Protein AF-A0A076VKE2-F1 (afdb_monomer)

Mean predicted aligned error: 17.97 Å

Organism: NCBI:txid50037

pLDDT: mean 70.35, std 18.1, range [22.44, 95.19]

Radius of gyration: 27.88 Å; Cα contacts (8 Å, |Δi|>4): 406; chains: 1; bounding box: 68×63×78 Å

Sequence (409 aa):
MANIPVQPQVLQQWLKAGHIEFEGVTATEAGVPQGGPISPTISNMVLDGLSDHIQKAVAPYTTKKGNTARKYNTKVTMIRYADDFVVTCANKQLLEDVIKPAVQQFLAVRGLELSATKRLTTSIDDGFDFLGYNFRLYKDAKKLPEGKVLLIKPSKKSIYRIKTKILETFEKHRKSSAYTLIHALNPILRGWANYHRTVVAKKVFNQIGYYLWTKAWKWARAKHTRRNSTQLVKMYFEKVGGRNWVFFGTKGPAKLTLFDIANVHIGRLTQSKIVLIAIFDCNHVLVRDLNPYLPENRDYFRKRLQLGTVADGLWDKRSLLTQSSIVLIAIFDCNQLLKREGYQCPVCEQPIVFDQEVDVHHKLSKKLGGNDTNKNLVVLHRECHKQVTYCRSDTLKARFVEGGIVKEQ

Foldseek 3Di:
DVQDPDDVVVVVCQQQQADDDPPDGDGRPDDGPPPPPCRLVVLCSLCPCLQVLLCVQCVVVQDDDDPPDPTPCQVWDWDDDRNDIDTDGPDPCCCVPTNVVSSQVSQVVVVDDDDPVQDDPDDLQVWDDDPQKTWHWDADPVDPDGRIDIFIEGDPVLLVVLLVVLVVLCVVCLPPFLAVSLVVNQVSLVVSLVVGLAGPYLVVLVVVQVSNLVSLLVSLCVNCVPDDPVVSCVAAWDDDPPDGGWGKTDDVPAIDTHDRSNPRHRPDPDPDDPPPPDPPDPPDDPPVPADCPDPVNVVVVVVSVLVVVPPPPPLDPVVPVGDDPVVVVVSVLQVVQCVVVSQAALLPRHHPDPPFDKDKDFQEDVVRVTDPDSVRIHIHGPVSRCCQVVPPDPVSVVVCCVSSVHPDD

Secondary structure (DSSP, 8-state):
-TTS-S-HHHHHHHHH--EEETTEEE--SSS--TT-TTHHHHHHHHTTTHHHHHHHHHTTTS---SSS--------EEEEETTEEEEE-S-HHHIIIIIHHHHHHHHHTTT----STT-----TTT-EEETTEEEEEEE-TTSTTT-EEEEEEE-HHHHHHHHHHHHHHHHHTSSS-HHHHHHHHHHHHHHHHHHHTTSS-HHHHHHHHHHHHHHHHHHHHHH-TTS-HHHHHHHHEEEETTEEEEEEEEETTEEEE---STTPPP----SS-------SS------TT--TTSGGGHHHHHHHHHHHH--TTTT-TTS-TTS-HHHHHHHHHHHHHHHHTTTB-TTT-PBP-TTS-EEEEESS-GGGT--SSGGGEEEEEHHHHHHHHT---HHHHHHHHHTTSS---

Solvent-accessible surface area (backbone atoms only — not comparable to full-atom values): 24856 Å² total; per-residue (Å²): 117,94,85,52,103,57,64,64,68,62,54,49,51,61,40,52,49,48,50,80,52,104,88,49,80,44,76,40,90,73,70,66,67,88,84,46,89,58,43,67,58,52,52,41,56,71,56,53,62,52,64,55,52,46,49,60,69,45,46,80,75,43,47,84,63,74,98,64,83,68,68,52,72,56,61,70,46,75,50,76,55,81,90,52,69,48,74,48,58,77,45,70,62,56,44,64,72,46,45,46,53,48,54,49,56,62,29,49,80,70,77,44,79,84,65,76,87,81,65,71,98,62,56,56,68,80,28,52,76,56,99,52,29,26,42,30,44,38,83,40,90,89,40,80,94,79,28,64,44,80,49,45,28,71,16,70,66,46,55,47,52,53,52,50,53,52,49,52,52,51,62,74,35,61,86,54,55,57,29,58,43,36,63,61,46,35,60,58,52,50,52,54,44,65,70,46,25,66,41,67,29,66,71,57,28,42,53,49,39,52,50,50,51,54,49,53,50,51,53,54,46,71,71,38,81,87,58,53,72,70,59,51,38,73,70,35,33,40,70,60,87,95,41,71,76,42,44,38,19,65,60,86,93,40,72,45,65,56,70,63,53,48,75,58,74,58,54,74,84,59,97,69,67,99,57,91,72,76,63,80,82,73,93,63,83,78,61,87,86,66,48,80,86,40,79,90,32,35,63,63,52,50,56,55,53,51,65,72,66,70,54,90,67,82,84,45,80,79,84,59,83,75,60,61,77,71,57,54,51,58,52,50,52,51,53,54,46,36,60,72,51,71,38,34,18,82,87,78,72,44,72,66,55,100,86,61,66,64,39,82,44,56,25,36,46,62,93,78,74,30,61,94,46,75,91,33,48,45,58,28,43,43,66,56,44,50,52,65,76,70,57,85,51,66,74,62,49,49,55,34,40,76,67,64,55,34,58,78,135

Nearest PDB structures (foldseek):
  8fli-assembly1_B  TM=8.259E-01  e=3.422E-16  Thermosynechococcus vestitus
  6mec-assembly1_C  TM=8.951E-01  e=4.076E-13  Thermosynechococcus vestitus BP-1
  6ar1-assembly1_A  TM=7.513E-01  e=4.550E-06  Geobacillus stearothermophilus
  8t2r-assembly1_D  TM=8.146E-01  e=5.917E-05  Agathobacter rectalis
  7uin-assembly1_D  TM=8.023E-01  e=9.774E-05  Agathobacter rectalis

Structure (mmCIF, N/CA/C/O backbone):
data_AF-A0A076VKE2-F1
#
_entry.id   AF-A0A076VKE2-F1
#
loop_
_atom_site.group_PDB
_atom_site.id
_atom_site.type_symbol
_atom_site.label_atom_id
_atom_site.label_alt_id
_atom_site.label_comp_id
_atom_site.label_asym_id
_atom_site.label_entity_id
_atom_site.label_seq_id
_atom_site.pdbx_PDB_ins_code
_atom_site.Cartn_x
_atom_site.Cartn_y
_atom_site.Cartn_z
_atom_site.occupancy
_atom_site.B_iso_or_equiv
_atom_site.auth_seq_id
_atom_site.auth_comp_id
_atom_site.auth_asym_id
_atom_site.auth_atom_id
_atom_site.pdbx_PDB_model_num
ATOM 1 N N . MET A 1 1 ? -21.280 -21.659 12.541 1.00 54.44 1 MET A N 1
ATOM 2 C CA . MET A 1 1 ? -22.107 -21.987 11.355 1.00 54.44 1 MET A CA 1
ATOM 3 C C . MET A 1 1 ? -23.499 -21.357 11.399 1.00 54.44 1 MET A C 1
ATOM 5 O O . MET A 1 1 ? -23.944 -20.920 10.353 1.00 54.44 1 MET A O 1
ATOM 9 N N . ALA A 1 2 ? -24.146 -21.221 12.566 1.00 52.66 2 ALA A N 1
ATOM 10 C CA . ALA A 1 2 ? -25.503 -20.657 12.686 1.00 52.66 2 ALA A CA 1
ATOM 11 C C . ALA A 1 2 ? -25.687 -19.200 12.196 1.00 52.66 2 ALA A C 1
ATOM 13 O O . ALA A 1 2 ? -26.804 -18.796 11.906 1.00 52.66 2 ALA A O 1
ATOM 14 N N . ASN A 1 3 ? -24.604 -18.422 12.079 1.00 59.44 3 ASN A N 1
ATOM 15 C CA . ASN A 1 3 ? -24.666 -16.988 11.763 1.00 59.44 3 ASN A CA 1
ATOM 16 C C . ASN A 1 3 ? -24.359 -16.657 10.290 1.00 59.44 3 ASN A C 1
ATOM 18 O O . ASN A 1 3 ? -24.214 -15.485 9.957 1.00 59.44 3 ASN A O 1
ATOM 22 N N . ILE A 1 4 ? -24.188 -17.660 9.418 1.00 65.88 4 ILE A N 1
ATOM 23 C CA . ILE A 1 4 ? -23.865 -17.446 7.998 1.00 65.88 4 ILE A CA 1
ATOM 24 C C . ILE A 1 4 ? -25.069 -17.893 7.158 1.00 65.88 4 ILE A C 1
ATOM 26 O O . ILE A 1 4 ? -25.433 -19.066 7.243 1.00 65.88 4 ILE A O 1
ATOM 30 N N . PRO A 1 5 ? -25.673 -17.012 6.334 1.00 68.88 5 PRO A N 1
ATOM 31 C CA . PRO A 1 5 ? -26.845 -17.329 5.516 1.00 68.88 5 PRO A CA 1
ATOM 32 C C . PRO A 1 5 ? -26.446 -18.121 4.258 1.00 68.88 5 PRO A C 1
ATOM 34 O O . PRO A 1 5 ? -26.632 -17.679 3.128 1.00 68.88 5 PRO A O 1
ATOM 37 N N . VAL A 1 6 ? -25.835 -19.288 4.455 1.00 73.38 6 VAL A N 1
ATOM 38 C CA . VAL A 1 6 ? -25.449 -20.246 3.412 1.00 73.38 6 VAL A CA 1
ATOM 39 C C . VAL A 1 6 ? -25.898 -21.628 3.868 1.00 73.38 6 VAL A C 1
ATOM 41 O O . VAL A 1 6 ? -25.924 -21.907 5.066 1.00 73.38 6 VAL A O 1
ATOM 44 N N . GLN A 1 7 ? -26.235 -22.505 2.920 1.00 76.81 7 GLN A N 1
ATOM 45 C CA . GLN A 1 7 ? -26.560 -23.896 3.228 1.00 76.81 7 GLN A CA 1
ATOM 46 C C . GLN A 1 7 ? -25.427 -24.533 4.059 1.00 76.81 7 GLN A C 1
ATOM 48 O O . GLN A 1 7 ? -24.295 -24.628 3.567 1.00 76.81 7 GLN A O 1
ATOM 53 N N . PRO A 1 8 ? -25.699 -24.980 5.301 1.00 74.75 8 PRO A N 1
ATOM 54 C CA . PRO A 1 8 ? -24.653 -25.433 6.219 1.00 74.75 8 PRO A CA 1
ATOM 55 C C . PRO A 1 8 ? -23.822 -26.594 5.668 1.00 74.75 8 PRO A C 1
ATOM 57 O O . PRO A 1 8 ? -22.621 -26.652 5.906 1.00 74.75 8 PRO A O 1
ATOM 60 N N . GLN A 1 9 ? -24.447 -27.482 4.889 1.00 75.50 9 GLN A N 1
ATOM 61 C CA . GLN A 1 9 ? -23.793 -28.637 4.271 1.00 75.50 9 GLN A CA 1
ATOM 62 C C . GLN A 1 9 ? -22.726 -28.216 3.251 1.00 75.50 9 GLN A C 1
ATOM 64 O O . GLN A 1 9 ? -21.599 -28.704 3.303 1.00 75.50 9 GLN A O 1
ATOM 69 N N . VAL A 1 10 ? -23.051 -27.262 2.373 1.00 76.81 10 VAL A N 1
ATOM 70 C CA . VAL A 1 10 ? -22.122 -26.730 1.361 1.00 76.81 10 VAL A CA 1
ATOM 71 C C . VAL A 1 10 ? -20.958 -26.009 2.035 1.00 76.81 10 VAL A C 1
ATOM 73 O O . VAL A 1 10 ? -19.796 -26.244 1.711 1.00 76.81 10 VAL A O 1
ATOM 76 N N . LEU A 1 11 ? -21.260 -25.178 3.036 1.00 74.56 11 LEU A N 1
ATOM 77 C CA . LEU A 1 11 ? -20.236 -24.472 3.799 1.00 74.56 11 LEU A CA 1
ATOM 78 C C . LEU A 1 11 ? -19.297 -25.451 4.520 1.00 74.56 11 LEU A C 1
ATOM 80 O O . LEU A 1 11 ? -18.084 -25.262 4.515 1.00 74.56 11 LEU A O 1
ATOM 84 N N . GLN A 1 12 ? -19.840 -26.514 5.113 1.00 75.44 12 GLN A N 1
ATOM 85 C CA . GLN A 1 12 ? -19.047 -27.527 5.800 1.00 75.44 12 GLN A CA 1
ATOM 86 C C . GLN A 1 12 ? -18.139 -28.297 4.834 1.00 75.44 12 GLN A C 1
ATOM 88 O O . GLN A 1 12 ? -16.989 -28.559 5.176 1.00 75.44 12 GLN A O 1
ATOM 93 N N . GLN A 1 13 ? -18.619 -28.624 3.632 1.00 76.38 13 GLN A N 1
ATOM 94 C CA . GLN A 1 13 ? -17.801 -29.254 2.592 1.00 76.38 13 GLN A CA 1
ATOM 95 C C . GLN A 1 13 ? -16.656 -28.343 2.139 1.00 76.38 13 GLN A C 1
ATOM 97 O O . GLN A 1 13 ? -15.532 -28.811 1.995 1.00 76.38 13 GLN A O 1
ATOM 102 N N . TRP A 1 14 ? -16.906 -27.041 1.977 1.00 73.75 14 TRP A N 1
ATOM 103 C CA . TRP A 1 14 ? -15.864 -26.076 1.610 1.00 73.75 14 TRP A CA 1
ATOM 104 C C . TRP A 1 14 ? -14.812 -25.873 2.697 1.00 73.75 14 TRP A C 1
ATOM 106 O O . TRP A 1 14 ? -13.640 -25.715 2.378 1.00 73.75 14 TRP A O 1
ATOM 116 N N . LEU A 1 15 ? -15.210 -25.878 3.970 1.00 71.31 15 LEU A N 1
ATOM 117 C CA . LEU A 1 15 ? -14.271 -25.746 5.088 1.00 71.31 15 LEU A CA 1
ATOM 118 C C . LEU A 1 15 ? -13.470 -27.033 5.331 1.00 71.31 15 LEU A C 1
ATOM 120 O O . LEU A 1 15 ? -12.310 -26.959 5.719 1.00 71.31 15 LEU A O 1
ATOM 124 N N . LYS A 1 16 ? -14.072 -28.203 5.080 1.00 70.50 16 LYS A N 1
ATOM 125 C CA . LYS A 1 16 ? -13.401 -29.511 5.163 1.00 70.50 16 LYS A CA 1
ATOM 126 C C . LYS A 1 16 ? -12.573 -29.851 3.930 1.00 70.50 16 LYS A C 1
ATOM 128 O O . LYS A 1 16 ? -11.822 -30.824 3.971 1.00 70.50 16 LYS A O 1
ATOM 133 N N . ALA A 1 17 ? -12.719 -29.096 2.841 1.00 64.69 17 ALA A N 1
ATOM 134 C CA . ALA A 1 17 ? -11.856 -29.242 1.686 1.00 64.69 17 ALA A CA 1
ATOM 135 C C . ALA A 1 17 ? -10.418 -28.970 2.152 1.00 64.69 17 ALA A C 1
ATOM 137 O O . ALA A 1 17 ? -10.081 -27.864 2.582 1.00 64.69 17 ALA A O 1
ATOM 138 N N . GLY A 1 18 ? -9.610 -30.031 2.162 1.00 62.50 18 GLY A N 1
ATOM 139 C CA . GLY A 1 18 ? -8.200 -29.981 2.526 1.00 62.50 18 GLY A CA 1
ATOM 140 C C . GLY A 1 18 ? -7.412 -29.013 1.648 1.00 62.50 18 GLY A C 1
ATOM 141 O O . GLY A 1 18 ? -7.926 -28.453 0.675 1.00 62.50 18 GLY A O 1
ATOM 142 N N . HIS A 1 19 ? -6.133 -28.853 1.955 1.00 64.06 19 HIS A N 1
ATOM 143 C CA . HIS A 1 19 ? -5.189 -28.238 1.030 1.00 64.06 19 HIS A CA 1
ATOM 144 C C . HIS A 1 19 ? -4.252 -29.310 0.476 1.00 64.06 19 HIS A C 1
ATOM 146 O O . HIS A 1 19 ? -4.051 -30.363 1.078 1.00 64.06 19 HIS A O 1
ATOM 152 N N . ILE A 1 20 ? -3.737 -29.061 -0.724 1.00 59.66 20 ILE A N 1
ATOM 153 C CA . ILE A 1 20 ? -2.720 -29.910 -1.337 1.00 59.66 20 ILE A CA 1
ATOM 154 C C . ILE A 1 20 ? -1.394 -29.190 -1.125 1.00 59.66 20 ILE A C 1
ATOM 156 O O . ILE A 1 20 ? -1.152 -28.150 -1.740 1.00 59.66 20 ILE A O 1
ATOM 160 N N . GLU A 1 21 ? -0.562 -29.724 -0.240 1.00 52.38 21 GLU A N 1
ATOM 161 C CA . GLU A 1 21 ? 0.855 -29.368 -0.159 1.00 52.38 21 GLU A CA 1
ATOM 162 C C . GLU A 1 21 ? 1.686 -30.444 -0.864 1.00 52.38 21 GLU A C 1
ATOM 164 O O . GLU A 1 21 ? 1.193 -31.540 -1.111 1.00 52.38 21 GLU A O 1
ATOM 169 N N . PHE A 1 22 ? 2.917 -30.099 -1.257 1.00 47.16 22 PHE A N 1
ATOM 170 C CA . PHE A 1 22 ? 3.744 -30.760 -2.284 1.00 47.16 22 PHE A CA 1
ATOM 171 C C . PHE A 1 22 ? 3.883 -32.301 -2.221 1.00 47.16 22 PHE A C 1
ATOM 173 O O . PHE A 1 22 ? 4.335 -32.877 -3.206 1.00 47.16 22 PHE A O 1
ATOM 180 N N . GLU A 1 23 ? 3.463 -32.975 -1.146 1.00 47.53 23 GLU A N 1
ATOM 181 C CA . GLU A 1 23 ? 3.492 -34.439 -1.007 1.00 47.53 23 GLU A CA 1
ATOM 182 C C . GLU A 1 23 ? 2.200 -35.064 -0.421 1.00 47.53 23 GLU A C 1
ATOM 184 O O . GLU A 1 23 ? 2.216 -36.216 0.006 1.00 47.53 23 GLU A O 1
ATOM 189 N N . GLY A 1 24 ? 1.051 -34.368 -0.410 1.00 49.81 24 GLY A N 1
ATOM 190 C CA . GLY A 1 24 ? -0.211 -34.989 0.019 1.00 49.81 24 GLY A CA 1
ATOM 191 C C . GLY A 1 24 ? -1.412 -34.058 0.206 1.00 49.81 24 GLY A C 1
ATOM 192 O O . GLY A 1 24 ? -1.297 -32.833 0.204 1.00 49.81 24 GLY A O 1
ATOM 193 N N . VAL A 1 25 ? -2.592 -34.666 0.379 1.00 55.50 25 VAL A N 1
ATOM 194 C CA . VAL A 1 25 ? -3.818 -33.968 0.799 1.00 55.50 25 VAL A CA 1
ATOM 195 C C . VAL A 1 25 ? -3.836 -33.920 2.323 1.00 55.50 25 VAL A C 1
ATOM 197 O O . VAL A 1 25 ? -4.045 -34.941 2.977 1.00 55.50 25 VAL A O 1
ATOM 200 N N . T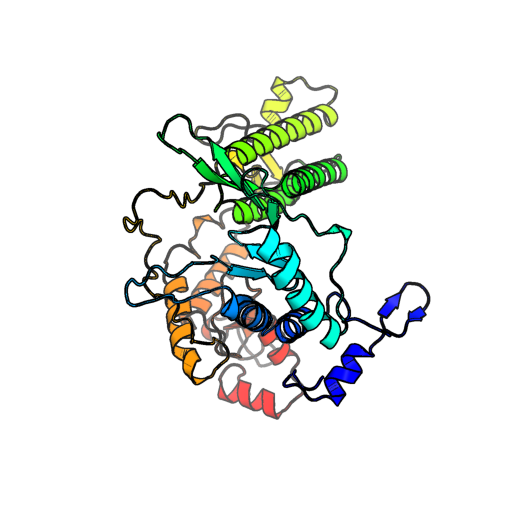HR A 1 26 ? -3.636 -32.740 2.896 1.00 58.19 26 THR A N 1
ATOM 201 C CA . THR A 1 26 ? -3.760 -32.505 4.336 1.00 58.19 26 THR A CA 1
ATOM 202 C C . THR A 1 26 ? -5.184 -32.054 4.653 1.00 58.19 26 THR A C 1
ATOM 204 O O . THR A 1 26 ? -5.722 -31.117 4.053 1.00 58.19 26 THR A O 1
ATOM 207 N N . ALA A 1 27 ? -5.834 -32.747 5.593 1.00 56.16 27 ALA A N 1
ATOM 208 C CA . ALA A 1 27 ? -7.158 -32.367 6.069 1.00 56.16 27 ALA A CA 1
ATOM 209 C C . ALA A 1 27 ? -7.080 -31.024 6.812 1.00 56.16 27 ALA A C 1
ATOM 211 O O . ALA A 1 27 ? -6.224 -30.823 7.673 1.00 56.16 27 ALA A O 1
ATOM 212 N N . THR A 1 28 ? -7.976 -30.093 6.483 1.00 56.19 28 THR A N 1
ATOM 213 C CA . THR A 1 28 ? -8.055 -28.802 7.175 1.00 56.19 28 THR A CA 1
ATOM 214 C C . THR A 1 28 ? -8.871 -28.984 8.457 1.00 56.19 28 THR A C 1
ATOM 216 O O . THR A 1 28 ? -10.097 -29.064 8.404 1.00 56.19 28 THR A O 1
ATOM 219 N N . GLU A 1 29 ? -8.208 -29.073 9.613 1.00 54.50 29 GLU A N 1
ATOM 220 C CA . GLU A 1 29 ? -8.890 -29.174 10.917 1.00 54.50 29 GLU A CA 1
ATOM 221 C C . GLU A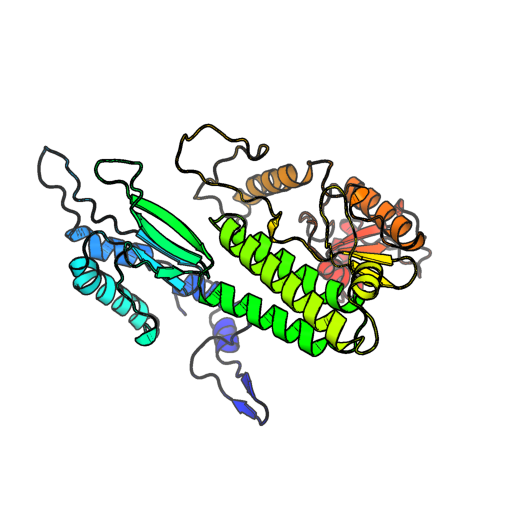 1 29 ? -9.432 -27.818 11.403 1.00 54.50 29 GLU A C 1
ATOM 223 O O . GLU A 1 29 ? -10.463 -27.759 12.074 1.00 54.50 29 GLU A O 1
ATOM 228 N N . ALA A 1 30 ? -8.778 -26.715 11.021 1.00 57.28 30 ALA A N 1
ATOM 229 C CA . ALA A 1 30 ? -9.196 -25.355 11.348 1.00 57.28 30 ALA A CA 1
ATOM 230 C C . ALA A 1 30 ? -8.776 -24.347 10.265 1.00 57.28 30 ALA A C 1
ATOM 232 O O . ALA A 1 30 ? -7.700 -24.446 9.680 1.00 57.28 30 ALA A O 1
ATOM 233 N N . GLY A 1 31 ? -9.614 -23.328 10.052 1.00 55.75 31 GLY A N 1
ATOM 234 C CA . GLY A 1 31 ? -9.351 -22.227 9.124 1.00 55.75 31 GLY A CA 1
ATOM 235 C C . GLY A 1 31 ? -10.080 -22.344 7.783 1.00 55.75 31 GLY A C 1
ATOM 236 O O . GLY A 1 31 ? -10.626 -23.381 7.423 1.00 55.75 31 GLY A O 1
ATOM 237 N N . VAL A 1 32 ? -10.125 -21.230 7.053 1.00 58.97 32 VAL A N 1
ATOM 238 C CA . VAL A 1 32 ? -10.626 -21.178 5.672 1.00 58.97 32 VAL A CA 1
ATOM 239 C C . VAL A 1 32 ? -9.411 -21.224 4.744 1.00 58.97 32 VAL A C 1
ATOM 241 O O . VAL A 1 32 ? -8.456 -20.492 5.023 1.00 58.97 32 VAL A O 1
ATOM 244 N N . PRO A 1 33 ? -9.418 -22.000 3.642 1.00 57.91 33 PRO A N 1
ATOM 245 C CA . PRO A 1 33 ? -8.317 -21.994 2.683 1.00 57.91 33 PRO A CA 1
ATOM 246 C C . PRO A 1 33 ? -7.992 -20.558 2.243 1.00 57.91 33 PRO A C 1
ATOM 248 O O . PRO A 1 33 ? -8.844 -19.832 1.709 1.00 57.91 33 PRO A O 1
ATOM 251 N N . GLN A 1 34 ? -6.762 -20.116 2.529 1.00 53.94 34 GLN A N 1
ATOM 252 C CA . GLN A 1 34 ? -6.302 -18.769 2.199 1.00 53.94 34 GLN A CA 1
ATOM 253 C C . GLN A 1 34 ? -6.237 -18.623 0.677 1.00 53.94 34 GLN A C 1
ATOM 255 O O . GLN A 1 34 ? -5.447 -19.284 0.014 1.00 53.94 34 GLN A O 1
ATOM 260 N N . GLY A 1 35 ? -7.089 -17.757 0.124 1.00 55.47 35 GLY A N 1
ATOM 261 C CA . GLY A 1 35 ? -7.209 -17.548 -1.324 1.00 55.47 35 GLY A CA 1
ATOM 262 C C . GLY A 1 35 ? -8.537 -18.010 -1.926 1.00 55.47 35 GLY A C 1
ATOM 263 O O . GLY A 1 35 ? -8.804 -17.706 -3.086 1.00 55.47 35 GLY A O 1
ATOM 264 N N . GLY A 1 36 ? -9.407 -18.668 -1.150 1.00 63.88 36 GLY A N 1
ATOM 265 C CA . GLY A 1 36 ? -10.780 -18.933 -1.577 1.00 63.88 36 GLY A CA 1
ATOM 266 C C . GLY A 1 36 ? -11.556 -17.620 -1.789 1.00 63.88 36 GLY A C 1
ATOM 267 O O . GLY A 1 36 ? -11.566 -16.792 -0.873 1.00 63.88 36 GLY A O 1
ATOM 268 N N . PRO A 1 37 ? -12.259 -17.415 -2.924 1.00 70.50 37 PRO A N 1
ATOM 269 C CA . PRO A 1 37 ? -13.009 -16.180 -3.197 1.00 70.50 37 PRO A CA 1
ATOM 270 C C . PRO A 1 37 ? -14.031 -15.816 -2.112 1.00 70.50 37 PRO A C 1
ATOM 272 O O . PRO A 1 37 ? -14.333 -14.644 -1.906 1.00 70.50 37 PRO A O 1
ATOM 275 N N . ILE A 1 38 ? -14.547 -16.820 -1.395 1.00 72.31 38 ILE A N 1
ATOM 276 C CA . ILE A 1 38 ? -15.538 -16.647 -0.328 1.00 72.31 38 ILE A CA 1
ATOM 277 C C . ILE A 1 38 ? -14.927 -16.354 1.051 1.00 72.31 38 ILE A C 1
ATOM 279 O O . ILE A 1 38 ? -15.618 -15.863 1.945 1.00 72.31 38 ILE A O 1
ATOM 283 N N . SER A 1 39 ? -13.628 -16.608 1.233 1.00 69.19 39 SER A N 1
ATOM 284 C CA . SER A 1 39 ? -12.937 -16.438 2.516 1.00 69.19 39 SER A CA 1
ATOM 285 C C . SER A 1 39 ? -13.061 -15.014 3.088 1.00 69.19 39 SER A C 1
ATOM 287 O O . SER A 1 39 ? -13.431 -14.882 4.258 1.00 69.19 39 SER A O 1
ATOM 289 N N . PRO A 1 40 ? -12.886 -13.928 2.301 1.00 72.44 40 PRO A N 1
ATOM 290 C CA . PRO A 1 40 ? -13.067 -12.567 2.810 1.00 72.44 40 PRO A CA 1
ATOM 291 C C . PRO A 1 40 ? -14.497 -12.289 3.289 1.00 72.44 40 PRO A C 1
ATOM 293 O O . PRO A 1 40 ? -14.695 -11.599 4.288 1.00 72.44 40 PRO A O 1
ATOM 296 N N . THR A 1 41 ? -15.498 -12.839 2.600 1.00 77.12 41 THR A N 1
ATOM 297 C CA . THR A 1 41 ? -16.914 -12.668 2.946 1.00 77.12 41 THR A CA 1
ATOM 298 C C . THR A 1 41 ? -17.243 -13.368 4.258 1.00 77.12 41 THR A C 1
ATOM 300 O O . THR A 1 41 ? -17.837 -12.754 5.143 1.00 77.12 41 THR A O 1
ATOM 303 N N . ILE A 1 42 ? -16.794 -14.616 4.423 1.00 76.44 42 ILE A N 1
ATOM 304 C CA . ILE A 1 42 ? -16.988 -15.379 5.663 1.00 76.44 42 ILE A CA 1
ATOM 305 C C . ILE A 1 42 ? -16.298 -14.672 6.831 1.00 76.44 42 ILE A C 1
ATOM 307 O O . ILE A 1 42 ? -16.925 -14.462 7.865 1.00 76.44 42 ILE A O 1
ATOM 311 N N . SER A 1 43 ? -15.051 -14.230 6.661 1.00 75.12 43 SER A N 1
ATOM 312 C CA . SER A 1 43 ? -14.323 -13.490 7.700 1.00 75.12 43 SER A CA 1
ATOM 313 C C . SER A 1 43 ? -15.037 -12.195 8.099 1.00 75.12 43 SER A C 1
ATOM 315 O O . SER A 1 43 ? -15.136 -11.880 9.284 1.00 75.12 43 SER A O 1
ATOM 317 N N . ASN A 1 44 ? -15.602 -11.468 7.130 1.00 82.25 44 ASN A N 1
ATOM 318 C CA . ASN A 1 44 ? -16.394 -10.271 7.405 1.00 82.25 44 ASN A CA 1
ATOM 319 C C . ASN A 1 44 ? -17.675 -10.576 8.191 1.00 82.25 44 ASN A C 1
ATOM 321 O O . ASN A 1 44 ? -17.982 -9.820 9.106 1.00 82.25 44 ASN A O 1
ATOM 325 N N . MET A 1 45 ? -18.384 -11.662 7.868 1.00 80.62 45 MET A N 1
ATOM 326 C CA . MET A 1 45 ? -19.591 -12.092 8.589 1.00 80.62 45 MET A CA 1
ATOM 327 C C . MET A 1 45 ? -19.271 -12.579 10.005 1.00 80.62 45 MET A C 1
ATOM 329 O O . MET A 1 45 ? -19.990 -12.273 10.950 1.00 80.62 45 MET A O 1
ATOM 333 N N . VAL A 1 46 ? -18.170 -13.315 10.178 1.00 81.00 46 VAL A N 1
ATOM 334 C CA . VAL A 1 46 ? -17.733 -13.797 11.496 1.00 81.00 46 VAL A CA 1
ATOM 335 C C . VAL A 1 46 ? -17.404 -12.624 12.418 1.00 81.00 46 VAL A C 1
ATOM 337 O O . VAL A 1 46 ? -17.768 -12.654 13.592 1.00 81.00 46 VAL A O 1
ATOM 340 N N . LEU A 1 47 ? -16.751 -11.583 11.901 1.00 82.19 47 LEU A N 1
ATOM 341 C CA . LEU A 1 47 ? -16.375 -10.395 12.672 1.00 82.19 47 LEU A CA 1
ATOM 342 C C . LEU A 1 47 ? -17.489 -9.342 12.769 1.00 82.19 47 LEU A C 1
ATOM 344 O O . LEU A 1 47 ? -17.292 -8.305 13.411 1.00 82.19 47 LEU A O 1
ATOM 348 N N . ASP A 1 48 ? -18.646 -9.589 12.155 1.00 84.00 48 ASP A N 1
ATOM 349 C CA . ASP A 1 48 ? -19.777 -8.676 12.232 1.00 84.00 48 ASP A CA 1
ATOM 350 C C . ASP A 1 48 ? -20.404 -8.678 13.635 1.00 84.00 48 ASP A C 1
ATOM 352 O O . ASP A 1 48 ? -20.459 -9.703 14.322 1.00 84.00 48 ASP A O 1
ATOM 356 N N . GLY A 1 49 ? -20.812 -7.500 14.104 1.00 82.94 49 GLY A N 1
ATOM 357 C CA . GLY A 1 49 ? -21.270 -7.281 15.482 1.00 82.94 49 GLY A CA 1
ATOM 358 C C . GLY A 1 49 ? -20.158 -7.083 16.525 1.00 82.94 49 GLY A C 1
ATOM 359 O O . GLY A 1 49 ? -20.460 -6.802 17.686 1.00 82.94 49 GLY A O 1
ATOM 360 N N . LEU A 1 50 ? -18.873 -7.154 16.145 1.00 83.31 50 LEU A N 1
ATOM 361 C CA . LEU A 1 50 ? -17.760 -6.852 17.060 1.00 83.31 50 LEU A CA 1
ATOM 362 C C . LEU A 1 50 ? -17.816 -5.398 17.566 1.00 83.31 50 LEU A C 1
ATOM 364 O O . LEU A 1 50 ? -17.618 -5.150 18.755 1.00 83.31 50 LEU A O 1
ATOM 368 N N . SER A 1 51 ? -18.145 -4.439 16.692 1.00 80.88 51 SER A N 1
ATOM 369 C CA . SER A 1 51 ? -18.315 -3.029 17.086 1.00 80.88 51 SER A CA 1
ATOM 370 C C . SER A 1 51 ? -19.417 -2.867 18.133 1.00 80.88 51 SER A C 1
ATOM 372 O O . SER A 1 51 ? -19.216 -2.181 19.135 1.00 80.88 51 SER A O 1
ATOM 374 N N . ASP A 1 52 ? -20.554 -3.536 17.943 1.00 83.75 52 ASP A N 1
ATOM 375 C CA . ASP A 1 52 ? -21.693 -3.444 18.859 1.00 83.75 52 ASP A CA 1
ATOM 376 C C . ASP A 1 52 ? -21.383 -4.103 20.199 1.00 83.75 52 ASP A C 1
ATOM 378 O O . ASP A 1 52 ? -21.765 -3.589 21.249 1.00 83.75 52 ASP A O 1
ATOM 382 N N . HIS A 1 53 ? -20.646 -5.215 20.182 1.00 84.12 53 HIS A N 1
ATOM 383 C CA . HIS A 1 53 ? -20.186 -5.873 21.398 1.00 84.12 53 HIS A CA 1
ATOM 384 C C . HIS A 1 53 ? -19.263 -4.961 22.219 1.00 84.12 53 HIS A C 1
ATOM 386 O O . HIS A 1 53 ? -19.462 -4.808 23.424 1.00 84.12 53 HIS A O 1
ATOM 392 N N . ILE A 1 54 ? -18.315 -4.277 21.565 1.00 81.50 54 ILE A N 1
ATOM 393 C CA . ILE A 1 54 ? -17.442 -3.290 22.219 1.00 81.50 54 ILE A CA 1
ATOM 394 C C . ILE A 1 54 ? -18.264 -2.109 22.753 1.00 81.50 54 ILE A C 1
ATOM 396 O O . ILE A 1 54 ? -18.058 -1.684 23.888 1.00 81.50 54 ILE A O 1
ATOM 400 N N . GLN A 1 55 ? -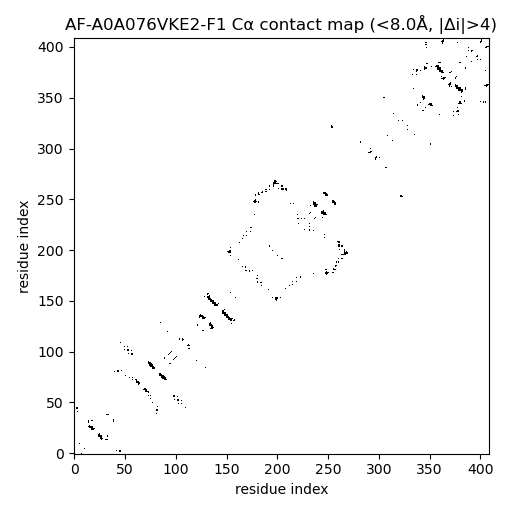19.215 -1.585 21.975 1.00 80.81 55 GLN A N 1
ATOM 401 C CA . GLN A 1 55 ? -20.065 -0.478 22.423 1.00 80.81 55 GLN A CA 1
ATOM 402 C C . GLN A 1 55 ? -20.915 -0.858 23.641 1.00 80.81 55 GLN A C 1
ATOM 404 O O . GLN A 1 55 ? -20.994 -0.070 24.581 1.00 80.81 55 GLN A O 1
ATOM 409 N N . LYS A 1 56 ? -21.487 -2.069 23.674 1.00 83.56 56 LYS A N 1
ATOM 410 C CA . LYS A 1 56 ? -22.238 -2.587 24.830 1.00 83.56 56 LYS A CA 1
ATOM 411 C C . LYS A 1 56 ? -21.356 -2.732 26.071 1.00 83.56 56 LYS A C 1
ATOM 413 O O . LYS A 1 56 ? -21.785 -2.346 27.151 1.00 83.56 56 LYS A O 1
ATOM 418 N N . ALA A 1 57 ? -20.125 -3.219 25.917 1.00 80.56 57 ALA A N 1
ATOM 419 C CA . ALA A 1 57 ? -19.174 -3.340 27.024 1.00 80.56 57 ALA A CA 1
ATOM 420 C C . ALA A 1 57 ? -18.740 -1.972 27.588 1.00 80.56 57 ALA A C 1
ATOM 422 O O . ALA A 1 57 ? -18.503 -1.833 28.784 1.00 80.56 57 ALA A O 1
ATOM 423 N N . VAL A 1 58 ? -18.664 -0.944 26.737 1.00 77.12 58 VAL A N 1
ATOM 424 C CA . VAL A 1 58 ? -18.274 0.421 27.130 1.00 77.12 58 VAL A CA 1
ATOM 425 C C . VAL A 1 58 ? -19.463 1.257 27.634 1.00 77.12 58 VAL A C 1
ATOM 427 O O . VAL A 1 58 ? -19.254 2.225 28.368 1.00 77.12 58 VAL A O 1
ATOM 430 N N . ALA A 1 59 ? -20.704 0.889 27.295 1.00 74.88 59 ALA A N 1
ATOM 431 C CA . ALA A 1 59 ? -21.922 1.625 27.650 1.00 74.88 59 ALA A CA 1
ATOM 432 C C . ALA A 1 59 ? -22.071 1.969 29.156 1.00 74.88 59 ALA A C 1
ATOM 434 O O . ALA A 1 59 ? -22.492 3.092 29.450 1.00 74.88 59 ALA A O 1
ATOM 435 N N . PRO A 1 60 ? -21.677 1.107 30.119 1.00 73.19 60 PRO A N 1
ATOM 436 C CA . PRO A 1 60 ? -21.701 1.443 31.550 1.00 73.19 60 PRO A CA 1
ATOM 437 C C . PRO A 1 60 ? -20.708 2.546 31.945 1.00 73.19 60 PRO A C 1
ATOM 439 O O . PRO A 1 60 ? -20.946 3.300 32.886 1.00 73.19 60 PRO A O 1
ATOM 442 N N . TYR A 1 61 ? -19.601 2.669 31.212 1.00 68.12 61 TYR A N 1
ATOM 443 C CA . TYR A 1 61 ? -18.546 3.653 31.462 1.00 68.12 61 TYR A CA 1
ATOM 444 C C . TYR A 1 61 ? -18.840 5.005 30.790 1.00 68.12 61 TYR A C 1
ATOM 446 O O . TYR A 1 61 ? -18.256 6.027 31.154 1.00 68.12 61 TYR A O 1
ATOM 454 N N . THR A 1 62 ? -19.783 5.054 29.843 1.00 60.25 62 THR A N 1
ATOM 455 C CA . THR A 1 62 ? -20.385 6.302 29.355 1.00 60.25 62 THR A CA 1
ATOM 456 C C . THR A 1 62 ? -21.525 6.754 30.268 1.00 60.25 62 THR A C 1
ATOM 458 O O . THR A 1 62 ? -22.690 6.450 30.031 1.00 60.25 62 THR A O 1
ATOM 461 N N . THR A 1 63 ? -21.220 7.522 31.313 1.00 54.44 63 THR A N 1
ATOM 462 C CA . THR A 1 63 ? -22.258 8.071 32.203 1.00 54.44 63 THR A CA 1
ATOM 463 C C . THR A 1 63 ? -22.969 9.295 31.600 1.00 54.44 63 THR A C 1
ATOM 465 O O . THR A 1 63 ? -22.338 10.242 31.121 1.00 54.44 63 THR A O 1
ATOM 468 N N . LYS A 1 64 ? -24.311 9.310 31.679 1.00 48.44 64 LYS A N 1
ATOM 469 C CA . LYS A 1 64 ? -25.112 10.536 31.862 1.00 48.44 64 LYS A CA 1
ATOM 470 C C . LYS A 1 64 ? -25.174 10.789 33.372 1.00 48.44 64 LYS A C 1
ATOM 472 O O . LYS A 1 64 ? -25.750 9.976 34.086 1.00 48.44 64 LYS A O 1
ATOM 477 N N . LYS A 1 65 ? -24.606 11.891 33.865 1.00 39.12 65 LYS A N 1
ATOM 478 C CA . LYS A 1 65 ? -24.795 12.339 35.255 1.00 39.12 65 LYS A CA 1
ATOM 479 C C . LYS A 1 65 ? -25.529 13.685 35.244 1.00 39.12 65 LYS A C 1
ATOM 481 O O . LYS A 1 65 ? -24.951 14.674 34.815 1.00 39.12 65 LYS A O 1
ATOM 486 N N . GLY A 1 66 ? -26.781 13.703 35.713 1.00 46.56 66 GLY A N 1
ATOM 487 C CA . GLY A 1 66 ? -27.555 14.918 36.025 1.00 46.56 66 GLY A CA 1
ATOM 488 C C . GLY A 1 66 ? -28.036 15.789 34.848 1.00 46.56 66 GLY A C 1
ATOM 489 O O . GLY A 1 66 ? -27.705 15.550 33.686 1.00 46.56 66 GLY A O 1
ATOM 490 N N . ASN A 1 67 ? -28.824 16.823 35.188 1.00 43.38 67 ASN A N 1
ATOM 491 C CA . ASN A 1 67 ? -29.428 17.820 34.279 1.00 43.38 67 ASN A CA 1
ATOM 492 C C . ASN A 1 67 ? -28.418 18.765 33.594 1.00 43.38 67 ASN A C 1
ATOM 494 O O . ASN A 1 67 ? -28.800 19.586 32.765 1.00 43.38 67 ASN A O 1
ATOM 498 N N . THR A 1 68 ? -27.123 18.636 33.877 1.00 44.91 68 THR A N 1
ATOM 499 C CA . THR A 1 68 ? -26.036 19.324 33.169 1.00 44.91 68 THR A CA 1
ATOM 500 C C . THR A 1 68 ? -25.295 18.312 32.304 1.00 44.91 68 THR A C 1
ATOM 502 O O . THR A 1 68 ? -24.314 17.686 32.697 1.00 44.91 68 THR A O 1
ATOM 505 N N . ALA A 1 69 ? -25.810 18.127 31.090 1.00 43.25 69 ALA A N 1
ATOM 506 C CA . ALA A 1 69 ? -25.356 17.139 30.122 1.00 43.25 69 ALA A CA 1
ATOM 507 C C . ALA A 1 69 ? -23.931 17.412 29.593 1.00 43.25 69 ALA A C 1
ATOM 509 O O . ALA A 1 69 ? -23.746 17.861 28.463 1.00 43.25 69 ALA A O 1
ATOM 510 N N . ARG A 1 70 ? -22.891 17.062 30.357 1.00 42.53 70 ARG A N 1
ATOM 511 C CA . ARG A 1 70 ? -21.578 16.737 29.780 1.00 42.53 70 ARG A CA 1
ATOM 512 C C . ARG A 1 70 ? -21.425 15.223 29.720 1.00 42.53 70 ARG A C 1
ATOM 514 O O . ARG A 1 70 ? -21.084 14.563 30.692 1.00 42.53 70 ARG A O 1
ATOM 521 N N . LYS A 1 71 ? -21.706 14.686 28.532 1.00 46.91 71 LYS A N 1
ATOM 522 C CA . LYS A 1 71 ? -21.452 13.298 28.135 1.00 46.91 71 LYS A CA 1
ATOM 523 C C . LYS A 1 71 ? -19.951 13.031 28.320 1.00 46.91 71 LYS A C 1
ATOM 525 O O . LYS A 1 71 ? -19.151 13.644 27.611 1.00 46.91 71 LYS A O 1
ATOM 530 N N . TYR A 1 72 ? -19.552 12.145 29.236 1.00 45.84 72 TYR A N 1
ATOM 531 C CA . TYR A 1 72 ? -18.183 11.619 29.235 1.00 45.84 72 TYR A CA 1
ATOM 532 C C . TYR A 1 72 ? -18.022 10.807 27.952 1.00 45.84 72 TYR A C 1
ATOM 534 O O . TYR A 1 72 ? -18.432 9.653 27.853 1.00 45.84 72 TYR A O 1
ATOM 542 N N . ASN A 1 73 ? -17.521 11.462 26.907 1.00 54.34 73 ASN A N 1
ATOM 543 C CA . ASN A 1 73 ? -17.278 10.824 25.632 1.00 54.34 73 ASN A CA 1
ATOM 544 C C . ASN A 1 73 ? -16.026 9.965 25.808 1.00 54.34 73 ASN A C 1
ATOM 546 O O . ASN A 1 73 ? -14.909 10.465 25.691 1.00 54.34 73 ASN A O 1
ATOM 550 N N . THR A 1 74 ? -16.210 8.677 26.099 1.00 56.97 74 THR A N 1
ATOM 551 C CA . THR A 1 74 ? -15.128 7.681 26.115 1.00 56.97 74 THR A CA 1
ATOM 552 C C . THR A 1 74 ? -14.395 7.619 24.767 1.00 56.97 74 THR A C 1
ATOM 554 O O . THR A 1 74 ? -13.297 7.066 24.695 1.00 56.97 74 THR A O 1
ATOM 557 N N . LYS A 1 75 ? -14.960 8.247 23.712 1.00 67.38 75 LYS A N 1
ATOM 558 C CA . LYS A 1 75 ? -14.395 8.387 22.361 1.00 67.38 75 LYS A CA 1
ATOM 559 C C . LYS A 1 75 ? -13.924 7.037 21.828 1.00 67.38 75 LYS A C 1
ATOM 561 O O . LYS A 1 75 ? -12.887 6.946 21.174 1.00 67.38 75 LYS A O 1
ATOM 566 N N . VAL A 1 76 ? -14.689 5.988 22.137 1.00 73.12 76 VAL A N 1
ATOM 567 C CA . VAL A 1 76 ? -14.404 4.651 21.636 1.00 73.12 76 VAL A CA 1
ATOM 568 C C . VAL A 1 76 ? -14.908 4.568 20.208 1.00 73.12 76 VAL A C 1
ATOM 570 O O . VAL A 1 76 ? -16.074 4.829 19.919 1.00 73.12 76 VAL A O 1
ATOM 573 N N . THR A 1 77 ? -14.004 4.270 19.287 1.00 77.50 77 THR A N 1
ATOM 574 C CA . THR A 1 77 ? -14.330 4.095 17.873 1.00 77.50 77 THR A CA 1
ATOM 575 C C . THR A 1 77 ? -13.529 2.926 17.347 1.00 77.50 77 THR A C 1
ATOM 577 O O . THR A 1 77 ? -12.321 2.842 17.561 1.00 77.50 77 THR A O 1
ATOM 580 N N . MET A 1 78 ? -14.224 2.015 16.677 1.00 79.94 78 MET A N 1
ATOM 581 C CA . MET A 1 78 ? -13.618 0.882 16.006 1.00 79.94 78 MET A CA 1
ATOM 582 C C . MET A 1 78 ? -13.561 1.165 14.507 1.00 79.94 78 MET A C 1
ATOM 584 O O . MET A 1 78 ? -14.557 1.547 13.896 1.00 79.94 78 MET A O 1
ATOM 588 N N . ILE A 1 79 ? -12.389 0.960 13.919 1.00 81.06 79 ILE A N 1
ATOM 589 C CA . ILE A 1 79 ? -12.156 1.009 12.478 1.00 81.06 79 ILE A CA 1
ATOM 590 C C . ILE A 1 79 ? -11.701 -0.386 12.071 1.00 81.06 79 ILE A C 1
ATOM 592 O O . ILE A 1 79 ? -10.685 -0.866 12.567 1.00 81.06 79 ILE A O 1
ATOM 596 N N . ARG A 1 80 ? -12.446 -1.041 11.180 1.00 80.69 80 ARG A N 1
ATOM 597 C CA . ARG A 1 80 ? -12.159 -2.402 10.711 1.00 80.69 80 ARG A CA 1
ATOM 598 C C . ARG A 1 80 ? -11.892 -2.409 9.213 1.00 80.69 80 ARG A C 1
ATOM 600 O O . ARG A 1 80 ? -12.580 -1.728 8.457 1.00 80.69 80 ARG A O 1
ATOM 607 N N . TYR A 1 81 ? -10.925 -3.215 8.798 1.00 77.06 81 TYR A N 1
ATOM 608 C CA . TYR A 1 81 ? -10.640 -3.544 7.412 1.00 77.06 81 TYR A CA 1
ATOM 609 C C . TYR A 1 81 ? -10.351 -5.043 7.313 1.00 77.06 81 TYR A C 1
ATOM 611 O O . TYR A 1 81 ? -9.281 -5.495 7.705 1.00 77.06 81 TYR A O 1
ATOM 619 N N . ALA A 1 82 ? -11.317 -5.807 6.797 1.00 77.31 82 ALA A N 1
ATOM 620 C CA . ALA A 1 82 ? -11.285 -7.269 6.822 1.00 77.31 82 ALA A CA 1
ATOM 621 C C . ALA A 1 82 ? -11.029 -7.808 8.249 1.00 77.31 82 ALA A C 1
ATOM 623 O O . ALA A 1 82 ? -11.849 -7.566 9.142 1.00 77.31 82 ALA A O 1
ATOM 624 N N . ASP A 1 83 ? -9.924 -8.522 8.446 1.00 73.44 83 ASP A N 1
ATOM 625 C CA . ASP A 1 83 ? -9.452 -9.098 9.707 1.00 73.44 83 ASP A CA 1
ATOM 626 C C . ASP A 1 83 ? -8.686 -8.101 10.591 1.00 73.44 83 ASP A C 1
ATOM 628 O O . ASP A 1 83 ? -8.701 -8.226 11.817 1.00 73.44 83 ASP A O 1
ATOM 632 N N . ASP A 1 84 ? -8.061 -7.084 9.997 1.00 76.25 84 ASP A N 1
ATOM 633 C CA . ASP A 1 84 ? -7.321 -6.055 10.721 1.00 76.25 84 ASP A CA 1
ATOM 634 C C . ASP A 1 84 ? -8.272 -4.960 11.245 1.00 76.25 84 ASP A C 1
ATOM 636 O O . ASP A 1 84 ? -9.085 -4.384 10.518 1.00 76.25 84 ASP A O 1
ATOM 640 N N . PHE A 1 85 ? -8.153 -4.599 12.523 1.00 80.94 85 PHE A N 1
ATOM 641 C CA . PHE A 1 85 ? -8.935 -3.513 13.117 1.00 80.94 85 PHE A CA 1
ATOM 642 C C . PHE A 1 85 ? -8.127 -2.686 14.113 1.00 80.94 85 PHE A C 1
ATOM 644 O O . PHE A 1 85 ? -7.142 -3.140 14.691 1.00 80.94 85 PHE A O 1
ATOM 651 N N . VAL A 1 86 ? -8.576 -1.451 14.323 1.00 84.00 86 VAL A N 1
ATOM 652 C CA . VAL A 1 86 ? -8.037 -0.505 15.299 1.00 84.00 86 VAL A CA 1
ATOM 653 C C . VAL A 1 86 ? -9.182 -0.013 16.165 1.00 84.00 86 VAL A C 1
ATOM 655 O O . VAL A 1 86 ? -10.222 0.398 15.652 1.00 84.00 86 VAL A O 1
ATOM 658 N N . VAL A 1 87 ? -8.979 -0.031 17.479 1.00 82.44 87 VAL A N 1
ATOM 659 C CA . VAL A 1 87 ? -9.897 0.582 18.439 1.00 82.44 87 VAL A CA 1
ATOM 660 C C . VAL A 1 87 ? -9.195 1.773 19.067 1.00 82.44 87 VAL A C 1
ATOM 662 O O . VAL A 1 87 ? -8.150 1.630 19.696 1.00 82.44 87 VAL A O 1
ATOM 665 N N . THR A 1 88 ? -9.758 2.961 18.879 1.00 82.94 88 THR A N 1
ATOM 666 C CA . THR A 1 88 ? -9.288 4.181 19.536 1.00 82.94 88 THR A CA 1
ATOM 667 C C . THR A 1 88 ? -10.046 4.371 20.839 1.00 82.94 88 THR A C 1
ATOM 669 O O . THR A 1 88 ? -11.256 4.165 20.860 1.00 82.94 88 THR A O 1
ATOM 672 N N . CYS A 1 89 ? -9.366 4.801 21.899 1.00 76.38 89 CYS A N 1
ATOM 673 C CA . CYS A 1 89 ? -9.968 5.122 23.189 1.00 76.38 89 CYS A CA 1
ATOM 674 C C . CYS A 1 89 ? -9.258 6.337 23.804 1.00 76.38 89 CYS A C 1
ATOM 676 O O . CYS A 1 89 ? -8.063 6.528 23.581 1.00 76.38 89 CYS A O 1
ATOM 678 N N . ALA A 1 90 ? -9.976 7.153 24.582 1.00 74.81 90 ALA A N 1
ATOM 679 C CA . ALA A 1 90 ? -9.373 8.264 25.322 1.00 74.81 90 ALA A CA 1
ATOM 680 C C . ALA A 1 90 ? -8.559 7.810 26.549 1.00 74.81 90 ALA A C 1
ATOM 682 O O . ALA A 1 90 ? -7.614 8.494 26.932 1.00 74.81 90 ALA A O 1
ATOM 683 N N . ASN A 1 91 ? -8.916 6.678 27.166 1.00 74.81 91 ASN A N 1
ATOM 684 C CA . ASN A 1 91 ? -8.264 6.163 28.371 1.00 74.81 91 ASN A CA 1
ATOM 685 C C . ASN A 1 91 ? -7.602 4.802 28.096 1.00 74.81 91 ASN A C 1
ATOM 687 O O . ASN A 1 91 ? -8.257 3.865 27.636 1.00 74.81 91 ASN A O 1
ATOM 691 N N . LYS A 1 92 ? -6.308 4.693 28.421 1.00 76.94 92 LYS A N 1
ATOM 692 C CA . LYS A 1 92 ? -5.530 3.455 28.304 1.00 76.94 92 LYS A CA 1
ATOM 693 C C . LYS A 1 92 ? -6.071 2.339 29.205 1.00 76.94 92 LYS A C 1
ATOM 695 O O . LYS A 1 92 ? -6.197 1.217 28.733 1.00 76.94 92 LYS A O 1
ATOM 700 N N . GLN A 1 93 ? -6.447 2.651 30.445 1.00 77.31 93 GLN A N 1
ATOM 701 C CA . GLN A 1 93 ? -6.998 1.666 31.386 1.00 77.31 93 GLN A CA 1
ATOM 702 C C . GLN A 1 93 ? -8.304 1.075 30.849 1.00 77.31 93 GLN A C 1
ATOM 704 O O . GLN A 1 93 ? -8.462 -0.135 30.788 1.00 77.31 93 GLN A O 1
ATOM 709 N N . LEU A 1 94 ? -9.193 1.912 30.299 1.00 76.94 94 LEU A N 1
ATOM 710 C CA . LEU A 1 94 ? -10.432 1.436 29.667 1.00 76.94 94 LEU A CA 1
ATOM 711 C C . LEU A 1 94 ? -10.160 0.493 28.478 1.00 76.94 94 LEU A C 1
ATOM 713 O O . LEU A 1 94 ? -10.915 -0.450 28.239 1.00 76.94 94 LEU A O 1
ATOM 717 N N . LEU A 1 95 ? -9.080 0.734 27.726 1.00 79.19 95 LEU A N 1
ATOM 718 C CA . LEU A 1 95 ? -8.680 -0.143 26.628 1.00 79.19 95 LEU A CA 1
ATOM 719 C C . LEU A 1 95 ? -8.190 -1.509 27.137 1.00 79.19 95 LEU A C 1
ATOM 721 O O . LEU A 1 95 ? -8.526 -2.533 26.543 1.00 79.19 95 LEU A O 1
ATOM 725 N N . GLU A 1 96 ? -7.404 -1.520 28.212 1.00 78.69 96 GLU A N 1
ATOM 726 C CA . GLU A 1 96 ? -6.782 -2.727 28.765 1.00 78.69 96 GLU A CA 1
ATOM 727 C C . GLU A 1 96 ? -7.751 -3.566 29.605 1.00 78.69 96 GLU A C 1
ATOM 729 O O . GLU A 1 96 ? -7.770 -4.785 29.437 1.00 78.69 96 GLU A O 1
ATOM 734 N N . ASP A 1 97 ? -8.592 -2.926 30.415 1.00 78.50 97 ASP A N 1
ATOM 735 C CA . ASP A 1 97 ? -9.433 -3.594 31.414 1.00 78.50 97 ASP A CA 1
ATOM 736 C C . ASP A 1 97 ? -10.815 -3.980 30.876 1.00 78.50 97 ASP A C 1
ATOM 738 O O . ASP A 1 97 ? -11.418 -4.940 31.345 1.00 78.50 97 ASP A O 1
ATOM 742 N N . VAL A 1 98 ? -11.336 -3.246 29.885 1.00 78.19 98 VAL A N 1
ATOM 743 C CA . VAL A 1 98 ? -12.714 -3.433 29.395 1.00 78.19 98 VAL A CA 1
ATOM 744 C C . VAL A 1 98 ? -12.730 -3.856 27.935 1.00 78.19 98 VAL A C 1
ATOM 746 O O . VAL A 1 98 ? -13.284 -4.899 27.588 1.00 78.19 98 VAL A O 1
ATOM 749 N N . ILE A 1 99 ? -12.100 -3.073 27.055 1.00 80.19 99 ILE A N 1
ATOM 750 C CA . ILE A 1 99 ? -12.178 -3.320 25.608 1.00 80.19 99 ILE A CA 1
ATOM 751 C C . ILE A 1 99 ? -11.443 -4.611 25.242 1.00 80.19 99 ILE A C 1
ATOM 753 O O . ILE A 1 99 ? -11.981 -5.434 24.504 1.00 80.19 99 ILE A O 1
ATOM 757 N N . LYS A 1 100 ? -10.221 -4.812 25.745 1.00 80.56 100 LYS A N 1
ATOM 758 C CA . LYS A 1 100 ? -9.425 -5.999 25.420 1.00 80.56 100 LYS A CA 1
ATOM 759 C C . LYS A 1 100 ? -10.119 -7.303 25.863 1.00 80.56 100 LYS A C 1
ATOM 761 O O . LYS A 1 100 ? -10.245 -8.176 24.999 1.00 80.56 100 LYS A O 1
ATOM 766 N N . PRO A 1 101 ? -10.634 -7.442 27.102 1.00 84.00 101 PRO A N 1
ATOM 767 C CA . PRO A 1 101 ? -11.403 -8.622 27.496 1.00 84.00 101 PRO A CA 1
ATOM 768 C C . PRO A 1 101 ? -12.687 -8.814 26.685 1.00 84.00 101 PRO A C 1
ATOM 770 O O . PRO A 1 101 ? -12.955 -9.930 26.252 1.00 84.00 101 PRO A O 1
ATOM 773 N N . ALA A 1 102 ? -13.433 -7.743 26.388 1.00 83.44 102 ALA A N 1
ATOM 774 C CA . ALA A 1 102 ? -14.646 -7.836 25.570 1.00 83.44 102 ALA A CA 1
ATOM 775 C C . ALA A 1 102 ? -14.352 -8.373 24.157 1.00 83.44 102 ALA A C 1
ATOM 777 O O . ALA A 1 102 ? -15.049 -9.249 23.647 1.00 83.44 102 ALA A O 1
ATOM 778 N N . VAL A 1 103 ? -13.271 -7.906 23.525 1.00 83.69 103 VAL A N 1
ATOM 779 C CA . VAL A 1 103 ? -12.843 -8.425 22.216 1.00 83.69 103 VAL A CA 1
ATOM 780 C C . VAL A 1 103 ? -12.423 -9.896 22.323 1.00 83.69 103 VAL A C 1
ATOM 782 O O . VAL A 1 103 ? -12.774 -10.690 21.454 1.00 83.69 103 VAL A O 1
ATOM 785 N N . GLN A 1 104 ? -11.705 -10.285 23.382 1.00 81.81 104 GLN A N 1
ATOM 786 C CA . GLN A 1 104 ? -11.317 -11.683 23.602 1.00 81.81 104 GLN A CA 1
ATOM 787 C C . GLN A 1 104 ? -12.532 -12.591 23.786 1.00 81.81 104 GLN A C 1
ATOM 789 O O . GLN A 1 104 ? -12.595 -13.640 23.155 1.00 81.81 104 GLN A O 1
ATOM 794 N N . GLN A 1 105 ? -13.517 -12.170 24.579 1.00 85.31 105 GLN A N 1
ATOM 795 C CA . GLN A 1 105 ? -14.751 -12.920 24.795 1.00 85.31 105 GLN A CA 1
ATOM 796 C C . GLN A 1 105 ? -15.528 -13.105 23.487 1.00 85.31 105 GLN A C 1
ATOM 798 O O . GLN A 1 105 ? -15.974 -14.208 23.175 1.00 85.31 105 GLN A O 1
ATOM 803 N N . PHE A 1 106 ? -15.644 -12.046 22.681 1.00 84.62 106 PHE A N 1
ATOM 804 C CA . PHE A 1 106 ? -16.325 -12.108 21.390 1.00 84.62 106 PHE A CA 1
ATOM 805 C C . PHE A 1 106 ? -15.660 -13.080 20.406 1.00 84.62 106 PHE A C 1
ATOM 807 O O . PHE A 1 106 ? -16.354 -13.794 19.670 1.00 84.62 106 PHE A O 1
ATOM 814 N N . LEU A 1 107 ? -14.325 -13.081 20.373 1.00 82.50 107 LEU A N 1
ATOM 815 C CA . LEU A 1 107 ? -13.531 -13.916 19.474 1.00 82.50 107 LEU A CA 1
ATOM 816 C C . LEU A 1 107 ? -13.456 -15.372 19.948 1.00 82.50 107 LEU A C 1
ATOM 818 O O . LEU A 1 107 ? -13.559 -16.267 19.114 1.00 82.50 107 LEU A O 1
ATOM 822 N N . ALA A 1 108 ? -13.395 -15.617 21.260 1.00 82.50 108 ALA A N 1
ATOM 823 C CA . ALA A 1 108 ? -13.364 -16.961 21.838 1.00 82.50 108 ALA A CA 1
ATOM 824 C C . ALA A 1 108 ? -14.607 -17.783 21.459 1.00 82.50 108 ALA A C 1
ATOM 826 O O . ALA A 1 108 ? -14.486 -18.932 21.046 1.00 82.50 108 ALA A O 1
ATOM 827 N N . VAL A 1 109 ? -15.798 -17.167 21.472 1.00 81.94 109 VAL A N 1
ATOM 828 C CA . VAL A 1 109 ? -17.052 -17.804 21.007 1.00 81.94 109 VAL A CA 1
ATOM 829 C C . VAL A 1 109 ? -16.971 -18.241 19.536 1.00 81.94 109 VAL A C 1
ATOM 831 O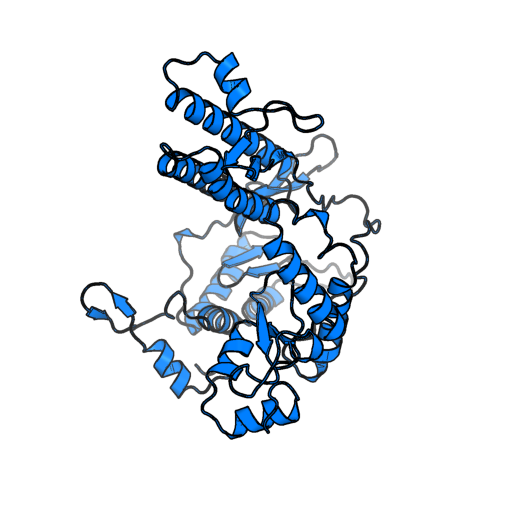 O . VAL A 1 109 ? -17.674 -19.151 19.104 1.00 81.94 109 VAL A O 1
ATOM 834 N N . ARG A 1 110 ? -16.111 -17.591 18.747 1.00 76.19 110 ARG A N 1
ATOM 835 C CA . ARG A 1 110 ? -15.909 -17.849 17.316 1.00 76.19 110 ARG A CA 1
ATOM 836 C C . ARG A 1 110 ? -14.677 -18.715 17.036 1.00 76.19 110 ARG A C 1
ATOM 838 O O . ARG A 1 110 ? -14.352 -18.905 15.868 1.00 76.19 110 ARG A O 1
ATOM 845 N N . GLY A 1 111 ? -14.005 -19.222 18.075 1.00 73.50 111 GLY A N 1
ATOM 846 C CA . GLY A 1 111 ? -12.775 -20.010 17.949 1.00 73.50 111 GLY A CA 1
ATOM 847 C C . GLY A 1 111 ? -11.584 -19.201 17.429 1.00 73.50 111 GLY A C 1
ATOM 848 O O . GLY A 1 111 ? -10.676 -19.764 16.826 1.00 73.50 111 GLY A O 1
ATOM 849 N N . LEU A 1 112 ? -11.607 -17.877 17.603 1.00 78.12 112 LEU A N 1
ATOM 850 C CA . LEU A 1 112 ? -10.538 -16.983 17.177 1.00 78.12 112 LEU A CA 1
ATOM 851 C C . LEU A 1 112 ? -9.758 -16.478 18.384 1.00 78.12 112 LEU A C 1
ATOM 853 O O . LEU A 1 112 ? -10.329 -16.094 19.405 1.00 78.12 112 LEU A O 1
ATOM 857 N N . GLU A 1 113 ? -8.445 -16.388 18.219 1.00 74.31 113 GLU A N 1
ATOM 858 C CA . GLU A 1 113 ? -7.556 -15.817 19.217 1.00 74.31 113 GLU A CA 1
ATOM 859 C C . GLU A 1 113 ? -6.862 -14.570 18.683 1.00 74.31 113 GLU A C 1
ATOM 861 O O . GLU A 1 113 ? -6.453 -14.467 17.525 1.00 74.31 113 GLU A O 1
ATOM 866 N N . LEU A 1 114 ? -6.701 -13.590 19.562 1.00 70.44 114 LEU A N 1
ATOM 867 C CA . LEU A 1 114 ? -5.918 -12.407 19.254 1.00 70.44 114 LEU A CA 1
ATOM 868 C C . LEU A 1 114 ? -4.422 -12.732 19.353 1.00 70.44 114 LEU A C 1
ATOM 870 O O . LEU A 1 114 ? -3.931 -13.094 20.425 1.00 70.44 114 LEU A O 1
ATOM 874 N N . SER A 1 115 ? -3.672 -12.466 18.283 1.00 67.81 115 SER A N 1
ATOM 875 C CA . SER A 1 115 ? -2.206 -12.577 18.264 1.00 67.81 115 SER A CA 1
ATOM 876 C C . SER A 1 115 ? -1.546 -11.705 19.345 1.00 67.81 115 SER A C 1
ATOM 878 O O . SER A 1 115 ? -1.825 -10.509 19.459 1.00 67.81 115 SER A O 1
ATOM 880 N N . ALA A 1 116 ? -0.659 -12.285 20.161 1.00 58.16 116 ALA A N 1
ATOM 881 C CA . ALA A 1 116 ? 0.105 -11.559 21.182 1.00 58.16 116 ALA A CA 1
ATOM 882 C C . ALA A 1 116 ? 1.101 -10.552 20.573 1.00 58.16 116 ALA A C 1
ATOM 884 O O . ALA A 1 116 ? 1.274 -9.458 21.100 1.00 58.16 116 ALA A O 1
ATOM 885 N N . THR A 1 117 ? 1.698 -10.880 19.424 1.00 51.72 117 THR A N 1
ATOM 886 C CA . THR A 1 117 ? 2.773 -10.104 18.782 1.00 51.72 117 THR A CA 1
ATOM 887 C C . THR A 1 117 ? 2.294 -8.886 17.993 1.00 51.72 117 THR A C 1
ATOM 889 O O . THR A 1 117 ? 3.058 -7.940 17.813 1.00 51.72 117 THR A O 1
ATOM 892 N N . LYS A 1 118 ? 1.037 -8.861 17.531 1.00 58.34 118 LYS A N 1
ATOM 893 C CA . LYS A 1 118 ? 0.462 -7.698 16.824 1.00 58.34 118 LYS A CA 1
ATOM 894 C C . LYS A 1 118 ? -0.063 -6.597 17.764 1.00 58.34 118 LYS A C 1
ATOM 896 O O . LYS A 1 118 ? -0.515 -5.561 17.281 1.00 58.34 118 LYS A O 1
ATOM 901 N N . ARG A 1 119 ? -0.021 -6.790 19.089 1.00 55.75 119 ARG A N 1
ATOM 902 C CA . ARG A 1 119 ? -0.597 -5.851 20.064 1.00 55.75 119 ARG A CA 1
ATOM 903 C C . ARG A 1 119 ? 0.407 -4.785 20.491 1.00 55.75 119 ARG A C 1
ATOM 905 O O . ARG A 1 119 ? 1.309 -5.048 21.277 1.00 55.75 119 ARG A O 1
ATOM 912 N N . LEU A 1 120 ? 0.183 -3.557 20.042 1.00 55.97 120 LEU A N 1
ATOM 913 C CA . LEU A 1 120 ? 0.800 -2.371 20.623 1.00 55.97 120 LEU A CA 1
ATOM 914 C C . LEU A 1 120 ? -0.320 -1.413 21.030 1.00 55.97 120 LEU A C 1
ATOM 916 O O . LEU A 1 120 ? -0.903 -0.732 20.191 1.00 55.97 120 LEU A O 1
ATOM 920 N N . THR A 1 121 ? -0.633 -1.377 22.327 1.00 64.06 121 THR A N 1
ATOM 921 C CA . THR A 1 121 ? -1.345 -0.241 22.917 1.00 64.06 121 THR A CA 1
ATOM 922 C C . THR A 1 121 ? -0.395 0.950 22.844 1.00 64.06 121 THR A C 1
ATOM 924 O O . THR A 1 121 ? 0.480 1.100 23.696 1.00 64.06 121 THR A O 1
ATOM 927 N N . THR A 1 122 ? -0.497 1.756 21.791 1.00 68.31 122 THR A N 1
ATOM 928 C CA . THR A 1 122 ? 0.357 2.933 21.597 1.00 68.31 122 THR A CA 1
ATOM 929 C C . THR A 1 122 ? -0.420 4.215 21.785 1.00 68.31 122 THR A C 1
ATOM 931 O O . THR A 1 122 ? -1.598 4.321 21.439 1.00 68.31 122 THR A O 1
ATOM 934 N N . SER A 1 123 ? 0.272 5.224 22.310 1.00 73.88 123 SER A N 1
ATOM 935 C CA . SER A 1 123 ? -0.215 6.589 22.198 1.00 73.88 123 SER A CA 1
ATOM 936 C C . SER A 1 123 ? -0.150 7.032 20.737 1.00 73.88 123 SER A C 1
ATOM 938 O O . SER A 1 123 ? 0.767 6.690 19.986 1.00 73.88 123 SER A O 1
ATOM 940 N N . ILE A 1 124 ? -1.100 7.869 20.339 1.00 76.31 124 ILE A N 1
ATOM 941 C CA . ILE A 1 124 ? -1.111 8.509 19.023 1.00 76.31 124 ILE A CA 1
ATOM 942 C C . ILE A 1 124 ? 0.090 9.466 18.822 1.00 76.31 124 ILE A C 1
ATOM 944 O O . ILE A 1 124 ? 0.454 9.769 17.683 1.00 76.31 124 ILE A O 1
ATOM 948 N N . ASP A 1 125 ? 0.744 9.912 19.904 1.00 72.81 125 ASP A N 1
ATOM 949 C CA . ASP A 1 125 ? 1.989 10.699 19.855 1.00 72.81 125 ASP A CA 1
ATOM 950 C C . ASP A 1 125 ? 3.194 9.863 19.360 1.00 72.81 125 ASP A C 1
ATOM 952 O O . ASP A 1 125 ? 4.046 10.363 18.612 1.00 72.81 125 ASP A O 1
ATOM 956 N N . ASP A 1 126 ? 3.239 8.574 19.710 1.00 74.69 126 ASP A N 1
ATOM 957 C CA . ASP A 1 126 ? 4.241 7.615 19.216 1.00 74.69 126 ASP A CA 1
ATOM 958 C C . ASP A 1 126 ? 3.870 7.107 17.819 1.00 74.69 126 ASP A C 1
ATOM 960 O O . ASP A 1 126 ? 4.725 6.943 16.939 1.00 74.69 126 ASP A O 1
ATOM 964 N N . GLY A 1 127 ? 2.562 6.972 17.604 1.00 79.12 127 GLY A N 1
ATOM 965 C CA . GLY A 1 127 ? 1.936 6.566 16.364 1.00 79.12 127 GLY A CA 1
ATOM 966 C C . GLY A 1 127 ? 1.821 5.053 16.202 1.00 79.12 127 GLY A C 1
ATOM 967 O O . GLY A 1 127 ? 2.390 4.265 16.956 1.00 79.12 127 GLY A O 1
ATOM 968 N N . PHE A 1 128 ? 1.062 4.637 15.194 1.00 82.69 128 PHE A N 1
ATOM 969 C CA . PHE A 1 128 ? 0.862 3.226 14.865 1.00 82.69 128 PHE A CA 1
ATOM 970 C C . PHE A 1 128 ? 0.773 3.012 13.356 1.00 82.69 128 PHE A C 1
ATOM 972 O O . PHE A 1 128 ? 0.452 3.933 12.598 1.00 82.69 128 PHE A O 1
ATOM 979 N N . ASP A 1 129 ? 1.070 1.786 12.926 1.00 85.12 129 ASP A N 1
ATOM 980 C CA . ASP A 1 129 ? 0.957 1.374 11.530 1.00 85.12 129 ASP A CA 1
ATOM 981 C C . ASP A 1 129 ? -0.374 0.639 11.301 1.00 85.12 129 ASP A C 1
ATOM 983 O O . ASP A 1 129 ? -0.680 -0.318 12.006 1.00 85.12 129 ASP A O 1
ATOM 987 N N . PHE A 1 130 ? -1.145 1.046 10.291 1.00 82.69 130 PHE A N 1
ATOM 988 C CA . PHE A 1 130 ? -2.383 0.384 9.868 1.00 82.69 130 PHE A CA 1
ATOM 989 C C . PHE A 1 130 ? -2.543 0.477 8.345 1.00 82.69 130 PHE A C 1
ATOM 991 O O . PHE A 1 130 ? -2.356 1.547 7.764 1.00 82.69 130 PHE A O 1
ATOM 998 N N . LEU A 1 131 ? -2.826 -0.651 7.679 1.00 82.69 131 LEU A N 1
ATOM 999 C CA . LEU A 1 131 ? -2.958 -0.766 6.211 1.00 82.69 131 LEU A CA 1
ATOM 1000 C C . LEU A 1 131 ? -1.798 -0.141 5.413 1.00 82.69 131 LEU A C 1
ATOM 1002 O O . LEU A 1 131 ? -1.967 0.446 4.345 1.00 82.69 131 LEU A O 1
ATOM 1006 N N . GLY A 1 132 ? -0.580 -0.236 5.944 1.00 82.31 132 GLY A N 1
ATOM 1007 C CA . GLY A 1 132 ? 0.604 0.338 5.306 1.00 82.31 132 GLY A CA 1
ATOM 1008 C C . GLY A 1 132 ? 0.744 1.856 5.463 1.00 82.31 132 GLY A C 1
ATOM 1009 O O . GLY A 1 132 ? 1.707 2.412 4.925 1.00 82.31 132 GLY A O 1
ATOM 1010 N N . TYR A 1 133 ? -0.127 2.507 6.231 1.00 86.31 133 TYR A N 1
ATOM 1011 C CA . TYR A 1 133 ? -0.004 3.892 6.680 1.00 86.31 133 TYR A CA 1
ATOM 1012 C C . TYR A 1 133 ? 0.507 3.960 8.113 1.00 86.31 133 TYR A C 1
ATOM 1014 O O . TYR A 1 133 ? 0.274 3.054 8.898 1.00 86.31 133 TYR A O 1
ATOM 1022 N N . ASN A 1 134 ? 1.188 5.047 8.442 1.00 86.50 134 ASN A N 1
ATOM 1023 C CA . ASN A 1 134 ? 1.606 5.416 9.779 1.00 86.50 134 ASN A CA 1
ATOM 1024 C C . ASN A 1 134 ? 0.802 6.643 10.213 1.00 86.50 134 ASN A C 1
ATOM 1026 O O . ASN A 1 134 ? 0.843 7.681 9.543 1.00 86.50 134 ASN A O 1
ATOM 1030 N N . PHE A 1 135 ? 0.076 6.503 11.315 1.00 83.56 135 PHE A N 1
ATOM 1031 C CA . PHE A 1 135 ? -0.713 7.557 11.940 1.00 83.56 135 PHE A CA 1
ATOM 1032 C C . PHE A 1 135 ? 0.061 8.081 13.138 1.00 83.56 135 PHE A C 1
ATOM 1034 O O . PHE A 1 135 ? 0.343 7.311 14.051 1.00 83.56 135 PHE A O 1
ATOM 1041 N N . ARG A 1 136 ? 0.420 9.368 13.138 1.00 81.00 136 ARG A N 1
ATOM 1042 C CA . ARG A 1 136 ? 1.165 9.972 14.247 1.00 81.00 136 ARG A CA 1
ATOM 1043 C C . ARG A 1 136 ? 0.855 11.456 14.411 1.00 81.00 136 ARG A C 1
ATOM 1045 O O . ARG A 1 136 ? 0.780 12.190 13.420 1.00 81.00 136 ARG A O 1
ATOM 1052 N N . LEU A 1 137 ? 0.719 11.899 15.659 1.00 81.31 137 LEU A N 1
ATOM 1053 C CA . LEU A 1 137 ? 0.669 13.318 16.001 1.00 81.31 137 LEU A CA 1
ATOM 1054 C C . LEU A 1 137 ? 2.073 13.917 16.021 1.00 81.31 137 LEU A C 1
ATOM 1056 O O . LEU A 1 137 ? 3.006 13.380 16.614 1.00 81.31 137 LEU A O 1
ATOM 1060 N N . TYR A 1 138 ? 2.210 15.066 15.374 1.00 79.44 138 TYR A N 1
ATOM 1061 C CA . TYR A 1 138 ? 3.431 15.855 15.365 1.00 79.44 138 TYR A CA 1
ATOM 1062 C C . TYR A 1 138 ? 3.168 17.194 16.033 1.00 79.44 138 TYR A C 1
ATOM 1064 O O . TYR A 1 138 ? 2.132 17.807 15.790 1.00 79.44 138 TYR A O 1
ATOM 1072 N N . LYS A 1 139 ? 4.120 17.664 16.840 1.00 78.31 139 LYS A N 1
ATOM 1073 C CA . LYS A 1 139 ? 4.092 19.027 17.371 1.00 78.31 139 LYS A CA 1
ATOM 1074 C C . LYS A 1 139 ? 4.403 20.002 16.231 1.00 78.31 139 LYS A C 1
ATOM 1076 O O . LYS A 1 139 ? 5.430 19.867 15.568 1.00 78.31 139 LYS A O 1
ATOM 1081 N N . ASP A 1 140 ? 3.504 20.943 15.988 1.00 69.25 140 ASP A N 1
ATOM 1082 C CA . ASP A 1 140 ? 3.665 22.053 15.058 1.00 69.25 140 ASP A CA 1
ATOM 1083 C C . ASP A 1 140 ? 3.904 23.331 15.862 1.00 69.25 140 ASP A C 1
ATOM 1085 O O . ASP A 1 140 ? 2.991 23.887 16.472 1.00 69.25 140 ASP A O 1
ATOM 1089 N N . ALA A 1 141 ? 5.152 23.799 15.849 1.00 59.62 141 ALA A N 1
ATOM 1090 C CA . ALA A 1 141 ? 5.569 25.001 16.563 1.00 59.62 141 ALA A CA 1
ATOM 1091 C C . ALA A 1 141 ? 4.844 26.274 16.082 1.00 59.62 141 ALA A C 1
ATOM 1093 O O . ALA A 1 141 ? 4.858 27.280 16.783 1.00 59.62 141 ALA A O 1
ATOM 1094 N N . LYS A 1 142 ? 4.206 26.250 14.901 1.00 64.25 142 LYS A N 1
ATOM 1095 C CA . LYS A 1 142 ? 3.529 27.418 14.314 1.00 64.25 142 LYS A CA 1
ATOM 1096 C C . LYS A 1 142 ? 2.073 27.597 14.757 1.00 64.25 142 LYS A C 1
ATOM 1098 O O . LYS A 1 142 ? 1.474 28.611 14.416 1.00 64.25 142 LYS A O 1
ATOM 1103 N N . LYS A 1 143 ? 1.483 26.640 15.482 1.00 58.91 143 LYS A N 1
ATOM 1104 C CA . LYS A 1 143 ? 0.086 26.702 15.945 1.00 58.91 143 LYS A CA 1
ATOM 1105 C C . LYS A 1 143 ? 0.025 26.633 17.474 1.00 58.91 143 LYS A C 1
ATOM 1107 O O . LYS A 1 143 ? -0.237 25.578 18.022 1.00 58.91 143 LYS A O 1
ATOM 1112 N N . LEU A 1 144 ? 0.288 27.721 18.190 1.00 51.03 144 LEU A N 1
ATOM 1113 C CA . LEU A 1 144 ? 0.097 27.759 19.652 1.00 51.03 144 LEU A CA 1
ATOM 1114 C C . LEU A 1 144 ? -1.400 27.868 20.026 1.00 51.03 144 LEU A C 1
ATOM 1116 O O . LEU A 1 144 ? -2.155 28.423 19.224 1.00 51.03 144 LEU A O 1
ATOM 1120 N N . PRO A 1 145 ? -1.848 27.343 21.195 1.00 48.56 145 PRO A N 1
ATOM 1121 C CA . PRO A 1 145 ? -1.047 26.917 22.360 1.00 48.56 145 PRO A CA 1
ATOM 1122 C C . PRO A 1 145 ? -0.706 25.413 22.426 1.00 48.56 145 PRO A C 1
ATOM 1124 O O . PRO A 1 145 ? 0.309 25.052 23.008 1.00 48.56 145 PRO A O 1
ATOM 1127 N N . GLU A 1 146 ? -1.488 24.536 21.784 1.00 58.84 146 GLU A N 1
ATOM 1128 C CA . GLU A 1 146 ? -1.290 23.070 21.774 1.00 58.84 146 GLU A CA 1
ATOM 1129 C C . GLU A 1 146 ? -1.175 22.510 20.346 1.00 58.84 146 GLU A C 1
ATOM 1131 O O . GLU A 1 146 ? -1.857 21.558 19.965 1.00 58.84 146 GLU A O 1
ATOM 1136 N N . GLY A 1 147 ? -0.348 23.127 19.504 1.00 61.34 147 GLY A N 1
ATOM 1137 C CA . GLY A 1 147 ? -0.214 22.781 18.088 1.00 61.34 147 GLY A CA 1
ATOM 1138 C C . GLY A 1 147 ? 0.218 21.349 17.861 1.00 61.34 147 GLY A C 1
ATOM 1139 O O . GLY A 1 147 ? 1.406 21.068 17.744 1.00 61.34 147 GLY A O 1
ATOM 1140 N N . LYS A 1 148 ? -0.734 20.426 17.767 1.00 69.75 148 LYS A N 1
ATOM 1141 C CA . LYS A 1 148 ? -0.507 19.056 17.327 1.00 69.75 148 LYS A CA 1
ATOM 1142 C C . LYS A 1 148 ? -1.246 18.837 16.014 1.00 69.75 148 LYS A C 1
ATOM 1144 O O . LYS A 1 148 ? -2.429 19.139 15.892 1.00 69.75 148 LYS A O 1
ATOM 1149 N N . VAL A 1 149 ? -0.546 18.303 15.019 1.00 75.50 149 VAL A N 1
ATOM 1150 C CA . VAL A 1 149 ? -1.103 17.974 13.703 1.00 75.50 149 VAL A CA 1
ATOM 1151 C C . VAL A 1 149 ? -0.966 16.478 13.475 1.00 75.50 149 VAL A C 1
ATOM 1153 O O . VAL A 1 149 ? 0.129 15.920 13.576 1.00 75.50 149 VAL A O 1
ATOM 1156 N N . LEU A 1 150 ? -2.078 15.822 13.147 1.00 80.19 150 LEU A N 1
ATOM 1157 C CA . LEU A 1 150 ? -2.069 14.425 12.734 1.00 80.19 150 LEU A CA 1
ATOM 1158 C C . LEU A 1 150 ? -1.555 14.349 11.298 1.00 80.19 150 LEU A C 1
ATOM 1160 O O . LEU A 1 150 ? -2.173 14.888 10.381 1.00 80.19 150 LEU A O 1
ATOM 1164 N N . LEU A 1 151 ? -0.430 13.667 11.092 1.00 80.50 151 LEU A N 1
ATOM 1165 C CA . LEU A 1 151 ? 0.067 13.386 9.751 1.00 80.50 151 LEU A CA 1
ATOM 1166 C C . LEU A 1 151 ? -0.026 11.891 9.485 1.00 80.50 151 LEU A C 1
ATOM 1168 O O . LEU A 1 151 ? 0.585 11.085 10.185 1.00 80.50 151 LEU A O 1
ATOM 1172 N N . ILE A 1 152 ? -0.746 11.551 8.421 1.00 85.00 152 ILE A N 1
ATOM 1173 C CA . ILE A 1 152 ? -0.806 10.196 7.883 1.00 85.00 152 ILE A CA 1
ATOM 1174 C C . ILE A 1 152 ? 0.279 10.084 6.818 1.00 85.00 152 ILE A C 1
ATOM 1176 O O . ILE A 1 152 ? 0.292 10.853 5.853 1.00 85.00 152 ILE A O 1
ATOM 1180 N N . LYS A 1 153 ? 1.213 9.155 6.999 1.00 85.75 153 LYS A N 1
ATOM 1181 C CA . LYS A 1 153 ? 2.352 8.939 6.092 1.00 85.75 153 LYS A CA 1
ATOM 1182 C C . LYS A 1 153 ? 2.403 7.479 5.651 1.00 85.75 153 LYS A C 1
ATOM 1184 O O . LYS A 1 153 ? 1.870 6.629 6.349 1.00 85.75 153 LYS A O 1
ATOM 1189 N N . PRO A 1 154 ? 3.058 7.133 4.534 1.00 89.38 154 PRO A N 1
ATOM 1190 C CA . PRO A 1 154 ? 3.386 5.738 4.259 1.00 89.38 154 PRO A CA 1
ATOM 1191 C C . PRO A 1 154 ? 4.237 5.148 5.396 1.00 89.38 154 PRO A C 1
ATOM 1193 O O . PRO A 1 154 ? 5.204 5.772 5.840 1.00 89.38 154 PRO A O 1
ATOM 1196 N N . SER A 1 155 ? 3.881 3.954 5.871 1.00 90.44 155 SER A N 1
ATOM 1197 C CA . SER A 1 155 ? 4.627 3.243 6.917 1.00 90.44 155 SER A CA 1
ATOM 1198 C C . SER A 1 155 ? 6.047 2.909 6.463 1.00 90.44 155 SER A C 1
ATOM 1200 O O . SER A 1 155 ? 6.304 2.667 5.278 1.00 90.44 155 SER A O 1
ATOM 1202 N N . LYS A 1 156 ? 6.985 2.820 7.415 1.00 91.31 156 LYS A N 1
ATOM 1203 C CA . LYS A 1 156 ? 8.371 2.416 7.115 1.00 91.31 156 LYS A CA 1
ATOM 1204 C C . LYS A 1 156 ? 8.417 1.037 6.450 1.00 91.31 156 LYS A C 1
ATOM 1206 O O . LYS A 1 156 ? 9.191 0.842 5.516 1.00 91.31 156 LYS A O 1
ATOM 1211 N N . LYS A 1 157 ? 7.540 0.118 6.876 1.00 90.44 157 LYS A N 1
ATOM 1212 C CA . LYS A 1 157 ? 7.388 -1.220 6.285 1.00 90.44 157 LYS A CA 1
ATOM 1213 C C . LYS A 1 157 ? 6.930 -1.150 4.823 1.00 90.44 157 LYS A C 1
ATOM 1215 O O . LYS A 1 157 ? 7.538 -1.805 3.983 1.00 90.44 157 LYS A O 1
ATOM 1220 N N . SER A 1 158 ? 5.928 -0.325 4.491 1.00 90.81 158 SER A N 1
ATOM 1221 C CA . SER A 1 158 ? 5.492 -0.120 3.093 1.00 90.81 158 SER A CA 1
ATOM 1222 C C . SER A 1 158 ? 6.615 0.466 2.228 1.00 90.81 158 SER A C 1
ATOM 1224 O O . SER A 1 158 ? 6.891 -0.040 1.140 1.00 90.81 158 SER A O 1
ATOM 1226 N N . ILE A 1 159 ? 7.331 1.477 2.740 1.00 93.06 159 ILE A N 1
ATOM 1227 C CA . ILE A 1 159 ? 8.465 2.105 2.038 1.00 93.06 159 ILE A CA 1
ATOM 1228 C C . ILE A 1 159 ? 9.595 1.096 1.791 1.00 93.06 159 ILE A C 1
ATOM 1230 O O . ILE A 1 159 ? 10.205 1.093 0.723 1.00 93.06 159 ILE A O 1
ATOM 1234 N N . TYR A 1 160 ? 9.888 0.240 2.769 1.00 94.44 160 TYR A N 1
ATOM 1235 C CA . TYR A 1 160 ? 10.882 -0.816 2.611 1.00 94.44 160 TYR A CA 1
ATOM 1236 C C . TYR A 1 160 ? 10.450 -1.818 1.536 1.00 94.44 160 TYR A C 1
ATOM 1238 O O . TYR A 1 160 ? 11.204 -2.049 0.597 1.00 94.44 160 TYR A O 1
ATOM 1246 N N . ARG A 1 161 ? 9.204 -2.312 1.591 1.00 93.75 161 ARG A N 1
ATOM 1247 C CA . ARG A 1 161 ? 8.653 -3.251 0.598 1.00 93.75 161 ARG A CA 1
ATOM 1248 C C . ARG A 1 161 ? 8.765 -2.725 -0.833 1.00 93.75 161 ARG A C 1
ATOM 1250 O O . ARG A 1 161 ? 9.222 -3.454 -1.708 1.00 93.75 161 ARG A O 1
ATOM 1257 N N . ILE A 1 162 ? 8.398 -1.463 -1.085 1.00 94.25 162 ILE A N 1
ATOM 1258 C CA . ILE A 1 162 ? 8.513 -0.892 -2.436 1.00 94.25 162 ILE A CA 1
ATOM 1259 C C . ILE A 1 162 ? 9.977 -0.739 -2.869 1.00 94.25 162 ILE A C 1
ATOM 1261 O O . ILE A 1 162 ? 10.300 -1.044 -4.013 1.00 94.25 162 ILE A O 1
ATOM 1265 N N . LYS A 1 163 ? 10.887 -0.336 -1.970 1.00 94.31 163 LYS A N 1
ATOM 1266 C CA . LYS A 1 163 ? 12.326 -0.249 -2.279 1.00 94.31 163 LYS A CA 1
ATOM 1267 C C . LYS A 1 163 ? 12.924 -1.614 -2.612 1.00 94.31 163 LYS A C 1
ATOM 1269 O O . LYS A 1 163 ? 13.686 -1.706 -3.571 1.00 94.31 163 LYS A O 1
ATOM 1274 N N . THR A 1 164 ? 12.557 -2.647 -1.860 1.00 95.19 164 THR A N 1
ATOM 1275 C CA . THR A 1 164 ? 12.979 -4.028 -2.108 1.00 95.19 164 THR A CA 1
ATOM 1276 C C . THR A 1 164 ? 12.453 -4.517 -3.452 1.00 95.19 164 THR A C 1
ATOM 1278 O O . THR A 1 164 ? 13.240 -4.943 -4.287 1.00 95.19 164 THR A O 1
ATOM 1281 N N . LYS A 1 165 ? 11.163 -4.315 -3.743 1.00 94.12 165 LYS A N 1
ATOM 1282 C CA . LYS A 1 165 ? 10.573 -4.700 -5.032 1.00 94.12 165 LYS A CA 1
ATOM 1283 C C . LYS A 1 165 ? 11.219 -3.979 -6.220 1.00 94.12 165 LYS A C 1
ATOM 1285 O O . LYS A 1 165 ? 11.448 -4.578 -7.270 1.00 94.12 165 LYS A O 1
ATOM 1290 N N . ILE A 1 166 ? 11.544 -2.692 -6.062 1.00 94.50 166 ILE A N 1
ATOM 1291 C CA . ILE A 1 166 ? 12.313 -1.933 -7.058 1.00 94.50 166 ILE A CA 1
ATOM 1292 C C . ILE A 1 166 ? 13.680 -2.594 -7.266 1.00 94.50 166 ILE A C 1
ATOM 1294 O O . ILE A 1 166 ? 14.050 -2.860 -8.406 1.00 94.50 166 ILE A O 1
ATOM 1298 N N . LEU A 1 167 ? 14.414 -2.874 -6.185 1.00 94.69 167 LEU A N 1
ATOM 1299 C CA . LEU A 1 167 ? 15.730 -3.511 -6.244 1.00 94.69 167 LEU A CA 1
ATOM 1300 C C . LEU A 1 167 ? 15.681 -4.860 -6.969 1.00 94.69 167 LEU A C 1
ATOM 1302 O O . LEU A 1 167 ? 16.430 -5.057 -7.919 1.00 94.69 167 LEU A O 1
ATOM 1306 N N . GLU A 1 168 ? 14.769 -5.742 -6.569 1.00 95.06 168 GLU A N 1
ATOM 1307 C CA . GLU A 1 168 ? 14.559 -7.056 -7.187 1.00 95.06 168 GLU A CA 1
ATOM 1308 C C . GLU A 1 168 ? 14.249 -6.933 -8.682 1.00 95.06 168 GLU A C 1
ATOM 1310 O O . GLU A 1 168 ? 14.781 -7.686 -9.497 1.00 95.06 168 GLU A O 1
ATOM 1315 N N . THR A 1 169 ? 13.445 -5.938 -9.068 1.00 94.12 169 THR A N 1
ATOM 1316 C CA . THR A 1 169 ? 13.129 -5.678 -10.480 1.00 94.12 169 THR A CA 1
ATOM 1317 C C . THR A 1 169 ? 14.377 -5.248 -11.259 1.00 94.12 169 THR A C 1
ATOM 1319 O O . THR A 1 169 ? 14.599 -5.723 -12.372 1.00 94.12 169 THR A O 1
ATOM 1322 N N . PHE A 1 170 ? 15.228 -4.392 -10.683 1.00 93.88 170 PHE A N 1
ATOM 1323 C CA . PHE A 1 170 ? 16.497 -3.999 -11.306 1.00 93.88 170 PHE A CA 1
ATOM 1324 C C . PHE A 1 170 ? 17.472 -5.176 -11.451 1.00 93.88 170 PHE A C 1
ATOM 1326 O O . PHE A 1 170 ? 18.110 -5.290 -12.498 1.00 93.88 170 PHE A O 1
ATOM 1333 N N . GLU A 1 171 ? 17.570 -6.056 -10.449 1.00 92.75 171 GLU A N 1
ATOM 1334 C CA . GLU A 1 171 ? 18.433 -7.244 -10.510 1.00 92.75 171 GLU A CA 1
ATOM 1335 C C . GLU A 1 171 ? 17.922 -8.259 -11.542 1.00 92.75 171 GLU A C 1
ATOM 1337 O O . GLU A 1 171 ? 18.683 -8.704 -12.405 1.00 92.75 171 GLU A O 1
ATOM 1342 N N . LYS A 1 172 ? 16.612 -8.544 -11.552 1.00 94.38 172 LYS A N 1
ATOM 1343 C CA . LYS A 1 172 ? 15.981 -9.436 -12.540 1.00 94.38 172 LYS A CA 1
ATOM 1344 C C . LYS A 1 172 ? 16.199 -8.954 -13.976 1.00 94.38 172 LYS A C 1
ATOM 1346 O O . LYS A 1 172 ? 16.421 -9.753 -14.882 1.00 94.38 172 LYS A O 1
ATOM 1351 N N . HIS A 1 173 ? 16.176 -7.640 -14.187 1.00 92.50 173 HIS A N 1
ATOM 1352 C CA . HIS A 1 173 ? 16.343 -7.015 -15.499 1.00 92.50 173 HIS A CA 1
ATOM 1353 C C . HIS A 1 173 ? 17.755 -6.458 -15.741 1.00 92.50 173 HIS A C 1
ATOM 1355 O O . HIS A 1 173 ? 17.947 -5.596 -16.604 1.00 92.50 173 HIS A O 1
ATOM 1361 N N . ARG A 1 174 ? 18.778 -6.967 -15.043 1.00 89.56 174 ARG A N 1
ATOM 1362 C CA . ARG A 1 174 ? 20.173 -6.509 -15.184 1.00 89.56 174 ARG A CA 1
ATOM 1363 C C . ARG A 1 174 ? 20.703 -6.599 -16.620 1.00 89.56 174 ARG A C 1
ATOM 1365 O O . ARG A 1 174 ? 21.425 -5.712 -17.064 1.00 89.56 174 ARG A O 1
ATOM 1372 N N . LYS A 1 175 ? 20.316 -7.643 -17.362 1.00 89.12 175 LYS A N 1
ATOM 1373 C CA . LYS A 1 175 ? 20.721 -7.866 -18.766 1.00 89.12 175 LYS A CA 1
ATOM 1374 C C . LYS A 1 175 ? 19.703 -7.347 -19.794 1.00 89.12 175 LYS A C 1
ATOM 1376 O O . LYS A 1 175 ? 20.033 -7.216 -20.970 1.00 89.12 175 LYS A O 1
ATOM 1381 N N . SER A 1 176 ? 18.478 -7.024 -19.376 1.00 89.88 176 SER A N 1
ATOM 1382 C CA . SER A 1 176 ? 17.379 -6.640 -20.275 1.00 89.88 176 SER A CA 1
ATOM 1383 C C . SER A 1 176 ? 17.586 -5.261 -20.920 1.00 89.88 176 SER A C 1
ATOM 1385 O O . SER A 1 176 ? 18.491 -4.511 -20.557 1.00 89.88 176 SER A O 1
ATOM 1387 N N . SER A 1 177 ? 16.763 -4.894 -21.907 1.00 91.81 177 SER A N 1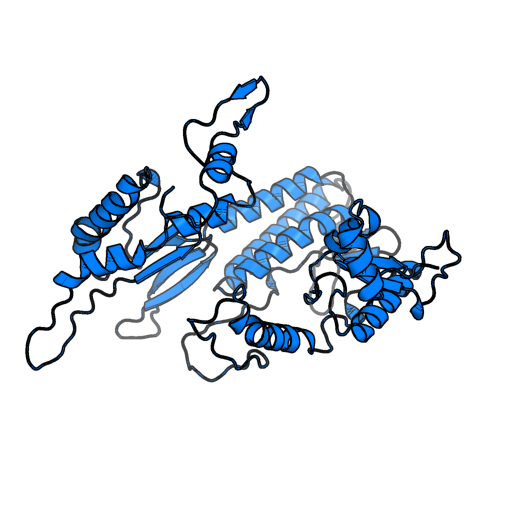
ATOM 1388 C CA . SER A 1 177 ? 16.735 -3.521 -22.438 1.00 91.81 177 SER A CA 1
ATOM 1389 C C . SER A 1 177 ? 16.114 -2.540 -21.433 1.00 91.81 177 SER A C 1
ATOM 1391 O O . SER A 1 177 ? 15.292 -2.937 -20.605 1.00 91.81 177 SER A O 1
ATOM 1393 N N . ALA A 1 178 ? 16.459 -1.248 -21.534 1.00 91.12 178 ALA A N 1
ATOM 1394 C CA . ALA A 1 178 ? 15.854 -0.207 -20.694 1.00 91.12 178 ALA A CA 1
ATOM 1395 C C . ALA A 1 178 ? 14.326 -0.156 -20.862 1.00 91.12 178 ALA A C 1
ATOM 1397 O O . ALA A 1 178 ? 13.610 0.000 -19.880 1.00 91.12 178 ALA A O 1
ATOM 1398 N N . TYR A 1 179 ? 13.823 -0.394 -22.080 1.00 91.81 179 TYR A N 1
ATOM 1399 C CA . TYR A 1 179 ? 12.388 -0.497 -22.356 1.00 91.81 179 TYR A CA 1
ATOM 1400 C C . TYR A 1 179 ? 11.712 -1.578 -21.501 1.00 91.81 179 TYR A C 1
ATOM 1402 O O . TYR A 1 179 ? 10.703 -1.320 -20.853 1.00 91.81 179 TYR A O 1
ATOM 1410 N N . THR A 1 180 ? 12.293 -2.781 -21.459 1.00 90.19 180 THR A N 1
ATOM 1411 C CA . THR A 1 180 ? 11.727 -3.920 -20.714 1.00 90.19 180 THR A CA 1
ATOM 1412 C C . THR A 1 180 ? 11.735 -3.656 -19.209 1.00 90.19 180 THR A C 1
ATOM 1414 O O . THR A 1 180 ? 10.754 -3.929 -18.523 1.00 90.19 180 THR A O 1
ATOM 1417 N N . LEU A 1 181 ? 12.820 -3.064 -18.705 1.00 92.69 181 LEU A N 1
ATOM 1418 C CA . LEU A 1 181 ? 12.942 -2.657 -17.307 1.00 92.69 181 LEU A CA 1
ATOM 1419 C C . LEU A 1 181 ? 11.885 -1.604 -16.926 1.00 92.69 181 LEU A C 1
ATOM 1421 O O . LEU A 1 181 ? 11.215 -1.746 -15.906 1.00 92.69 181 LEU A O 1
ATOM 1425 N N . ILE A 1 182 ? 11.703 -0.569 -17.752 1.00 88.50 182 ILE A N 1
ATOM 1426 C CA . ILE A 1 182 ? 10.698 0.482 -17.526 1.00 88.50 182 ILE A CA 1
ATOM 1427 C C . ILE A 1 182 ? 9.282 -0.100 -17.573 1.00 88.50 182 ILE A C 1
ATOM 1429 O O . ILE A 1 182 ? 8.449 0.243 -16.734 1.00 88.50 182 ILE A O 1
ATOM 1433 N N . HIS A 1 183 ? 9.014 -1.009 -18.511 1.00 88.25 183 HIS A N 1
ATOM 1434 C CA . HIS A 1 183 ? 7.725 -1.682 -18.626 1.00 88.25 183 HIS A CA 1
ATOM 1435 C C . HIS A 1 183 ? 7.379 -2.492 -17.366 1.00 88.25 183 HIS A C 1
ATOM 1437 O O . HIS A 1 183 ? 6.231 -2.482 -16.934 1.00 88.25 183 HIS A O 1
ATOM 1443 N N . ALA A 1 184 ? 8.364 -3.145 -16.740 1.00 85.38 184 ALA A N 1
ATOM 1444 C CA . ALA A 1 184 ? 8.170 -3.865 -15.482 1.00 85.38 184 ALA A CA 1
ATOM 1445 C C . ALA A 1 184 ? 8.021 -2.925 -14.266 1.00 85.38 184 ALA A C 1
ATOM 1447 O O . ALA A 1 184 ? 7.198 -3.172 -13.386 1.00 85.38 184 ALA A O 1
ATOM 1448 N N . LEU A 1 185 ? 8.790 -1.831 -14.212 1.00 89.44 185 LEU A N 1
ATOM 1449 C CA . LEU A 1 185 ? 8.773 -0.890 -13.084 1.00 89.44 185 LEU A CA 1
ATOM 1450 C C . LEU A 1 185 ? 7.518 -0.009 -13.048 1.00 89.44 185 LEU A C 1
ATOM 1452 O O . LEU A 1 185 ? 6.977 0.245 -11.972 1.00 89.44 185 LEU A O 1
ATOM 1456 N N . ASN A 1 186 ? 7.046 0.474 -14.199 1.00 86.56 186 ASN A N 1
ATOM 1457 C CA . ASN A 1 186 ? 5.982 1.478 -14.257 1.00 86.56 186 ASN A CA 1
ATOM 1458 C C . ASN A 1 186 ? 4.669 1.043 -13.576 1.00 86.56 186 ASN A C 1
ATOM 1460 O O . ASN A 1 186 ? 4.142 1.842 -12.800 1.00 86.56 186 ASN A O 1
ATOM 1464 N N . PRO A 1 187 ? 4.136 -0.179 -13.780 1.00 84.94 187 PRO A N 1
ATOM 1465 C CA . PRO A 1 187 ? 2.930 -0.637 -13.086 1.00 84.94 187 PRO A CA 1
ATOM 1466 C C . PRO A 1 187 ? 3.102 -0.686 -11.564 1.00 84.94 187 PRO A C 1
ATOM 1468 O O . PRO A 1 187 ? 2.218 -0.254 -10.827 1.00 84.94 187 PRO A O 1
ATOM 1471 N N . ILE A 1 188 ? 4.269 -1.137 -11.089 1.00 85.81 188 ILE A N 1
ATOM 1472 C CA . ILE A 1 188 ? 4.593 -1.223 -9.658 1.00 85.81 188 ILE A CA 1
ATOM 1473 C C . ILE A 1 188 ? 4.584 0.176 -9.030 1.00 85.81 188 ILE A C 1
ATOM 1475 O O . ILE A 1 188 ? 3.962 0.393 -7.989 1.00 85.81 188 ILE A O 1
ATOM 1479 N N . LEU A 1 189 ? 5.251 1.132 -9.681 1.00 84.56 189 LEU A N 1
ATOM 1480 C CA . LEU A 1 189 ? 5.339 2.508 -9.201 1.00 84.56 189 LEU A CA 1
ATOM 1481 C C . LEU A 1 189 ? 3.988 3.221 -9.256 1.00 84.56 189 LEU A C 1
ATOM 1483 O O . LEU A 1 189 ? 3.630 3.897 -8.296 1.00 84.56 189 LEU A O 1
ATOM 1487 N N . ARG A 1 190 ? 3.225 3.049 -10.343 1.00 83.12 190 ARG A N 1
ATOM 1488 C CA . ARG A 1 190 ? 1.887 3.639 -10.493 1.00 83.12 190 ARG A CA 1
ATOM 1489 C C . ARG A 1 190 ? 0.920 3.110 -9.444 1.00 83.12 190 ARG A C 1
ATOM 1491 O O . ARG A 1 190 ? 0.261 3.912 -8.793 1.00 83.12 190 ARG A O 1
ATOM 1498 N N . GLY A 1 191 ? 0.871 1.793 -9.243 1.00 79.56 191 GLY A N 1
ATOM 1499 C CA . GLY A 1 191 ? -0.001 1.178 -8.242 1.00 79.56 191 GLY A CA 1
ATOM 1500 C C . GLY A 1 191 ? 0.305 1.692 -6.836 1.00 79.56 191 GLY A C 1
ATOM 1501 O O . GLY A 1 191 ? -0.586 2.163 -6.133 1.00 79.56 191 GLY A O 1
ATOM 1502 N N . TRP A 1 192 ? 1.585 1.704 -6.456 1.00 88.06 192 TRP A N 1
ATOM 1503 C CA . TRP A 1 192 ? 1.998 2.196 -5.141 1.00 88.06 192 TRP A CA 1
ATOM 1504 C C . TRP A 1 192 ? 1.759 3.708 -4.972 1.00 88.06 192 TRP A C 1
ATOM 1506 O O . TRP A 1 192 ? 1.319 4.155 -3.911 1.00 88.06 192 TRP A O 1
ATOM 1516 N N . ALA A 1 193 ? 1.990 4.505 -6.020 1.00 82.62 193 ALA A N 1
ATOM 1517 C CA . ALA A 1 193 ? 1.725 5.940 -5.997 1.00 82.62 193 ALA A CA 1
ATOM 1518 C C . ALA A 1 193 ? 0.230 6.250 -5.864 1.00 82.62 193 ALA A C 1
ATOM 1520 O O . ALA A 1 193 ? -0.145 7.101 -5.061 1.00 82.62 193 ALA A O 1
ATOM 1521 N N . ASN A 1 194 ? -0.620 5.539 -6.610 1.00 82.88 194 ASN A N 1
ATOM 1522 C CA . ASN A 1 194 ? -2.071 5.687 -6.546 1.00 82.88 194 ASN A CA 1
ATOM 1523 C C . ASN A 1 194 ? -2.624 5.278 -5.183 1.00 82.88 194 ASN A C 1
ATOM 1525 O O . ASN A 1 194 ? -3.515 5.950 -4.677 1.00 82.88 194 ASN A O 1
ATOM 1529 N N . TYR A 1 195 ? -2.063 4.242 -4.560 1.00 82.12 195 TYR A N 1
ATOM 1530 C CA . TYR A 1 195 ? -2.444 3.849 -3.207 1.00 82.12 195 TYR A CA 1
ATOM 1531 C C . TYR A 1 195 ? -2.126 4.955 -2.186 1.00 82.12 195 TYR A C 1
ATOM 1533 O O . TYR A 1 195 ? -2.975 5.328 -1.387 1.00 82.12 195 TYR A O 1
ATOM 1541 N N . HIS A 1 196 ? -0.933 5.558 -2.253 1.00 82.88 196 HIS A N 1
ATOM 1542 C CA . HIS A 1 196 ? -0.478 6.545 -1.265 1.00 82.88 196 HIS A CA 1
ATOM 1543 C C . HIS A 1 196 ? -0.717 8.026 -1.642 1.00 82.88 196 HIS A C 1
ATOM 1545 O O . HIS A 1 196 ? -0.284 8.914 -0.904 1.00 82.88 196 HIS A O 1
ATOM 1551 N N . ARG A 1 197 ? -1.395 8.340 -2.757 1.00 80.31 197 ARG A N 1
ATOM 1552 C CA . ARG A 1 197 ? -1.628 9.735 -3.209 1.00 80.31 197 ARG A CA 1
ATOM 1553 C C . ARG A 1 197 ? -2.554 10.548 -2.299 1.00 80.31 197 ARG A C 1
ATOM 1555 O O . ARG A 1 197 ? -2.595 11.769 -2.415 1.00 80.31 197 ARG A O 1
ATOM 1562 N N . THR A 1 198 ? -3.333 9.878 -1.455 1.00 76.12 198 THR A N 1
ATOM 1563 C CA . THR A 1 198 ? -4.326 10.483 -0.550 1.00 76.12 198 THR A CA 1
ATOM 1564 C C . THR A 1 198 ? -3.720 10.950 0.772 1.00 76.12 198 THR A C 1
ATOM 1566 O O . THR A 1 198 ? -4.370 11.660 1.535 1.00 76.12 198 THR A O 1
ATOM 1569 N N . VAL A 1 199 ? -2.475 10.560 1.059 1.00 79.75 199 VAL A N 1
ATOM 1570 C CA . VAL A 1 199 ? -1.805 10.833 2.335 1.00 79.75 199 VAL A CA 1
ATOM 1571 C C . VAL A 1 199 ? -0.607 11.763 2.157 1.00 79.75 199 VAL A C 1
ATOM 1573 O O . VAL A 1 199 ? -0.222 12.131 1.046 1.00 79.75 199 VAL A O 1
ATOM 1576 N N . VAL A 1 200 ? 0.027 12.156 3.265 1.00 82.00 200 VAL A N 1
ATOM 1577 C CA . VAL A 1 200 ? 1.182 13.063 3.263 1.00 82.00 200 VAL A CA 1
ATOM 1578 C C . VAL A 1 200 ? 2.434 12.316 2.787 1.00 82.00 200 VAL A C 1
ATOM 1580 O O . VAL A 1 200 ? 3.308 11.939 3.567 1.00 82.00 200 VAL A O 1
ATOM 1583 N N . ALA A 1 201 ? 2.527 12.103 1.473 1.00 83.25 201 ALA A N 1
ATOM 1584 C CA . ALA A 1 201 ? 3.549 11.267 0.853 1.00 83.25 201 ALA A CA 1
ATOM 1585 C C . ALA A 1 201 ? 4.614 12.036 0.051 1.00 83.25 201 ALA A C 1
ATOM 1587 O O . ALA A 1 201 ? 5.586 11.419 -0.365 1.00 83.25 201 ALA A O 1
ATOM 1588 N N . LYS A 1 202 ? 4.524 13.368 -0.132 1.00 84.94 202 LYS A N 1
ATOM 1589 C CA . LYS A 1 202 ? 5.384 14.104 -1.100 1.00 84.94 202 LYS A CA 1
ATOM 1590 C C . LYS A 1 202 ? 6.870 13.913 -0.837 1.00 84.94 202 LYS A C 1
ATOM 1592 O O . LYS A 1 202 ? 7.640 13.625 -1.745 1.00 84.94 202 LYS A O 1
ATOM 1597 N N . LYS A 1 203 ? 7.264 14.030 0.434 1.00 87.31 203 LYS A N 1
ATOM 1598 C CA . LYS A 1 203 ? 8.651 13.821 0.860 1.00 87.31 203 LYS A CA 1
ATOM 1599 C C . LYS A 1 203 ? 9.112 12.391 0.564 1.00 87.31 203 LYS A C 1
ATOM 1601 O O . LYS A 1 203 ? 10.226 12.201 0.091 1.00 87.31 203 LYS A O 1
ATOM 1606 N N . VAL A 1 204 ? 8.250 11.404 0.803 1.00 89.44 204 VAL A N 1
ATOM 1607 C CA . VAL A 1 204 ? 8.534 9.986 0.539 1.00 89.44 204 VAL A CA 1
ATOM 1608 C C . VAL A 1 204 ? 8.606 9.715 -0.967 1.00 89.44 204 VAL A C 1
ATOM 1610 O O . VAL A 1 204 ? 9.517 9.030 -1.418 1.00 89.44 204 VAL A O 1
ATOM 1613 N N . PHE A 1 205 ? 7.709 10.300 -1.761 1.00 87.69 205 PHE A N 1
ATOM 1614 C CA . PHE A 1 205 ? 7.720 10.202 -3.220 1.00 87.69 205 PHE A CA 1
ATOM 1615 C C . PHE A 1 205 ? 9.011 10.777 -3.805 1.00 87.69 205 PHE A C 1
ATOM 1617 O O . PHE A 1 205 ? 9.657 10.109 -4.604 1.00 87.69 205 PHE A O 1
ATOM 1624 N N . ASN A 1 206 ? 9.463 11.942 -3.332 1.00 88.94 206 ASN A N 1
ATOM 1625 C CA . ASN A 1 206 ? 10.751 12.510 -3.741 1.00 88.94 206 ASN A CA 1
ATOM 1626 C C . ASN A 1 206 ? 11.927 11.588 -3.371 1.00 88.94 206 ASN A C 1
ATOM 1628 O O . ASN A 1 206 ? 12.824 11.375 -4.185 1.00 88.94 206 ASN A O 1
ATOM 1632 N N . GLN A 1 207 ? 11.914 10.991 -2.173 1.00 92.75 207 GLN A N 1
ATOM 1633 C CA . GLN A 1 207 ? 12.939 10.025 -1.756 1.00 92.75 207 GLN A CA 1
ATOM 1634 C C . GLN A 1 207 ? 12.958 8.770 -2.640 1.00 92.75 207 GLN A C 1
ATOM 1636 O O . GLN A 1 207 ? 14.033 8.266 -2.960 1.00 92.75 207 GLN A O 1
ATOM 1641 N N . ILE A 1 208 ? 11.791 8.257 -3.037 1.00 92.31 208 ILE A N 1
ATOM 1642 C CA . ILE A 1 208 ? 11.694 7.099 -3.936 1.00 92.31 208 ILE A CA 1
ATOM 1643 C C . ILE A 1 208 ? 12.108 7.483 -5.357 1.00 92.31 208 ILE A C 1
ATOM 1645 O O . ILE A 1 208 ? 12.833 6.721 -5.985 1.00 92.31 208 ILE A O 1
ATOM 1649 N N . GLY A 1 209 ? 11.738 8.670 -5.843 1.00 91.12 209 GLY A N 1
ATOM 1650 C CA . GLY A 1 209 ? 12.202 9.200 -7.128 1.00 91.12 209 GLY A CA 1
ATOM 1651 C C . GLY A 1 209 ? 13.729 9.291 -7.194 1.00 91.12 209 GLY A C 1
ATOM 1652 O O . GLY A 1 209 ? 14.342 8.779 -8.128 1.00 91.12 209 GLY A O 1
ATOM 1653 N N . TYR A 1 210 ? 14.361 9.834 -6.151 1.00 92.75 210 TYR A N 1
ATOM 1654 C CA . TYR A 1 210 ? 15.822 9.868 -6.043 1.00 92.75 210 TYR A CA 1
ATOM 1655 C C . TYR A 1 210 ? 16.442 8.461 -5.978 1.00 92.75 210 TYR A C 1
ATOM 1657 O O . TYR A 1 210 ? 17.463 8.185 -6.615 1.00 92.75 210 TYR A O 1
ATOM 1665 N N . TYR A 1 211 ? 15.809 7.540 -5.243 1.00 94.31 211 TYR A N 1
ATOM 1666 C CA . TYR A 1 211 ? 16.248 6.146 -5.165 1.00 94.31 211 TYR A CA 1
ATOM 1667 C C . TYR A 1 211 ? 16.179 5.447 -6.531 1.00 94.31 211 TYR A C 1
ATOM 1669 O O . TYR A 1 211 ? 17.131 4.770 -6.919 1.00 94.31 211 TYR A O 1
ATOM 1677 N N . LEU A 1 212 ? 15.096 5.659 -7.285 1.00 93.56 212 LEU A N 1
ATOM 1678 C CA . LEU A 1 212 ? 14.920 5.155 -8.647 1.00 93.56 212 LEU A CA 1
ATOM 1679 C C . LEU A 1 212 ? 15.987 5.698 -9.588 1.00 93.56 212 LEU A C 1
ATOM 1681 O O . LEU A 1 212 ? 16.621 4.915 -10.290 1.00 93.56 212 LEU A O 1
ATOM 1685 N N . TRP A 1 213 ? 16.227 7.010 -9.563 1.00 93.12 213 TRP A N 1
ATOM 1686 C CA . TRP A 1 213 ? 17.270 7.635 -10.373 1.00 93.12 213 TRP A CA 1
ATOM 1687 C C . TRP A 1 213 ? 18.647 7.037 -10.063 1.00 93.12 213 TRP A C 1
ATOM 1689 O O . TRP A 1 213 ? 19.362 6.611 -10.968 1.00 93.12 213 TRP A O 1
ATOM 1699 N N . THR A 1 214 ? 18.978 6.890 -8.776 1.00 94.19 214 THR A N 1
ATOM 1700 C CA . THR A 1 214 ? 20.244 6.282 -8.339 1.00 94.19 214 THR A CA 1
ATOM 1701 C C . THR A 1 214 ? 20.388 4.846 -8.852 1.00 94.19 214 THR A C 1
ATOM 1703 O O . THR A 1 214 ? 21.470 4.442 -9.283 1.00 94.19 214 THR A O 1
ATOM 1706 N N . LYS A 1 215 ? 19.310 4.051 -8.813 1.00 94.69 215 LYS A N 1
ATOM 1707 C CA . LYS A 1 215 ? 19.319 2.666 -9.308 1.00 94.69 215 LYS A CA 1
ATOM 1708 C C . LYS A 1 215 ? 19.411 2.597 -10.830 1.00 94.69 215 LYS A C 1
ATOM 1710 O O . LYS A 1 215 ? 20.222 1.822 -11.330 1.00 94.69 215 LYS A O 1
ATOM 1715 N N . ALA A 1 216 ? 18.689 3.452 -11.550 1.00 93.62 216 ALA A N 1
ATOM 1716 C CA . ALA A 1 216 ? 18.778 3.567 -13.003 1.00 93.62 216 ALA A CA 1
ATOM 1717 C C . ALA A 1 216 ? 20.190 3.960 -13.459 1.00 93.62 216 ALA A C 1
ATOM 1719 O O . ALA A 1 216 ? 20.742 3.338 -14.366 1.00 93.62 216 ALA A O 1
ATOM 1720 N N . TRP A 1 217 ? 20.820 4.921 -12.777 1.00 93.44 217 TRP A N 1
ATOM 1721 C CA . TRP A 1 217 ? 22.199 5.325 -13.049 1.00 93.44 217 TRP A CA 1
ATOM 1722 C C . TRP A 1 217 ? 23.194 4.182 -12.820 1.00 93.44 217 TRP A C 1
ATOM 1724 O O . TRP A 1 217 ? 24.024 3.894 -13.684 1.00 93.44 217 TRP A O 1
ATOM 1734 N N . LYS A 1 218 ? 23.089 3.480 -11.682 1.00 93.38 218 LYS A N 1
ATOM 1735 C CA . LYS A 1 218 ? 23.940 2.315 -11.380 1.00 93.38 218 LYS A CA 1
ATOM 1736 C C . LYS A 1 218 ? 23.755 1.192 -12.400 1.00 93.38 218 LYS A C 1
ATOM 1738 O O . LYS A 1 218 ? 24.746 0.625 -12.848 1.00 93.38 218 LYS A O 1
ATOM 1743 N N . TRP A 1 219 ? 22.518 0.910 -12.800 1.00 94.25 219 TRP A N 1
ATOM 1744 C CA . TRP A 1 219 ? 22.207 -0.079 -13.831 1.00 94.25 219 TRP A CA 1
ATOM 1745 C C . TRP A 1 219 ? 22.822 0.303 -15.188 1.00 94.25 219 TRP A C 1
ATOM 1747 O O . TRP A 1 219 ? 23.486 -0.520 -15.816 1.00 94.25 219 TRP A O 1
ATOM 1757 N N . ALA A 1 220 ? 22.696 1.568 -15.607 1.00 91.88 220 ALA A N 1
ATOM 1758 C CA . ALA A 1 220 ? 23.268 2.058 -16.861 1.00 91.88 220 ALA A CA 1
ATOM 1759 C C . ALA A 1 220 ? 24.805 1.977 -16.870 1.00 91.88 220 ALA A C 1
ATOM 1761 O O . ALA A 1 220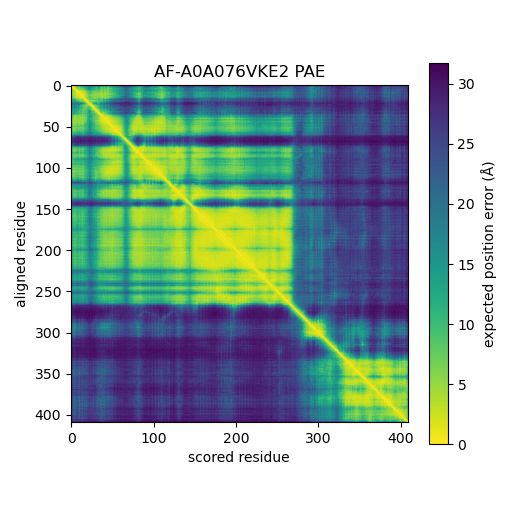 ? 25.387 1.509 -17.850 1.00 91.88 220 ALA A O 1
ATOM 1762 N N . ARG A 1 221 ? 25.455 2.364 -15.761 1.00 91.62 221 ARG A N 1
ATOM 1763 C CA . ARG A 1 221 ? 26.912 2.246 -15.582 1.00 91.62 221 ARG A CA 1
ATOM 1764 C C . ARG A 1 221 ? 27.390 0.797 -15.580 1.00 91.62 221 ARG A C 1
ATOM 1766 O O . ARG A 1 221 ? 28.382 0.490 -16.229 1.00 91.62 221 ARG A O 1
ATOM 1773 N N . ALA A 1 222 ? 26.689 -0.092 -14.879 1.00 90.44 222 ALA A N 1
ATOM 1774 C CA . ALA A 1 222 ? 27.049 -1.508 -14.822 1.00 90.44 222 ALA A CA 1
ATOM 1775 C C . ALA A 1 222 ? 26.932 -2.193 -16.193 1.00 90.44 222 ALA A C 1
ATOM 1777 O O . ALA A 1 222 ? 27.689 -3.114 -16.486 1.00 90.44 222 ALA A O 1
ATOM 1778 N N . LYS A 1 223 ? 26.000 -1.735 -17.038 1.00 88.19 223 LYS A N 1
ATOM 1779 C CA . LYS A 1 223 ? 25.794 -2.275 -18.384 1.00 88.19 223 LYS A CA 1
ATOM 1780 C C . LYS A 1 223 ? 26.835 -1.800 -19.402 1.00 88.19 223 LYS A C 1
ATOM 1782 O O . LYS A 1 223 ? 27.115 -2.524 -20.351 1.00 88.19 223 LYS A O 1
ATOM 1787 N N . HIS A 1 224 ? 27.406 -0.609 -19.217 1.00 87.56 224 HIS A N 1
ATOM 1788 C CA . HIS A 1 224 ? 28.395 -0.033 -20.134 1.00 87.56 224 HIS A CA 1
ATOM 1789 C C . HIS A 1 224 ? 29.652 0.403 -19.387 1.00 87.56 224 HIS A C 1
ATOM 1791 O O . HIS A 1 224 ? 29.854 1.581 -19.106 1.00 87.56 224 HIS A O 1
ATOM 1797 N N . THR A 1 225 ? 30.526 -0.558 -19.111 1.00 84.31 225 THR A N 1
ATOM 1798 C CA . THR A 1 225 ? 31.784 -0.343 -18.376 1.00 84.31 225 THR A CA 1
ATOM 1799 C C . THR A 1 225 ? 32.790 0.533 -19.126 1.00 84.31 225 THR A C 1
ATOM 1801 O O . THR A 1 225 ? 33.616 1.181 -18.495 1.00 84.31 225 THR A O 1
ATOM 1804 N N . ARG A 1 226 ? 32.712 0.581 -20.463 1.00 86.81 226 ARG A N 1
ATOM 1805 C CA . ARG A 1 226 ? 33.646 1.319 -21.336 1.00 86.81 226 ARG A CA 1
ATOM 1806 C C . ARG A 1 226 ? 33.148 2.699 -21.782 1.00 86.81 226 ARG A C 1
ATOM 1808 O O . ARG A 1 226 ? 33.854 3.383 -22.513 1.00 86.81 226 ARG A O 1
ATOM 1815 N N . ARG A 1 227 ? 31.922 3.096 -21.418 1.00 87.75 227 ARG A N 1
ATOM 1816 C CA . ARG A 1 227 ? 31.322 4.366 -21.866 1.00 87.75 227 ARG A CA 1
ATOM 1817 C C . ARG A 1 227 ? 31.426 5.436 -20.792 1.00 87.75 227 ARG A C 1
ATOM 1819 O O . ARG A 1 227 ? 31.280 5.152 -19.605 1.00 87.75 227 ARG A O 1
ATOM 1826 N N . ASN A 1 228 ? 31.641 6.677 -21.220 1.00 89.94 228 ASN A N 1
ATOM 1827 C CA . ASN A 1 228 ? 31.693 7.815 -20.306 1.00 89.94 228 ASN A CA 1
ATOM 1828 C C . ASN A 1 228 ? 30.282 8.280 -19.891 1.00 89.94 228 ASN A C 1
ATOM 1830 O O . ASN A 1 228 ? 29.271 7.933 -20.510 1.00 89.94 228 ASN A O 1
ATOM 1834 N N . SER A 1 229 ? 30.208 9.087 -18.831 1.00 87.88 229 SER A N 1
ATOM 1835 C CA . SER A 1 229 ? 28.941 9.579 -18.271 1.00 87.88 229 SER A CA 1
ATOM 1836 C C . SER A 1 229 ? 28.089 10.338 -19.295 1.00 87.88 229 SER A C 1
ATOM 1838 O O . SER A 1 229 ? 26.875 10.160 -19.329 1.00 87.88 229 SER A O 1
ATOM 1840 N N . THR A 1 230 ? 28.705 11.132 -20.172 1.00 89.94 230 THR A N 1
ATOM 1841 C CA . THR A 1 230 ? 28.002 11.913 -21.202 1.00 89.94 230 THR A CA 1
ATOM 1842 C C . THR A 1 230 ? 27.320 11.016 -22.235 1.00 89.94 230 THR A C 1
ATOM 1844 O O . THR A 1 230 ? 26.181 11.269 -22.628 1.00 89.94 230 THR A O 1
ATOM 1847 N N . GLN A 1 231 ? 27.983 9.934 -22.648 1.00 90.38 231 GLN A N 1
ATOM 1848 C CA . GLN A 1 231 ? 27.406 8.925 -23.537 1.00 90.38 231 GLN A CA 1
ATOM 1849 C C . GLN A 1 231 ? 26.230 8.205 -22.868 1.00 90.38 231 GLN A C 1
ATOM 1851 O O . GLN A 1 231 ? 25.191 8.020 -23.497 1.00 90.38 231 GLN A O 1
ATOM 1856 N N . LEU A 1 232 ? 26.352 7.850 -21.584 1.00 89.44 232 LEU A N 1
ATOM 1857 C CA . LEU A 1 232 ? 25.261 7.229 -20.823 1.00 89.44 232 LEU A CA 1
ATOM 1858 C C . LEU A 1 232 ? 24.030 8.132 -20.722 1.00 89.44 232 LEU A C 1
ATOM 1860 O O . LEU A 1 232 ? 22.910 7.645 -20.876 1.00 89.44 232 LEU A O 1
ATOM 1864 N N . VAL A 1 233 ? 24.238 9.434 -20.498 1.00 89.19 233 VAL A N 1
ATOM 1865 C CA . VAL A 1 233 ? 23.158 10.428 -20.490 1.00 89.19 233 VAL A CA 1
ATOM 1866 C C . VAL A 1 233 ? 22.438 10.421 -21.829 1.00 89.19 233 VAL A C 1
ATOM 1868 O O . VAL A 1 233 ? 21.247 10.153 -21.847 1.00 89.19 233 VAL A O 1
ATOM 1871 N N . LYS A 1 234 ? 23.151 10.584 -22.949 1.00 88.06 234 LYS A N 1
ATOM 1872 C CA . LYS A 1 234 ? 22.534 10.592 -24.290 1.00 88.06 234 LYS A CA 1
ATOM 1873 C C . LYS A 1 234 ? 21.745 9.317 -24.613 1.00 88.06 234 LYS A C 1
ATOM 1875 O O . LYS A 1 234 ? 20.775 9.370 -25.359 1.00 88.06 234 LYS A O 1
ATOM 1880 N N . MET A 1 235 ? 22.164 8.173 -24.076 1.00 87.75 235 MET A N 1
ATOM 1881 C CA . MET A 1 235 ? 21.534 6.883 -24.358 1.00 87.75 235 MET A CA 1
ATOM 1882 C C . MET A 1 235 ? 20.269 6.594 -23.553 1.00 87.75 235 MET A C 1
ATOM 1884 O O . MET A 1 235 ? 19.386 5.901 -24.051 1.00 87.75 235 MET A O 1
ATOM 1888 N N . TYR A 1 236 ? 20.233 7.020 -22.293 1.00 91.00 236 TYR A N 1
ATOM 1889 C CA . TYR A 1 236 ? 19.220 6.565 -21.338 1.00 91.00 236 TYR A CA 1
ATOM 1890 C C . TYR A 1 236 ? 18.465 7.689 -20.656 1.00 91.00 236 TYR A C 1
ATOM 1892 O O . TYR A 1 236 ? 17.469 7.419 -19.992 1.00 91.00 236 TYR A O 1
ATOM 1900 N N . PHE A 1 237 ? 18.935 8.926 -20.772 1.00 91.88 237 PHE A N 1
ATOM 1901 C CA . PHE A 1 237 ? 18.357 10.072 -20.103 1.00 91.88 237 PHE A CA 1
ATOM 1902 C C . PHE A 1 237 ? 18.018 11.150 -21.117 1.00 91.88 237 PHE A C 1
ATOM 1904 O O . PHE A 1 237 ? 18.815 11.512 -21.976 1.00 91.88 237 PHE A O 1
ATOM 1911 N N . GLU A 1 238 ? 16.822 11.697 -20.993 1.00 88.50 238 GLU A N 1
ATOM 1912 C CA . GLU A 1 238 ? 16.376 12.764 -21.868 1.00 88.50 238 GLU A CA 1
ATOM 1913 C C . GLU A 1 238 ? 15.720 13.894 -21.088 1.00 88.50 238 GLU A C 1
ATOM 1915 O O . GLU A 1 238 ? 15.408 13.781 -19.895 1.00 88.50 238 GLU A O 1
ATOM 1920 N N . LYS A 1 239 ? 15.519 15.001 -21.796 1.00 86.88 239 LYS A N 1
ATOM 1921 C CA . LYS A 1 239 ? 14.704 16.106 -21.327 1.00 86.88 239 LYS A CA 1
ATOM 1922 C C . LYS A 1 239 ? 13.280 15.910 -21.840 1.00 86.88 239 LYS A C 1
ATOM 1924 O O . LYS A 1 239 ? 13.063 15.896 -23.046 1.00 86.88 239 LYS A O 1
ATOM 1929 N N . VAL A 1 240 ? 12.315 15.778 -20.931 1.00 80.25 240 VAL A N 1
ATOM 1930 C CA . VAL A 1 240 ? 10.884 15.696 -21.272 1.00 80.25 240 VAL A CA 1
ATOM 1931 C C . VAL A 1 240 ? 10.168 16.886 -20.649 1.00 80.25 240 VAL A C 1
ATOM 1933 O O . VAL A 1 240 ? 10.015 16.968 -19.425 1.00 80.25 240 VAL A O 1
ATOM 1936 N N . GLY A 1 241 ? 9.738 17.825 -21.494 1.00 78.31 241 GLY A N 1
ATOM 1937 C CA . GLY A 1 241 ? 9.196 19.111 -21.052 1.00 78.31 241 GLY A CA 1
ATOM 1938 C C . GLY A 1 241 ? 10.232 19.907 -20.248 1.00 78.31 241 GLY A C 1
ATOM 1939 O O . GLY A 1 241 ? 11.368 20.087 -20.685 1.00 78.31 241 GLY A O 1
ATOM 1940 N N . GLY A 1 242 ? 9.858 20.357 -19.046 1.00 79.19 242 GLY A N 1
ATOM 1941 C CA . GLY A 1 242 ? 10.757 21.073 -18.128 1.00 79.19 242 GLY A CA 1
ATOM 1942 C C . GLY A 1 242 ? 11.693 20.183 -17.297 1.00 79.19 242 GLY A C 1
ATOM 1943 O O . GLY A 1 242 ? 12.484 20.705 -16.517 1.00 79.19 242 GLY A O 1
ATOM 1944 N N . ARG A 1 243 ? 11.609 18.850 -17.417 1.00 76.50 243 ARG A N 1
ATOM 1945 C CA . ARG A 1 243 ? 12.371 17.913 -16.576 1.00 76.50 243 ARG A CA 1
ATOM 1946 C C . ARG A 1 243 ? 13.581 17.365 -17.315 1.00 76.50 243 ARG A C 1
ATOM 1948 O O . ARG A 1 243 ? 13.443 16.816 -18.404 1.00 76.50 243 ARG A O 1
ATOM 1955 N N . ASN A 1 244 ? 14.739 17.457 -16.671 1.00 82.31 244 ASN A N 1
ATOM 1956 C CA . ASN A 1 244 ? 15.975 16.807 -17.102 1.00 82.31 244 ASN A CA 1
ATOM 1957 C C . ASN A 1 244 ? 16.104 15.427 -16.435 1.00 82.31 244 ASN A C 1
ATOM 1959 O O . ASN A 1 244 ? 15.458 15.167 -15.421 1.00 82.31 244 ASN A O 1
ATOM 1963 N N . TRP A 1 245 ? 16.982 14.572 -16.966 1.00 85.56 245 TRP A N 1
ATOM 1964 C CA . TRP A 1 245 ? 17.315 13.264 -16.380 1.00 85.56 245 TRP A CA 1
ATOM 1965 C C . TRP A 1 245 ? 16.148 12.267 -16.314 1.00 85.56 245 TRP A C 1
ATOM 1967 O O . TRP A 1 245 ? 16.079 11.438 -15.403 1.00 85.56 245 TRP A O 1
ATOM 1977 N N . VAL A 1 246 ? 15.246 12.303 -17.297 1.00 88.00 246 VAL A N 1
ATOM 1978 C CA . VAL A 1 246 ? 14.162 11.321 -17.399 1.00 88.00 246 VAL A CA 1
ATOM 1979 C C . VAL A 1 246 ? 14.707 10.041 -18.020 1.00 88.00 246 VAL A C 1
ATOM 1981 O O . VAL A 1 246 ? 15.146 10.049 -19.167 1.00 88.00 246 VAL A O 1
ATOM 1984 N N . PHE A 1 247 ? 14.687 8.946 -17.257 1.00 89.81 247 PHE A N 1
ATOM 1985 C CA . PHE A 1 247 ? 15.140 7.644 -17.742 1.00 89.81 247 PHE A CA 1
ATOM 1986 C C . PHE A 1 247 ? 14.170 7.102 -18.800 1.00 89.81 247 PHE A C 1
ATOM 1988 O O . PHE A 1 247 ? 12.970 6.992 -18.532 1.00 89.81 247 PHE A O 1
ATOM 1995 N N . PHE A 1 248 ? 14.675 6.759 -19.983 1.00 90.81 248 PHE A N 1
ATOM 1996 C CA . PHE A 1 248 ? 13.874 6.268 -21.101 1.00 90.81 248 PHE A CA 1
ATOM 1997 C C . PHE A 1 248 ? 14.476 5.012 -21.740 1.00 90.81 248 PHE A C 1
ATOM 1999 O O . PHE A 1 248 ? 15.650 4.681 -21.569 1.00 90.81 248 PHE A O 1
ATOM 2006 N N . GLY A 1 249 ? 13.644 4.290 -22.484 1.00 87.75 249 GLY A N 1
ATOM 2007 C CA . GLY A 1 249 ? 14.052 3.134 -23.264 1.00 87.75 249 GLY A CA 1
ATOM 2008 C C . GLY A 1 249 ? 13.220 3.002 -24.529 1.00 87.75 249 GLY A C 1
ATOM 2009 O O . GLY A 1 249 ? 12.024 3.291 -24.530 1.00 87.75 249 GLY A O 1
ATOM 2010 N N . THR A 1 250 ? 13.857 2.547 -25.603 1.00 87.44 250 THR A N 1
ATOM 2011 C CA . THR A 1 250 ? 13.230 2.337 -26.910 1.00 87.44 250 THR A CA 1
ATOM 2012 C C . THR A 1 250 ? 13.221 0.852 -27.282 1.00 87.44 250 THR A C 1
ATOM 2014 O O . THR A 1 250 ? 14.113 0.088 -26.897 1.00 87.44 250 THR A O 1
ATOM 2017 N N . LYS A 1 251 ? 12.185 0.428 -28.008 1.00 86.06 251 LYS A N 1
ATOM 2018 C CA . LYS A 1 251 ? 12.065 -0.886 -28.652 1.00 86.06 251 LYS A CA 1
ATOM 2019 C C . LYS A 1 251 ? 11.398 -0.678 -30.015 1.00 86.06 251 LYS A C 1
ATOM 2021 O O . LYS A 1 251 ? 10.178 -0.564 -30.098 1.00 86.06 251 LYS A O 1
ATOM 2026 N N . GLY A 1 252 ? 12.204 -0.590 -31.074 1.00 83.75 252 GLY A N 1
ATOM 2027 C CA . GLY A 1 252 ? 11.718 -0.175 -32.395 1.00 83.75 252 GLY A CA 1
ATOM 2028 C C . GLY A 1 252 ? 11.135 1.248 -32.339 1.00 83.75 252 GLY A C 1
ATOM 2029 O O . GLY A 1 252 ? 11.792 2.120 -31.766 1.00 83.75 252 GLY A O 1
ATOM 2030 N N . PRO A 1 253 ? 9.916 1.495 -32.860 1.00 80.44 253 PRO A N 1
ATOM 2031 C CA . PRO A 1 253 ? 9.272 2.810 -32.785 1.00 80.44 253 PRO A CA 1
ATOM 2032 C C . PRO A 1 253 ? 8.725 3.136 -31.385 1.00 80.44 253 PRO A C 1
ATOM 2034 O O . PRO A 1 253 ? 8.451 4.294 -31.078 1.00 80.44 253 PRO A O 1
ATOM 2037 N N . ALA A 1 254 ? 8.553 2.131 -30.518 1.00 75.88 254 ALA A N 1
ATOM 2038 C CA . ALA A 1 254 ? 7.968 2.323 -29.199 1.00 75.88 254 ALA A CA 1
ATOM 2039 C C . ALA A 1 254 ? 8.999 2.893 -28.218 1.00 75.88 254 ALA A C 1
ATOM 2041 O O . ALA A 1 254 ? 10.097 2.352 -28.045 1.00 75.88 254 ALA A O 1
ATOM 2042 N N . LYS A 1 255 ? 8.617 3.962 -27.521 1.00 84.25 255 LYS A N 1
ATOM 2043 C CA . LYS A 1 255 ? 9.428 4.626 -26.501 1.00 84.25 255 LYS A CA 1
ATOM 2044 C C . LYS A 1 255 ? 8.666 4.684 -25.187 1.00 84.25 255 LYS A C 1
ATOM 2046 O O . LYS A 1 255 ? 7.512 5.097 -25.152 1.00 84.25 255 LYS A O 1
ATOM 2051 N N . LEU A 1 256 ? 9.330 4.297 -24.104 1.00 84.56 256 LEU A N 1
ATOM 2052 C CA . LEU A 1 256 ? 8.789 4.373 -22.752 1.00 84.56 256 LEU A CA 1
ATOM 2053 C C . LEU A 1 256 ? 9.708 5.189 -21.856 1.00 84.56 256 LEU A C 1
ATOM 2055 O O . LEU A 1 256 ? 10.929 5.044 -21.897 1.00 84.56 256 LEU A O 1
ATOM 2059 N N . THR A 1 257 ? 9.097 6.007 -21.007 1.00 87.75 257 THR A N 1
ATOM 2060 C CA . THR A 1 257 ? 9.773 6.768 -19.958 1.00 87.75 257 THR A CA 1
ATOM 2061 C C . THR A 1 257 ? 9.416 6.202 -18.589 1.00 87.75 257 THR A C 1
ATOM 2063 O O . THR A 1 257 ? 8.328 5.652 -18.373 1.00 87.75 257 THR A O 1
ATOM 2066 N N . LEU A 1 258 ? 10.360 6.298 -17.657 1.00 83.88 258 LEU A N 1
ATOM 2067 C CA . LEU A 1 258 ? 10.149 5.883 -16.280 1.00 83.88 258 LEU A CA 1
ATOM 2068 C C . LEU A 1 258 ? 9.112 6.792 -15.614 1.00 83.88 258 LEU A C 1
ATOM 2070 O O . LEU A 1 258 ? 9.183 8.020 -15.701 1.00 83.88 258 LEU A O 1
ATOM 2074 N N . PHE A 1 259 ? 8.151 6.173 -14.934 1.00 82.31 259 PHE A N 1
ATOM 2075 C CA . PHE A 1 259 ? 7.099 6.877 -14.221 1.00 82.31 259 PHE A CA 1
ATOM 2076 C C . PHE A 1 259 ? 7.675 7.762 -13.113 1.00 82.31 259 PHE A C 1
ATOM 2078 O O . PHE A 1 259 ? 8.418 7.307 -12.240 1.00 82.31 259 PHE A O 1
ATOM 2085 N N . ASP A 1 260 ? 7.285 9.034 -13.132 1.00 80.94 260 ASP A N 1
ATOM 2086 C CA . ASP A 1 260 ? 7.721 10.011 -12.147 1.00 80.94 260 ASP A CA 1
ATOM 2087 C C . ASP A 1 260 ? 6.789 10.024 -10.943 1.00 80.94 260 ASP A C 1
ATOM 2089 O O . ASP A 1 260 ? 5.778 10.725 -10.895 1.00 80.94 260 ASP A O 1
ATOM 2093 N N . ILE A 1 261 ? 7.184 9.247 -9.945 1.00 77.50 261 ILE A N 1
ATOM 2094 C CA . ILE A 1 261 ? 6.489 9.180 -8.669 1.00 77.50 261 ILE A CA 1
ATOM 2095 C C . ILE A 1 261 ? 6.542 10.502 -7.893 1.00 77.50 261 ILE A C 1
ATOM 2097 O O . ILE A 1 261 ? 5.614 10.816 -7.151 1.00 77.50 261 ILE A O 1
ATOM 2101 N N . ALA A 1 262 ? 7.599 11.300 -8.071 1.00 76.38 262 ALA A N 1
ATOM 2102 C CA . ALA A 1 262 ? 7.778 12.557 -7.357 1.00 76.38 262 ALA A CA 1
ATOM 2103 C C . ALA A 1 262 ? 6.779 13.613 -7.837 1.00 76.38 262 ALA A C 1
ATOM 2105 O O . ALA A 1 262 ? 6.333 14.434 -7.036 1.00 76.38 262 ALA A O 1
ATOM 2106 N N . ASN A 1 263 ? 6.367 13.568 -9.106 1.00 79.31 263 ASN A N 1
ATOM 2107 C CA . ASN A 1 263 ? 5.401 14.509 -9.673 1.00 79.31 263 ASN A CA 1
ATOM 2108 C C . ASN A 1 263 ? 3.929 14.103 -9.480 1.00 79.31 263 ASN A C 1
ATOM 2110 O O . ASN A 1 263 ? 3.021 14.812 -9.905 1.00 79.31 263 ASN A O 1
ATOM 2114 N N . VAL A 1 264 ? 3.662 12.990 -8.798 1.00 74.81 264 VAL A N 1
ATOM 2115 C CA . VAL A 1 264 ? 2.287 12.588 -8.490 1.00 74.81 264 VAL A CA 1
ATOM 2116 C C . VAL A 1 264 ? 1.631 13.663 -7.625 1.00 74.81 264 VAL A C 1
ATOM 2118 O O . VAL A 1 264 ? 2.170 14.075 -6.587 1.00 74.81 264 VAL A O 1
ATOM 2121 N N . HIS A 1 265 ? 0.480 14.154 -8.088 1.00 70.62 265 HIS A N 1
ATOM 2122 C CA . HIS A 1 265 ? -0.307 15.122 -7.343 1.00 70.62 265 HIS A CA 1
ATOM 2123 C C . HIS A 1 265 ? -0.878 14.446 -6.100 1.00 70.62 265 HIS A C 1
ATOM 2125 O O . HIS A 1 265 ? -1.483 13.375 -6.176 1.00 70.62 265 HIS A O 1
ATOM 2131 N N . ILE A 1 266 ? -0.665 15.077 -4.950 1.00 68.25 266 ILE A N 1
ATOM 2132 C CA . ILE A 1 266 ? -1.186 14.583 -3.682 1.00 68.25 266 ILE A CA 1
ATOM 2133 C C . ILE A 1 266 ? -2.495 15.295 -3.428 1.00 68.25 266 ILE A C 1
ATOM 2135 O O . ILE A 1 266 ? -2.508 16.517 -3.292 1.00 68.25 266 ILE A O 1
ATOM 2139 N N . GLY A 1 267 ? -3.571 14.521 -3.328 1.00 57.12 267 GLY A N 1
ATOM 2140 C CA . GLY A 1 267 ? -4.845 15.036 -2.851 1.00 57.12 267 GLY A CA 1
ATOM 2141 C C . GLY A 1 267 ? -4.692 15.378 -1.375 1.00 57.12 267 GLY A C 1
ATOM 2142 O O . GLY A 1 267 ? -4.741 14.496 -0.523 1.00 57.12 267 GLY A O 1
ATOM 2143 N N . ARG A 1 268 ? -4.432 16.648 -1.058 1.00 48.78 268 ARG A N 1
ATOM 2144 C CA . ARG A 1 268 ? -4.412 17.116 0.328 1.00 48.78 268 ARG A CA 1
ATOM 2145 C C . ARG A 1 268 ? -5.850 17.165 0.843 1.00 48.78 268 ARG A C 1
ATOM 2147 O O . ARG A 1 268 ? -6.581 18.092 0.523 1.00 48.78 268 ARG A O 1
ATOM 2154 N N . LEU A 1 269 ? -6.215 16.234 1.722 1.00 41.50 269 LEU A N 1
ATOM 2155 C CA . LEU A 1 269 ? -7.271 16.455 2.715 1.00 41.50 269 LEU A CA 1
ATOM 2156 C C . LEU A 1 269 ? -6.717 17.417 3.782 1.00 41.50 269 LEU A C 1
ATOM 2158 O O . LEU A 1 269 ? -6.402 17.018 4.901 1.00 41.50 269 LEU A O 1
ATOM 2162 N N . THR A 1 270 ? -6.445 18.673 3.419 1.00 33.81 270 THR A N 1
ATOM 2163 C CA . THR A 1 270 ? -6.008 19.667 4.405 1.00 33.81 270 THR A CA 1
ATOM 2164 C C . THR A 1 270 ? -7.174 20.043 5.300 1.00 33.81 270 THR A C 1
ATOM 2166 O O . THR A 1 270 ? -8.205 20.513 4.841 1.00 33.81 270 THR A O 1
ATOM 2169 N N . GLN A 1 271 ? -6.950 19.875 6.598 1.00 37.06 271 GLN A N 1
ATOM 2170 C CA . GLN A 1 271 ? -7.826 20.174 7.728 1.00 37.06 271 GLN A CA 1
ATOM 2171 C C . GLN A 1 271 ? -8.062 21.687 7.953 1.00 37.06 271 GLN A C 1
ATOM 2173 O O . GLN A 1 271 ? -8.174 22.143 9.086 1.00 37.06 271 GLN A O 1
ATOM 2178 N N . SER A 1 272 ? -8.112 22.485 6.887 1.00 29.88 272 SER A N 1
ATOM 2179 C CA . SER A 1 272 ? -8.333 23.929 6.951 1.00 29.88 272 SER A CA 1
ATOM 2180 C C . SER A 1 272 ? -9.388 24.293 5.922 1.00 29.88 272 SER A C 1
ATOM 2182 O O . SER A 1 272 ? -9.103 24.277 4.729 1.00 29.88 272 SER A O 1
ATOM 2184 N N . LYS A 1 273 ? -10.578 24.636 6.425 1.00 26.08 273 LYS A N 1
ATOM 2185 C CA . LYS A 1 273 ? -11.814 24.906 5.687 1.00 26.0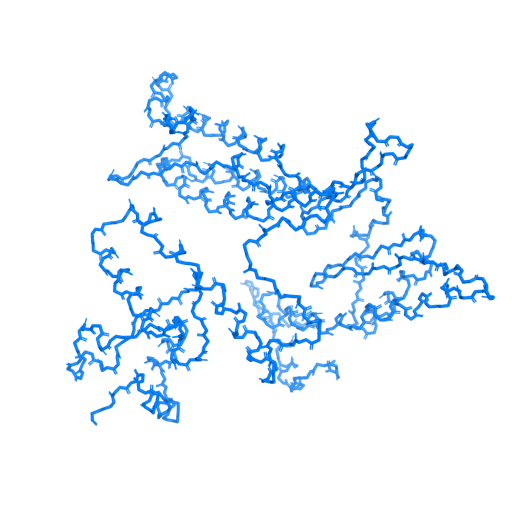8 273 LYS A CA 1
ATOM 2186 C C . LYS A 1 273 ? -12.401 23.659 5.015 1.00 26.08 273 LYS A C 1
ATOM 2188 O O . LYS A 1 273 ? -11.929 23.200 3.982 1.00 26.08 273 LYS A O 1
ATOM 2193 N N . ILE A 1 274 ? -13.535 23.206 5.554 1.00 28.23 274 ILE A N 1
ATOM 2194 C CA . ILE A 1 274 ? -14.633 22.645 4.755 1.00 28.23 274 ILE A CA 1
ATOM 2195 C C . ILE A 1 274 ? -15.124 23.791 3.852 1.00 28.23 274 ILE A C 1
ATOM 2197 O O . ILE A 1 274 ? -16.173 24.382 4.057 1.00 28.23 274 ILE A O 1
ATOM 2201 N N . VAL A 1 275 ? -14.282 24.225 2.924 1.00 22.89 275 VAL A N 1
ATOM 2202 C CA . VAL A 1 275 ? -14.743 24.823 1.688 1.00 22.89 275 VAL A CA 1
ATOM 2203 C C . VAL A 1 275 ? -14.796 23.633 0.765 1.00 22.89 275 VAL A C 1
ATOM 2205 O O . VAL A 1 275 ? -13.811 22.902 0.654 1.00 22.89 275 VAL A O 1
ATOM 2208 N N . LEU A 1 276 ? -15.977 23.425 0.195 1.00 26.55 276 LEU A N 1
ATOM 2209 C CA . LEU A 1 276 ? -16.210 22.609 -0.978 1.00 26.55 276 LEU A CA 1
ATOM 2210 C C . LEU A 1 276 ? -15.061 22.810 -1.978 1.00 26.55 276 LEU A C 1
ATOM 2212 O O . LEU A 1 276 ? -15.099 23.697 -2.823 1.00 26.55 276 LEU A O 1
ATOM 2216 N N . ILE A 1 277 ? -14.004 22.011 -1.872 1.00 22.44 277 ILE A N 1
ATOM 2217 C CA . ILE A 1 277 ? -13.070 21.821 -2.966 1.00 22.44 277 ILE A CA 1
ATOM 2218 C C . ILE A 1 277 ? -13.680 20.671 -3.731 1.00 22.44 277 ILE A C 1
ATOM 2220 O O . ILE A 1 277 ? -13.530 19.510 -3.353 1.00 22.44 277 ILE A O 1
ATOM 2224 N N . ALA A 1 278 ? -14.441 21.075 -4.743 1.00 23.23 278 ALA A N 1
ATOM 2225 C CA . ALA A 1 278 ? -14.809 20.327 -5.924 1.00 23.23 278 ALA A CA 1
ATOM 2226 C C . ALA A 1 278 ? -13.804 19.200 -6.225 1.00 23.23 278 ALA A C 1
ATOM 2228 O O . ALA A 1 278 ? -12.837 19.353 -6.970 1.00 23.23 278 ALA A O 1
ATOM 2229 N N . ILE A 1 279 ? -14.062 18.028 -5.651 1.00 25.44 279 ILE A N 1
ATOM 2230 C CA . ILE A 1 279 ? -14.020 16.819 -6.454 1.00 25.44 279 ILE A CA 1
ATOM 2231 C C . ILE A 1 279 ? -15.136 17.064 -7.463 1.00 25.44 279 ILE A C 1
ATOM 2233 O O . ILE A 1 279 ? -16.264 17.312 -7.039 1.00 25.44 279 ILE A O 1
ATOM 2237 N N . PHE A 1 280 ? -14.796 17.112 -8.751 1.00 23.23 280 PHE A N 1
ATOM 2238 C CA . PHE A 1 280 ? -15.779 17.161 -9.831 1.00 23.23 280 PHE A CA 1
ATOM 2239 C C . PHE A 1 280 ? -16.981 16.283 -9.466 1.00 23.23 280 PHE A C 1
ATOM 2241 O O . PHE A 1 280 ? -16.809 15.123 -9.088 1.00 23.23 280 PHE A O 1
ATOM 2248 N N . ASP A 1 281 ? -18.147 16.922 -9.475 1.00 28.14 281 ASP A N 1
ATOM 2249 C CA . ASP A 1 281 ? -19.411 16.478 -8.911 1.00 28.14 281 ASP A CA 1
ATOM 2250 C C . ASP A 1 281 ? -19.661 14.968 -8.988 1.00 28.14 281 ASP A C 1
ATOM 2252 O O . ASP A 1 281 ? -19.976 14.399 -10.027 1.00 28.14 281 ASP A O 1
ATOM 2256 N N . CYS A 1 282 ? -19.633 14.336 -7.820 1.00 25.80 282 CYS A N 1
ATOM 2257 C CA . CYS A 1 282 ? -20.639 13.349 -7.453 1.00 25.80 282 CYS A CA 1
ATOM 2258 C C . CYS A 1 282 ? -21.181 13.786 -6.088 1.00 25.80 282 CYS A C 1
ATOM 2260 O O . CYS A 1 282 ? -20.890 13.158 -5.068 1.00 25.80 282 CYS A O 1
ATOM 2262 N N . ASN A 1 283 ? -21.899 14.913 -6.051 1.00 28.02 283 ASN A N 1
ATOM 2263 C CA . ASN A 1 283 ? -22.646 15.384 -4.885 1.00 28.02 283 ASN A CA 1
ATOM 2264 C C . ASN A 1 283 ? -23.775 14.400 -4.535 1.00 28.02 283 ASN A C 1
ATOM 2266 O O . ASN A 1 283 ? -24.947 14.689 -4.716 1.00 28.02 283 ASN A O 1
ATOM 2270 N N . HIS A 1 284 ? -23.440 13.218 -4.021 1.00 36.59 284 HIS A N 1
ATOM 2271 C CA . HIS A 1 284 ? -24.411 12.344 -3.378 1.00 36.59 284 HIS A CA 1
ATOM 2272 C C . HIS A 1 284 ? -23.780 11.677 -2.159 1.00 36.59 284 HIS A C 1
ATOM 2274 O O . HIS A 1 284 ? -22.933 10.782 -2.259 1.00 36.59 284 HIS A O 1
ATOM 2280 N N . VAL A 1 285 ? -24.226 12.151 -0.991 1.00 39.31 285 VAL A N 1
ATOM 2281 C CA . VAL A 1 285 ? -24.006 11.540 0.321 1.00 39.31 285 VAL A CA 1
ATOM 2282 C C . VAL A 1 285 ? -24.280 10.042 0.199 1.00 39.31 285 VAL A C 1
ATOM 2284 O O . VAL A 1 285 ? -25.323 9.625 -0.304 1.00 39.31 285 VAL A O 1
ATOM 2287 N N . LEU A 1 286 ? -23.310 9.231 0.617 1.00 39.22 286 LEU A N 1
ATOM 2288 C CA . LEU A 1 286 ? -23.478 7.789 0.740 1.00 39.22 286 LEU A CA 1
ATOM 2289 C C . LEU A 1 286 ? -24.533 7.580 1.832 1.00 39.22 286 LEU A C 1
ATOM 2291 O O . LEU A 1 286 ? -24.253 7.807 3.010 1.00 39.22 286 LEU A O 1
ATOM 2295 N N . VAL A 1 287 ? -25.763 7.254 1.435 1.00 49.38 287 VAL A N 1
ATOM 2296 C CA . VAL A 1 287 ? -26.821 6.918 2.390 1.00 49.38 287 VAL A CA 1
ATOM 2297 C C . VAL A 1 287 ? -26.373 5.620 3.051 1.00 49.38 287 VAL A C 1
ATOM 2299 O O . VAL A 1 287 ? -26.183 4.615 2.367 1.00 49.38 287 VAL A O 1
ATOM 2302 N N . ARG A 1 288 ? -26.097 5.673 4.359 1.00 46.38 288 ARG A N 1
ATOM 2303 C CA . ARG A 1 288 ? -25.427 4.591 5.104 1.00 46.38 288 ARG A CA 1
ATOM 2304 C C . ARG A 1 288 ? -26.165 3.251 5.051 1.00 46.38 288 ARG A C 1
ATOM 2306 O O . ARG A 1 288 ? -25.513 2.228 5.219 1.00 46.38 288 ARG A O 1
ATOM 2313 N N . ASP A 1 289 ? -27.460 3.272 4.755 1.00 55.16 289 ASP A N 1
ATOM 2314 C CA . ASP A 1 289 ? -28.340 2.105 4.844 1.00 55.16 289 ASP A CA 1
ATOM 2315 C C . ASP A 1 289 ? -28.680 1.477 3.477 1.00 55.16 289 ASP A C 1
ATOM 2317 O O . ASP A 1 289 ? -29.462 0.533 3.405 1.00 55.16 289 ASP A O 1
ATOM 2321 N N . LEU A 1 290 ? -28.089 1.963 2.375 1.00 53.06 290 LEU A N 1
ATOM 2322 C CA . LEU A 1 290 ? -28.302 1.386 1.043 1.00 53.06 290 LEU A CA 1
ATOM 2323 C C . LEU A 1 290 ? -27.242 0.320 0.730 1.00 53.06 290 LEU A C 1
ATOM 2325 O O . LEU A 1 290 ? -26.038 0.567 0.800 1.00 53.06 290 LEU A O 1
ATOM 2329 N N . ASN A 1 291 ? -27.697 -0.866 0.328 1.00 50.06 291 ASN A N 1
ATOM 2330 C CA . ASN A 1 291 ? -26.861 -2.023 -0.002 1.00 50.06 291 ASN A CA 1
ATOM 2331 C C . ASN A 1 291 ? -26.886 -2.307 -1.520 1.00 50.06 291 ASN A C 1
ATOM 2333 O O . ASN A 1 291 ? -27.968 -2.561 -2.047 1.00 50.06 291 ASN A O 1
ATOM 2337 N N . PRO A 1 292 ? -25.734 -2.332 -2.221 1.00 45.41 292 PRO A N 1
ATOM 2338 C CA . PRO A 1 292 ? -25.660 -2.511 -3.678 1.00 45.41 292 PRO A CA 1
ATOM 2339 C C . PRO A 1 292 ? -26.116 -3.880 -4.191 1.00 45.41 292 PRO A C 1
ATOM 2341 O O . PRO A 1 292 ? -26.301 -4.043 -5.395 1.00 45.41 292 PRO A O 1
ATOM 2344 N N . TYR A 1 293 ? -26.302 -4.851 -3.299 1.00 45.72 293 TYR A N 1
ATOM 2345 C CA . TYR A 1 293 ? -26.730 -6.207 -3.635 1.00 45.72 293 TYR A CA 1
ATOM 2346 C C . TYR A 1 293 ? -28.220 -6.456 -3.369 1.00 45.72 293 TYR A C 1
ATOM 2348 O O . TYR A 1 293 ? -28.717 -7.527 -3.708 1.00 45.72 293 TYR A O 1
ATOM 2356 N N . LEU A 1 294 ? -28.940 -5.489 -2.785 1.00 50.75 294 LEU A N 1
ATOM 2357 C CA . LEU A 1 294 ? -30.391 -5.583 -2.624 1.00 50.75 294 LEU A CA 1
ATOM 2358 C C . LEU A 1 294 ? -31.101 -5.066 -3.887 1.00 50.75 294 LEU A C 1
ATOM 2360 O O . LEU A 1 294 ? -30.746 -3.983 -4.366 1.00 50.75 294 LEU A O 1
ATOM 2364 N N . PRO A 1 295 ? -32.115 -5.785 -4.411 1.00 54.47 295 PRO A N 1
ATOM 2365 C CA . PRO A 1 295 ? -32.851 -5.376 -5.610 1.00 54.47 295 PRO A CA 1
ATOM 2366 C C . PRO A 1 295 ? -33.434 -3.961 -5.510 1.00 54.47 295 PRO A C 1
ATOM 2368 O O . PRO A 1 295 ? -33.323 -3.183 -6.452 1.00 54.47 295 PRO A O 1
ATOM 2371 N N . GLU A 1 296 ? -33.962 -3.607 -4.339 1.00 64.38 296 GLU A N 1
ATOM 2372 C CA . GLU A 1 296 ? -34.587 -2.310 -4.029 1.00 64.38 296 GLU A CA 1
ATOM 2373 C C . GLU A 1 296 ? -33.618 -1.124 -4.163 1.00 64.38 296 GLU A C 1
ATOM 2375 O O . GLU A 1 296 ? -34.007 -0.013 -4.511 1.00 64.38 296 GLU A O 1
ATOM 2380 N N . ASN A 1 297 ? -32.325 -1.363 -3.938 1.00 59.06 297 ASN A N 1
ATOM 2381 C CA . ASN A 1 297 ? -31.290 -0.330 -3.958 1.00 59.06 297 ASN A CA 1
ATOM 2382 C C . ASN A 1 297 ? -30.551 -0.267 -5.300 1.00 59.06 297 ASN A C 1
ATOM 2384 O O . ASN A 1 297 ? -29.697 0.603 -5.503 1.00 59.06 297 ASN A O 1
ATOM 2388 N N . ARG A 1 298 ? -30.854 -1.192 -6.220 1.00 53.31 298 ARG A N 1
ATOM 2389 C CA . ARG A 1 298 ? -30.131 -1.372 -7.483 1.00 53.31 298 ARG A CA 1
ATOM 2390 C C . ARG A 1 298 ? -30.145 -0.095 -8.318 1.00 53.31 298 ARG A C 1
ATOM 2392 O O . ARG A 1 298 ? -29.102 0.291 -8.839 1.00 53.31 298 ARG A O 1
ATOM 2399 N N . ASP A 1 299 ? -31.270 0.613 -8.367 1.00 56.22 299 ASP A N 1
ATOM 2400 C CA . ASP A 1 299 ? -31.417 1.839 -9.160 1.00 56.22 299 ASP A CA 1
ATOM 2401 C C . ASP A 1 299 ? -30.606 3.021 -8.618 1.00 56.22 299 ASP A C 1
ATOM 2403 O O . ASP A 1 299 ? -30.042 3.792 -9.399 1.00 56.22 299 ASP A O 1
ATOM 2407 N N . TYR A 1 300 ? -30.469 3.139 -7.293 1.00 62.56 300 TYR A N 1
ATOM 2408 C CA . TYR A 1 300 ? -29.607 4.149 -6.670 1.00 62.56 300 TYR A CA 1
ATOM 2409 C C . TYR A 1 300 ? -28.140 3.944 -7.075 1.00 62.56 300 TYR A C 1
ATOM 2411 O O . TYR A 1 300 ? -27.475 4.878 -7.535 1.00 62.56 300 TYR A O 1
ATOM 2419 N N . PHE A 1 301 ? -27.638 2.708 -6.971 1.00 53.44 301 PHE A N 1
ATOM 2420 C CA . PHE A 1 301 ? -26.258 2.392 -7.348 1.00 53.44 301 PHE A CA 1
ATOM 2421 C C . PHE A 1 301 ? -26.040 2.411 -8.871 1.00 53.44 301 PHE A C 1
ATOM 2423 O O . PHE A 1 301 ? -24.962 2.802 -9.321 1.00 53.44 301 PHE A O 1
ATOM 2430 N N . ARG A 1 302 ? -27.063 2.086 -9.673 1.00 54.19 302 ARG A N 1
ATOM 2431 C CA . ARG A 1 302 ? -27.035 2.173 -11.144 1.00 54.19 302 ARG A CA 1
ATOM 2432 C C . ARG A 1 302 ? -26.901 3.623 -11.620 1.00 54.19 302 ARG A C 1
ATOM 2434 O O . ARG A 1 302 ? -26.011 3.909 -12.419 1.00 54.19 302 ARG A O 1
ATOM 2441 N N . LYS A 1 303 ? -27.684 4.556 -11.062 1.00 54.38 303 LYS A N 1
ATOM 2442 C CA . LYS A 1 303 ? -27.561 6.004 -11.337 1.00 54.38 303 LYS A CA 1
ATOM 2443 C C . LYS A 1 303 ? -26.198 6.559 -10.910 1.00 54.38 303 LYS A C 1
ATOM 2445 O O . LYS A 1 303 ? -25.602 7.368 -11.617 1.00 54.38 303 LYS A O 1
ATOM 2450 N N . ARG A 1 304 ? -25.662 6.074 -9.785 1.00 50.78 304 ARG A N 1
ATOM 2451 C CA . ARG A 1 304 ? -24.329 6.447 -9.287 1.00 50.78 304 ARG A CA 1
ATOM 2452 C C . ARG A 1 304 ? -23.197 6.006 -10.224 1.00 50.78 304 ARG A C 1
ATOM 2454 O O . ARG A 1 304 ? -22.263 6.773 -10.436 1.00 50.78 304 ARG A O 1
ATOM 2461 N N . LEU A 1 305 ? -23.263 4.788 -10.771 1.00 47.59 305 LEU A N 1
ATOM 2462 C CA . LEU A 1 305 ? -22.257 4.263 -11.706 1.00 47.59 305 LEU A CA 1
ATOM 2463 C C . LEU A 1 305 ? -22.318 4.968 -13.066 1.00 47.59 305 LEU A C 1
ATOM 2465 O O . LEU A 1 305 ? -21.270 5.273 -13.630 1.00 47.59 305 LEU A O 1
ATOM 2469 N N . GLN A 1 306 ? -23.521 5.301 -13.544 1.00 43.41 306 GLN A N 1
ATOM 2470 C CA . GLN A 1 306 ? -23.705 6.058 -14.784 1.00 43.41 306 GLN A CA 1
ATOM 2471 C C . GLN A 1 306 ? -23.046 7.445 -14.712 1.00 43.41 306 GLN A C 1
ATOM 2473 O O . GLN A 1 306 ? -22.306 7.804 -15.623 1.00 43.41 306 GLN A O 1
ATOM 2478 N N . LEU A 1 307 ? -23.190 8.181 -13.603 1.00 40.81 307 LEU A N 1
ATOM 2479 C CA . LEU A 1 307 ? -22.560 9.501 -13.417 1.00 40.81 307 LEU A CA 1
ATOM 2480 C C . LEU A 1 307 ? -21.018 9.468 -13.464 1.00 40.81 307 LEU A C 1
ATOM 2482 O O . LEU A 1 307 ? -20.403 10.417 -13.940 1.00 40.81 307 LEU A O 1
ATOM 2486 N N . GLY A 1 308 ? -20.384 8.367 -13.043 1.00 38.62 308 GLY A N 1
ATOM 2487 C CA . GLY A 1 308 ? -18.929 8.187 -13.157 1.00 38.62 308 GLY A CA 1
ATOM 2488 C C . GLY A 1 308 ? -18.440 7.881 -14.580 1.00 38.62 308 GLY A C 1
ATOM 2489 O O . GLY A 1 308 ? -17.257 8.051 -14.870 1.00 38.62 308 GLY A O 1
ATOM 2490 N N . THR A 1 309 ? -19.339 7.445 -15.469 1.00 39.78 309 THR A N 1
ATOM 2491 C CA . THR A 1 309 ? -19.028 7.079 -16.862 1.00 39.78 309 THR A CA 1
ATOM 2492 C C . THR A 1 309 ? -19.237 8.212 -17.874 1.00 39.78 309 THR A 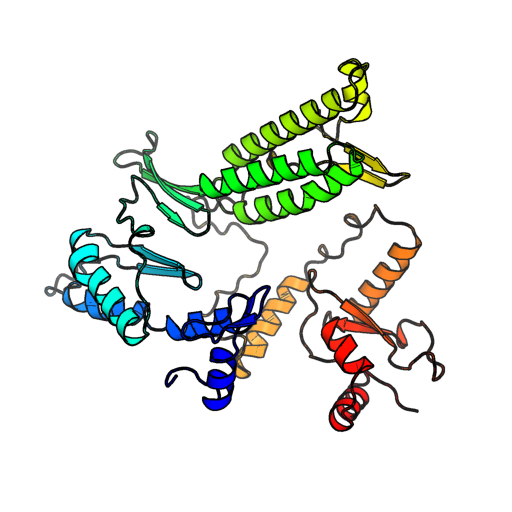C 1
ATOM 2494 O O . THR A 1 309 ? -18.692 8.125 -18.971 1.00 39.78 309 THR A O 1
ATOM 2497 N N . VAL A 1 310 ? -19.940 9.301 -17.518 1.00 35.44 310 VAL A N 1
ATOM 2498 C CA . VAL A 1 310 ? -20.218 10.445 -18.428 1.00 35.44 310 VAL A CA 1
ATOM 2499 C C . VAL A 1 310 ? -19.154 11.555 -18.365 1.00 35.44 310 VAL A C 1
ATOM 2501 O O . VAL A 1 310 ? -19.382 12.678 -18.799 1.00 35.44 310 VAL A O 1
ATOM 2504 N N . ALA A 1 311 ? -17.955 11.280 -17.848 1.00 36.06 311 ALA A N 1
ATOM 2505 C CA . ALA A 1 311 ? -16.826 12.172 -18.093 1.00 36.06 311 ALA A CA 1
ATOM 2506 C C . ALA A 1 311 ? -16.192 11.788 -19.437 1.00 36.06 311 ALA A C 1
ATOM 2508 O O . ALA A 1 311 ? -15.403 10.842 -19.501 1.00 36.06 311 ALA A O 1
ATOM 2509 N N . ASP A 1 312 ? -16.515 12.552 -20.485 1.00 37.50 312 ASP A N 1
ATOM 2510 C CA . ASP A 1 312 ? -16.021 12.510 -21.878 1.00 37.50 312 ASP A CA 1
ATOM 2511 C C . ASP A 1 312 ? -14.478 12.459 -22.068 1.00 37.50 312 ASP A C 1
ATOM 2513 O O . ASP A 1 312 ? -13.972 12.583 -23.181 1.00 37.50 312 ASP A O 1
ATOM 2517 N N . GLY A 1 313 ? -13.694 12.248 -21.007 1.00 40.06 313 GLY A N 1
ATOM 2518 C CA . GLY A 1 313 ? -12.234 12.172 -21.016 1.00 40.06 313 GLY A CA 1
ATOM 2519 C C . GLY A 1 313 ? -11.617 10.794 -20.729 1.00 40.06 313 GLY A C 1
ATOM 2520 O O . GLY A 1 313 ? -10.404 10.661 -20.877 1.00 40.06 313 GLY A O 1
ATOM 2521 N N . LEU A 1 314 ? -12.375 9.767 -20.307 1.00 39.50 314 LEU A N 1
ATOM 2522 C CA . LEU A 1 314 ? -11.768 8.488 -19.868 1.00 39.50 314 LEU A CA 1
ATOM 2523 C C . LEU A 1 314 ? -11.437 7.493 -20.994 1.00 39.50 314 LEU A C 1
ATOM 2525 O O . LEU A 1 314 ? -10.580 6.631 -20.808 1.00 39.50 314 LEU A O 1
ATOM 2529 N N . TRP A 1 315 ? -12.049 7.655 -22.167 1.00 40.94 315 TRP A N 1
ATOM 2530 C CA . TRP A 1 315 ? -11.719 6.914 -23.394 1.00 40.94 315 TRP A CA 1
ATOM 2531 C C . TRP A 1 315 ? -11.059 7.827 -24.446 1.00 40.94 315 TRP A C 1
ATOM 2533 O O . TRP A 1 315 ? -11.086 7.533 -25.642 1.00 40.94 315 TRP A O 1
ATOM 2543 N N . ASP A 1 316 ? -10.502 8.970 -24.019 1.00 36.84 316 ASP A N 1
ATOM 2544 C CA . ASP A 1 316 ? -9.944 9.977 -24.922 1.00 36.84 316 ASP A CA 1
ATOM 2545 C C . ASP A 1 316 ? -8.605 9.530 -25.544 1.00 36.84 316 ASP A C 1
ATOM 2547 O O . ASP A 1 316 ? -7.738 8.912 -24.917 1.00 36.84 316 ASP A O 1
ATOM 2551 N N . LYS A 1 317 ? -8.435 9.900 -26.815 1.00 38.03 317 LYS A N 1
ATOM 2552 C CA . LYS A 1 317 ? -7.469 9.415 -27.815 1.00 38.03 317 LYS A CA 1
ATOM 2553 C C . LYS A 1 317 ? -5.988 9.601 -27.443 1.00 38.03 317 LYS A C 1
ATOM 2555 O O . LYS A 1 317 ? -5.107 9.163 -28.180 1.00 38.03 317 LYS A O 1
ATOM 2560 N N . ARG A 1 318 ? -5.675 10.246 -26.315 1.00 35.88 318 ARG A N 1
ATOM 2561 C CA . ARG A 1 318 ? -4.307 10.630 -25.921 1.00 35.88 318 ARG A CA 1
ATOM 2562 C C . ARG A 1 318 ? -3.545 9.568 -25.123 1.00 35.88 318 ARG A C 1
ATOM 2564 O O . ARG A 1 318 ? -2.320 9.639 -25.088 1.00 35.88 318 ARG A O 1
ATOM 2571 N N . SER A 1 319 ? -4.209 8.573 -24.522 1.00 34.91 319 SER A N 1
ATOM 2572 C CA . SER A 1 319 ? -3.516 7.487 -23.795 1.00 34.91 319 SER A CA 1
ATOM 2573 C C . SER A 1 319 ? -3.047 6.330 -24.697 1.00 34.91 319 SER A C 1
ATOM 2575 O O . SER A 1 319 ? -2.280 5.479 -24.247 1.00 34.91 319 SER A O 1
ATOM 2577 N N . LEU A 1 320 ? -3.447 6.326 -25.977 1.00 35.66 320 LEU A N 1
ATOM 2578 C CA . LEU A 1 320 ? -3.300 5.191 -26.902 1.00 35.66 320 LEU A CA 1
ATOM 2579 C C . LEU A 1 320 ? -2.315 5.425 -28.064 1.00 35.66 320 LEU A C 1
ATOM 2581 O O . LEU A 1 320 ? -2.122 4.539 -28.893 1.00 35.66 320 LEU A O 1
ATOM 2585 N N . LEU A 1 321 ? -1.625 6.570 -28.114 1.00 30.78 321 LEU A N 1
ATOM 2586 C CA . LEU A 1 321 ? -0.665 6.928 -29.178 1.00 30.78 321 LEU A CA 1
ATOM 2587 C C . LEU A 1 321 ? 0.673 6.149 -29.136 1.00 30.78 321 LEU A C 1
ATOM 2589 O O . LEU A 1 321 ? 1.720 6.681 -29.492 1.00 30.78 321 LEU A O 1
ATOM 2593 N N . THR A 1 322 ? 0.678 4.887 -28.699 1.00 32.03 322 THR A N 1
ATOM 259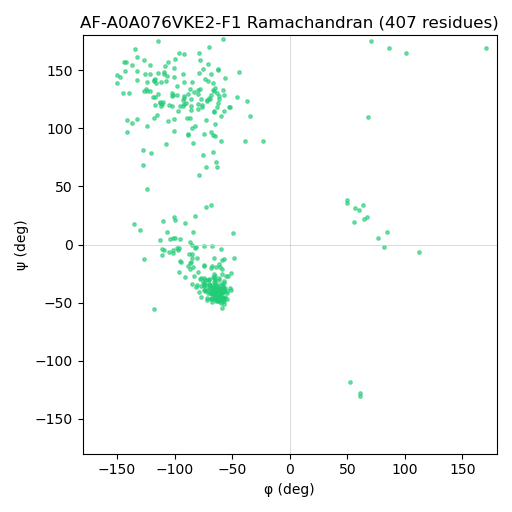4 C CA . THR A 1 322 ? 1.893 4.043 -28.704 1.00 32.03 322 THR A CA 1
ATOM 2595 C C . THR A 1 322 ? 1.714 2.661 -29.325 1.00 32.03 322 THR A C 1
ATOM 2597 O O . THR A 1 322 ? 2.606 1.825 -29.186 1.00 32.03 322 THR A O 1
ATOM 2600 N N . GLN A 1 323 ? 0.614 2.390 -30.032 1.00 31.03 323 GLN A N 1
ATOM 2601 C CA . GLN A 1 323 ? 0.402 1.075 -30.639 1.00 31.03 323 GLN A CA 1
ATOM 2602 C C . GLN A 1 323 ? -0.050 1.169 -32.096 1.00 31.03 323 GLN A C 1
ATOM 2604 O O . GLN A 1 323 ? -0.785 2.069 -32.490 1.00 31.03 323 GLN A O 1
ATOM 2609 N N . SER A 1 324 ? 0.484 0.238 -32.885 1.00 33.00 324 SER A N 1
ATOM 2610 C CA . SER A 1 324 ? 0.362 0.082 -34.331 1.00 33.00 324 SER A CA 1
ATOM 2611 C C . SER A 1 324 ? -1.068 0.268 -34.850 1.00 33.00 324 SER A C 1
ATOM 2613 O O . SER A 1 324 ? -2.033 -0.119 -34.192 1.00 33.00 324 SER A O 1
ATOM 2615 N N . SER A 1 325 ? -1.192 0.776 -36.077 1.00 28.17 325 SER A N 1
ATOM 2616 C CA . SER A 1 325 ? -2.437 1.195 -36.741 1.00 28.17 325 SER A CA 1
ATOM 2617 C C . SER A 1 325 ? -3.582 0.166 -36.732 1.00 28.17 325 SER A C 1
ATOM 2619 O O . SER A 1 325 ? -4.741 0.553 -36.790 1.00 28.17 325 SER A O 1
ATOM 2621 N N . ILE A 1 326 ? -3.285 -1.131 -36.603 1.00 29.45 326 ILE A N 1
ATOM 2622 C CA . ILE A 1 326 ? -4.276 -2.223 -36.562 1.00 29.45 326 ILE A CA 1
ATOM 2623 C C . ILE A 1 326 ? -5.016 -2.283 -35.210 1.00 29.45 326 ILE A C 1
ATOM 2625 O O . ILE A 1 326 ? -6.211 -2.557 -35.166 1.00 29.45 326 ILE A O 1
ATOM 2629 N N . VAL A 1 327 ? -4.335 -1.972 -34.101 1.00 29.88 327 VAL A N 1
ATOM 2630 C CA . VAL A 1 327 ? -4.929 -1.989 -32.749 1.00 29.88 327 VAL A CA 1
ATOM 2631 C C . VAL A 1 327 ? -5.827 -0.766 -32.532 1.00 29.88 327 VAL A C 1
ATOM 2633 O O . VAL A 1 327 ? -6.859 -0.860 -31.875 1.00 29.88 327 VAL A O 1
ATOM 2636 N N . LEU A 1 328 ? -5.483 0.372 -33.143 1.00 27.73 328 LEU A N 1
ATOM 2637 C CA . LEU A 1 328 ? -6.300 1.589 -33.104 1.00 27.73 328 LEU A CA 1
ATOM 2638 C C . LEU A 1 328 ? -7.666 1.410 -33.782 1.00 27.73 328 LEU A C 1
ATOM 2640 O O . LEU A 1 328 ? -8.639 1.972 -33.290 1.00 27.73 328 LEU A O 1
ATOM 2644 N N . ILE A 1 329 ? -7.751 0.614 -34.853 1.00 32.31 329 ILE A N 1
ATOM 2645 C CA . ILE A 1 329 ? -9.021 0.309 -35.535 1.00 32.31 329 ILE A CA 1
ATOM 2646 C C . ILE A 1 329 ? -9.912 -0.546 -34.620 1.00 32.31 329 ILE A C 1
ATOM 2648 O O . ILE A 1 329 ? -11.042 -0.159 -34.337 1.00 32.31 329 ILE A O 1
ATOM 2652 N N . ALA A 1 330 ? -9.367 -1.622 -34.040 1.00 37.22 330 ALA A N 1
ATOM 2653 C CA . ALA A 1 330 ? -10.107 -2.492 -33.121 1.00 37.22 330 ALA A CA 1
ATOM 2654 C C . ALA A 1 330 ? -10.582 -1.764 -31.843 1.00 37.22 330 ALA A C 1
ATOM 2656 O O . ALA A 1 330 ? -11.699 -1.979 -31.381 1.00 37.22 330 ALA A O 1
ATOM 2657 N N . ILE A 1 331 ? -9.766 -0.863 -31.281 1.00 41.75 331 ILE A N 1
ATOM 2658 C CA . ILE A 1 331 ? -10.143 -0.058 -30.106 1.00 41.75 331 ILE A CA 1
ATOM 2659 C C . ILE A 1 331 ? -11.173 1.026 -30.470 1.00 41.75 331 ILE A C 1
ATOM 2661 O O . ILE A 1 331 ? -12.053 1.339 -29.663 1.00 41.75 331 ILE A O 1
ATOM 2665 N N . PHE A 1 332 ? -11.091 1.603 -31.674 1.00 43.81 332 PHE A N 1
ATOM 2666 C CA . PHE A 1 332 ? -12.078 2.566 -32.160 1.00 43.81 332 PHE A CA 1
ATOM 2667 C C . PHE A 1 332 ? -13.454 1.915 -32.337 1.00 43.81 332 PHE A C 1
ATOM 2669 O O . PHE A 1 332 ? -14.444 2.471 -31.856 1.00 43.81 332 PHE A O 1
ATOM 2676 N N . ASP A 1 333 ? -13.511 0.719 -32.928 1.00 53.75 333 ASP A N 1
ATOM 2677 C CA . ASP A 1 333 ? -14.758 -0.034 -33.087 1.00 53.75 333 ASP A CA 1
ATOM 2678 C C . ASP A 1 333 ? -15.338 -0.472 -31.734 1.00 53.75 333 ASP A C 1
ATOM 2680 O O . ASP A 1 333 ? -16.525 -0.256 -31.484 1.00 53.75 333 ASP A O 1
ATOM 2684 N N . CYS A 1 334 ? -14.513 -0.952 -30.794 1.00 57.91 334 CYS A N 1
ATOM 2685 C CA . CYS A 1 334 ? -14.964 -1.269 -29.432 1.00 57.91 334 CYS A CA 1
ATOM 2686 C C . CYS A 1 334 ? -15.586 -0.065 -28.708 1.00 57.91 334 CYS A C 1
ATOM 2688 O O . CYS A 1 334 ? -16.615 -0.212 -28.052 1.00 57.91 334 CYS A O 1
ATOM 2690 N N . ASN A 1 335 ? -15.013 1.135 -28.844 1.00 61.09 335 ASN A N 1
ATOM 2691 C CA . ASN A 1 335 ? -15.568 2.347 -28.234 1.00 61.09 335 ASN A CA 1
ATOM 2692 C C . ASN A 1 335 ? -16.917 2.755 -28.843 1.00 61.09 335 ASN A C 1
ATOM 2694 O O . ASN A 1 335 ? -17.805 3.206 -28.119 1.00 61.09 335 ASN A O 1
ATOM 2698 N N . GLN A 1 336 ? -17.089 2.603 -30.158 1.00 66.06 336 GLN A N 1
ATOM 2699 C CA . GLN A 1 336 ? -18.371 2.865 -30.822 1.00 66.06 336 GLN A CA 1
ATOM 2700 C C . GLN A 1 336 ? -19.441 1.858 -30.383 1.00 66.06 336 GLN A C 1
ATOM 2702 O O . GLN A 1 336 ? -20.578 2.242 -30.111 1.00 66.06 336 GLN A O 1
ATOM 2707 N N . LEU A 1 337 ? -19.066 0.582 -30.251 1.00 68.00 337 LEU A N 1
ATOM 2708 C CA . LEU A 1 337 ? -19.949 -0.467 -29.745 1.00 68.00 337 LEU A CA 1
ATOM 2709 C C . LEU A 1 337 ? -20.348 -0.210 -28.285 1.00 68.00 337 LEU A C 1
ATOM 2711 O O . LEU A 1 337 ? -21.532 -0.247 -27.968 1.00 68.00 337 LEU A O 1
ATOM 2715 N N . LEU A 1 338 ? -19.398 0.138 -27.411 1.00 67.62 338 LEU A N 1
ATOM 2716 C CA . LEU A 1 338 ? -19.676 0.470 -26.009 1.00 67.62 338 LEU A CA 1
ATOM 2717 C C . LEU A 1 338 ? -20.615 1.672 -25.869 1.00 67.62 338 LEU A C 1
ATOM 2719 O O . LEU A 1 338 ? -21.539 1.629 -25.060 1.00 67.62 338 LEU A O 1
ATOM 2723 N N . LYS A 1 339 ? -20.430 2.721 -26.682 1.00 68.81 339 LYS A N 1
ATOM 2724 C CA . LYS A 1 339 ? -21.346 3.872 -26.712 1.00 68.81 339 LYS A CA 1
ATOM 2725 C C . LYS A 1 339 ? -22.756 3.477 -27.142 1.00 68.81 339 LYS A C 1
ATOM 2727 O O . LYS A 1 339 ? -23.714 3.963 -26.549 1.00 68.81 339 LYS A O 1
ATOM 2732 N N . ARG A 1 340 ? -22.887 2.591 -28.136 1.00 74.06 340 ARG A N 1
ATOM 2733 C CA . ARG A 1 340 ? -24.191 2.097 -28.602 1.00 74.06 340 ARG A CA 1
ATOM 2734 C C . ARG A 1 340 ? -24.933 1.321 -27.515 1.00 74.06 340 ARG A C 1
ATOM 2736 O O . ARG A 1 340 ? -26.125 1.530 -27.344 1.00 74.06 340 ARG A O 1
ATOM 2743 N N . GLU A 1 341 ? -24.232 0.471 -26.769 1.00 67.62 341 GLU A N 1
ATOM 2744 C CA . GLU A 1 341 ? -24.818 -0.328 -25.682 1.00 67.62 341 GLU A CA 1
ATOM 2745 C C . GLU A 1 341 ? -24.907 0.446 -24.346 1.00 67.62 341 GLU A C 1
ATOM 2747 O O . GLU A 1 341 ? -25.143 -0.144 -23.292 1.00 67.62 341 GLU A O 1
ATOM 2752 N N . GLY A 1 342 ? -24.666 1.765 -24.344 1.00 68.69 342 GLY A N 1
ATOM 2753 C CA . GLY A 1 342 ? -24.721 2.588 -23.130 1.00 68.69 342 GLY A CA 1
ATOM 2754 C C . GLY A 1 342 ? -23.737 2.147 -22.040 1.00 68.69 342 GLY A C 1
ATOM 2755 O O . GLY A 1 342 ? -24.022 2.313 -20.854 1.00 68.69 342 GLY A O 1
ATOM 2756 N N . TYR A 1 343 ? -22.601 1.565 -22.440 1.00 72.31 343 TYR A N 1
ATOM 2757 C CA . TYR A 1 343 ? -21.591 0.946 -21.578 1.00 72.31 343 TYR A CA 1
ATOM 2758 C C . TYR A 1 343 ? -22.141 -0.174 -20.685 1.00 72.31 343 TYR A C 1
ATOM 2760 O O . TYR A 1 343 ? -21.650 -0.377 -19.577 1.00 72.31 343 TYR A O 1
ATOM 2768 N N . GLN A 1 344 ? -23.157 -0.908 -21.138 1.00 74.44 344 GLN A N 1
ATOM 2769 C CA . GLN A 1 344 ? -23.735 -2.033 -20.402 1.00 74.44 344 GLN A CA 1
ATOM 2770 C C . GLN A 1 344 ? -23.448 -3.354 -21.110 1.00 74.44 344 GLN A C 1
ATOM 2772 O O . GLN A 1 344 ? -23.503 -3.450 -22.333 1.00 74.44 344 GLN A O 1
ATOM 2777 N N . CYS A 1 345 ? -23.141 -4.390 -20.329 1.00 77.56 345 CYS A N 1
ATOM 2778 C CA . CYS A 1 345 ? -23.041 -5.746 -20.846 1.00 77.56 345 CYS A CA 1
ATOM 2779 C C . CYS A 1 345 ? -24.462 -6.294 -21.066 1.00 77.56 345 CYS A C 1
ATOM 2781 O O . CYS A 1 345 ? -25.196 -6.422 -20.084 1.00 77.56 345 CYS A O 1
ATOM 2783 N N . PRO A 1 346 ? -24.859 -6.684 -22.288 1.00 74.81 346 PRO A N 1
ATOM 2784 C CA . PRO A 1 346 ? -26.213 -7.164 -22.560 1.00 74.81 346 PRO A CA 1
ATOM 2785 C C . PRO A 1 346 ? -26.527 -8.519 -21.900 1.00 74.81 346 PRO A C 1
ATOM 2787 O O . PRO A 1 346 ? -27.689 -8.833 -21.694 1.00 74.81 346 PRO A O 1
ATOM 2790 N N . VAL A 1 347 ? -25.516 -9.311 -21.515 1.00 79.19 347 VAL A N 1
ATOM 2791 C CA . VAL A 1 347 ? -25.712 -10.621 -20.854 1.00 79.19 347 VAL A CA 1
ATOM 2792 C C . VAL A 1 347 ? -26.094 -10.487 -19.380 1.00 79.19 347 VAL A C 1
ATOM 2794 O O . VAL A 1 347 ? -26.964 -11.204 -18.898 1.00 79.19 347 VAL A O 1
ATOM 2797 N N . CYS A 1 348 ? -25.411 -9.613 -18.637 1.00 77.81 348 CYS A N 1
ATOM 2798 C CA . CYS A 1 348 ? -25.616 -9.472 -17.191 1.00 77.81 348 CYS A CA 1
ATOM 2799 C C . CYS A 1 348 ? -26.264 -8.143 -16.784 1.00 77.81 348 CYS A C 1
ATOM 2801 O O . CYS A 1 348 ? -26.516 -7.930 -15.597 1.00 77.81 348 CYS A O 1
ATOM 2803 N N . GLU A 1 349 ? -26.495 -7.240 -17.742 1.00 75.12 349 GLU A N 1
ATOM 2804 C CA . GLU A 1 349 ? -27.044 -5.887 -17.558 1.00 75.12 349 GLU A CA 1
ATOM 2805 C C . GLU A 1 349 ? -26.258 -5.014 -16.565 1.00 75.12 349 GLU A C 1
ATOM 2807 O O . GLU A 1 349 ? -26.776 -4.034 -16.009 1.00 75.12 349 GLU A O 1
ATOM 2812 N N . GLN A 1 350 ? -25.008 -5.391 -16.293 1.00 72.25 350 GLN A N 1
ATOM 2813 C CA . GLN A 1 350 ? -24.091 -4.631 -15.454 1.00 72.25 350 GLN A CA 1
ATOM 2814 C C . GLN A 1 350 ? -23.254 -3.685 -16.320 1.00 72.25 350 GLN A C 1
ATOM 2816 O O . GLN A 1 350 ? -22.926 -4.028 -17.462 1.00 72.25 350 GLN A O 1
ATOM 2821 N N . PRO A 1 351 ? -22.895 -2.502 -15.795 1.00 71.38 351 PRO A N 1
ATOM 2822 C CA . PRO A 1 351 ? -22.046 -1.566 -16.512 1.00 71.38 351 PRO A CA 1
ATOM 2823 C C . PRO A 1 351 ? -20.636 -2.137 -16.693 1.00 71.38 351 PRO A C 1
ATOM 2825 O O . PRO A 1 351 ? -20.076 -2.717 -15.765 1.00 71.38 351 PRO A O 1
ATOM 2828 N N . ILE A 1 352 ? -20.069 -1.924 -17.875 1.00 66.06 352 ILE A N 1
ATOM 2829 C CA . ILE A 1 352 ? -18.690 -2.255 -18.225 1.00 66.06 352 ILE A CA 1
ATOM 2830 C C . ILE A 1 352 ? -17.799 -1.088 -17.789 1.00 66.06 352 ILE A C 1
ATOM 2832 O O . ILE A 1 352 ? -17.957 0.034 -18.278 1.00 66.06 352 ILE A O 1
ATOM 2836 N N . VAL A 1 353 ? -16.851 -1.337 -16.880 1.00 61.59 353 VAL A N 1
ATOM 2837 C CA . VAL A 1 353 ? -15.922 -0.306 -16.373 1.00 61.59 353 VAL A CA 1
ATOM 2838 C C . VAL A 1 353 ? -14.505 -0.450 -16.946 1.00 61.59 353 VAL A C 1
ATOM 2840 O O . VAL A 1 353 ? -14.086 -1.527 -17.352 1.00 61.59 353 VAL A O 1
ATOM 2843 N N . PHE A 1 354 ? -13.744 0.651 -16.948 1.00 47.31 354 PHE A N 1
ATOM 2844 C CA . PHE A 1 354 ? -12.447 0.824 -17.635 1.00 47.31 354 PHE A CA 1
ATOM 2845 C C . PHE A 1 354 ? -11.315 -0.158 -17.242 1.00 47.31 354 PHE A C 1
ATOM 2847 O O . PHE A 1 354 ? -10.306 -0.219 -17.938 1.00 47.31 354 PHE A O 1
ATOM 2854 N N . ASP A 1 355 ? -11.445 -0.923 -16.154 1.00 51.84 355 ASP A N 1
ATOM 2855 C CA . ASP A 1 355 ? -10.422 -1.891 -15.707 1.00 51.84 355 ASP A CA 1
ATOM 2856 C C . ASP A 1 355 ? -10.784 -3.361 -15.979 1.00 51.84 355 ASP A C 1
ATOM 2858 O O . ASP A 1 355 ? -9.943 -4.246 -15.810 1.00 51.84 355 ASP A O 1
ATOM 2862 N N . GLN A 1 356 ? -12.008 -3.613 -16.446 1.00 56.56 356 GLN A N 1
ATOM 2863 C CA . GLN A 1 356 ? -12.501 -4.962 -16.672 1.00 56.56 356 GLN A CA 1
ATOM 2864 C C . GLN A 1 356 ? -12.080 -5.487 -18.040 1.00 56.56 356 GLN A C 1
ATOM 2866 O O . GLN A 1 356 ? -12.119 -4.786 -19.052 1.00 56.56 356 GLN A O 1
ATOM 2871 N N . GLU A 1 357 ? -11.714 -6.764 -18.076 1.00 61.88 357 GLU A N 1
ATOM 2872 C CA . GLU A 1 357 ? -11.455 -7.463 -19.327 1.00 61.88 357 GLU A CA 1
ATOM 2873 C C . GLU A 1 357 ? -12.771 -7.686 -20.085 1.00 61.88 357 GLU A C 1
ATOM 2875 O O . GLU A 1 357 ? -13.733 -8.258 -19.555 1.00 61.88 357 GLU A O 1
ATOM 2880 N N . VAL A 1 358 ? -12.800 -7.248 -21.341 1.00 69.12 358 VAL A N 1
ATOM 2881 C CA . VAL A 1 358 ? -13.958 -7.346 -22.233 1.00 69.12 358 VAL A CA 1
ATOM 2882 C C . VAL A 1 358 ? -13.582 -8.033 -23.533 1.00 69.12 358 VAL A C 1
ATOM 2884 O O . VAL A 1 358 ? -12.476 -7.849 -24.038 1.00 69.12 358 VAL A O 1
ATOM 2887 N N . ASP A 1 359 ? -14.536 -8.776 -24.083 1.00 74.12 359 ASP A N 1
ATOM 2888 C CA . ASP A 1 359 ? -14.415 -9.466 -25.362 1.00 74.12 359 ASP A CA 1
ATOM 2889 C C . ASP A 1 359 ? -15.514 -8.983 -26.320 1.00 74.12 359 ASP A C 1
ATOM 2891 O O . ASP A 1 359 ? -16.637 -8.676 -25.907 1.00 74.12 359 ASP A O 1
ATOM 2895 N N . VAL A 1 360 ? -15.200 -8.943 -27.616 1.00 75.62 360 VAL A N 1
ATOM 2896 C CA . VAL A 1 360 ? -16.188 -8.688 -28.672 1.00 75.62 360 VAL A CA 1
ATOM 2897 C C . VAL A 1 360 ? -16.798 -10.015 -29.112 1.00 75.62 360 VAL A C 1
ATOM 2899 O O . VAL A 1 360 ? -16.078 -10.958 -29.433 1.00 75.62 360 VAL A O 1
ATOM 2902 N N . HIS A 1 361 ? -18.124 -10.070 -29.155 1.00 77.12 361 HIS A N 1
ATOM 2903 C CA . HIS A 1 361 ? -18.901 -11.239 -29.539 1.00 77.12 361 HIS A CA 1
ATOM 2904 C C . HIS A 1 361 ? -19.741 -10.968 -30.791 1.00 77.12 361 HIS A C 1
ATOM 2906 O O . HIS A 1 361 ? -20.307 -9.883 -30.946 1.00 77.12 361 HIS A O 1
ATOM 2912 N N . HIS A 1 362 ? -19.851 -11.964 -31.672 1.00 79.12 362 HIS A N 1
ATOM 2913 C CA . HIS A 1 362 ? -20.731 -11.918 -32.840 1.00 79.12 362 HIS A CA 1
ATOM 2914 C C . HIS A 1 362 ? -22.142 -12.379 -32.473 1.00 79.12 362 HIS A C 1
ATOM 2916 O O . HIS A 1 362 ? -22.305 -13.507 -32.020 1.00 79.12 362 HIS A O 1
ATOM 2922 N N . LYS A 1 363 ? -23.164 -11.558 -32.746 1.00 80.38 363 LYS A N 1
ATOM 2923 C CA . LYS A 1 363 ? -24.576 -11.937 -32.564 1.00 80.38 363 LYS A CA 1
ATOM 2924 C C . LYS A 1 363 ? -24.953 -13.120 -33.454 1.00 80.38 363 LYS A C 1
ATOM 2926 O O . LYS A 1 363 ? -25.556 -14.080 -32.993 1.00 80.38 363 LYS A O 1
ATOM 2931 N N . LEU A 1 364 ? -24.580 -13.058 -34.730 1.00 78.12 364 LEU A N 1
ATOM 2932 C CA . LEU A 1 364 ? -24.626 -14.180 -35.660 1.00 78.12 364 LEU A CA 1
ATOM 2933 C C . LEU A 1 364 ? -23.201 -14.680 -35.876 1.00 78.12 364 LEU A C 1
ATOM 2935 O O . LEU A 1 364 ? -22.339 -13.920 -36.324 1.00 78.12 364 LEU A O 1
ATOM 2939 N N . SER A 1 365 ? -22.942 -15.946 -35.555 1.00 74.00 365 SER A N 1
ATOM 2940 C CA . SER A 1 365 ? -21.597 -16.513 -35.681 1.00 74.00 365 SER A CA 1
ATOM 2941 C C . SER A 1 365 ? -21.109 -16.516 -37.138 1.00 74.00 365 SER A C 1
ATOM 2943 O O . SER A 1 365 ? -21.897 -16.678 -38.071 1.00 74.00 365 SER A O 1
ATOM 2945 N N . LYS A 1 366 ? -19.789 -16.418 -37.353 1.00 72.62 366 LYS A N 1
ATOM 2946 C CA . LYS A 1 366 ? -19.192 -16.501 -38.703 1.00 72.62 366 LYS A CA 1
ATOM 2947 C C . LYS A 1 366 ? -19.526 -17.801 -39.437 1.00 72.62 366 LYS A C 1
ATOM 2949 O O . LYS A 1 366 ? -19.678 -17.796 -40.652 1.00 72.62 366 LYS A O 1
ATOM 2954 N N . LYS A 1 367 ? -19.671 -18.909 -38.699 1.00 73.56 367 LYS A N 1
ATOM 2955 C CA . LYS A 1 367 ? -20.055 -20.215 -39.262 1.00 73.56 367 LYS A CA 1
ATOM 2956 C C . LYS A 1 367 ? -21.473 -20.210 -39.842 1.00 73.56 367 LYS A C 1
ATOM 2958 O O . LYS A 1 367 ? -21.742 -20.972 -40.757 1.00 73.56 367 LYS A O 1
ATOM 2963 N N . LEU A 1 368 ? -22.345 -19.340 -39.332 1.00 69.44 368 LEU A N 1
ATOM 2964 C CA . LEU A 1 368 ? -23.729 -19.161 -39.779 1.00 69.44 368 LEU A CA 1
ATOM 2965 C C . LEU A 1 368 ? -23.888 -17.952 -40.723 1.00 69.44 368 LEU A C 1
ATOM 2967 O O . LEU A 1 368 ? -24.978 -17.406 -40.849 1.00 69.44 368 LEU A O 1
ATOM 2971 N N . GLY A 1 369 ? -22.803 -17.497 -41.365 1.00 72.44 369 GLY A N 1
ATOM 2972 C CA . GLY A 1 369 ? -22.832 -16.376 -42.315 1.00 72.44 369 GLY A CA 1
ATOM 2973 C C . GLY A 1 369 ? -22.743 -14.982 -41.681 1.00 72.44 369 GLY A C 1
ATOM 2974 O O . GLY A 1 369 ? -22.936 -13.977 -42.365 1.00 72.44 369 GLY A O 1
ATOM 2975 N N . GLY A 1 370 ? -22.437 -14.888 -40.385 1.00 76.38 370 GLY A N 1
ATOM 2976 C CA . GLY A 1 370 ? -22.219 -13.615 -39.702 1.00 76.38 370 GLY A CA 1
ATOM 2977 C C . GLY A 1 370 ? -20.998 -12.851 -40.220 1.00 76.38 370 GLY A C 1
ATOM 2978 O O . GLY A 1 370 ? -19.913 -13.413 -40.366 1.00 76.38 370 GLY A O 1
ATOM 2979 N N . ASN A 1 371 ? -21.162 -11.547 -40.451 1.00 73.62 371 ASN A N 1
ATOM 2980 C CA . ASN A 1 371 ? -20.091 -10.651 -40.891 1.00 73.62 371 ASN A CA 1
ATOM 2981 C C . ASN A 1 371 ? -19.450 -9.890 -39.713 1.00 73.62 371 ASN A C 1
ATOM 2983 O O . ASN A 1 371 ? -20.017 -9.812 -38.623 1.00 73.62 371 ASN A O 1
ATOM 2987 N N . ASP A 1 372 ? -18.275 -9.299 -39.937 1.00 74.44 372 ASP A N 1
ATOM 2988 C CA . ASP A 1 372 ? -17.551 -8.480 -38.946 1.00 74.44 372 ASP A CA 1
ATOM 2989 C C . ASP A 1 372 ? -18.058 -7.026 -38.882 1.00 74.44 372 ASP A C 1
ATOM 2991 O O . ASP A 1 372 ? -17.325 -6.114 -38.512 1.00 74.44 372 ASP A O 1
ATOM 2995 N N . THR A 1 373 ? -19.310 -6.766 -39.273 1.00 74.62 373 THR A N 1
ATOM 2996 C CA . THR A 1 373 ? -19.846 -5.400 -39.226 1.00 74.62 373 THR A CA 1
ATOM 2997 C C . THR A 1 373 ? -20.258 -5.027 -37.808 1.00 74.62 373 THR A C 1
ATOM 2999 O O . THR A 1 373 ? -20.792 -5.854 -37.070 1.00 74.62 373 THR A O 1
ATOM 3002 N N . ASN A 1 374 ? -20.134 -3.745 -37.447 1.00 72.31 374 ASN A N 1
ATOM 3003 C CA . ASN A 1 374 ? -20.520 -3.252 -36.120 1.00 72.31 374 ASN A CA 1
ATOM 3004 C C . ASN A 1 374 ? -21.970 -3.610 -35.736 1.00 72.31 374 ASN A C 1
ATOM 3006 O O . ASN A 1 374 ? -22.261 -3.782 -34.558 1.00 72.31 374 ASN A O 1
ATOM 3010 N N . LYS A 1 375 ? -22.890 -3.794 -36.697 1.00 75.88 375 LYS A N 1
ATOM 3011 C CA . LYS A 1 375 ? -24.277 -4.236 -36.435 1.00 75.88 375 LYS A CA 1
ATOM 3012 C C . LYS A 1 375 ? -24.370 -5.668 -35.887 1.00 75.88 375 LYS A C 1
ATOM 3014 O O . LYS A 1 375 ? -25.311 -5.973 -35.158 1.00 75.88 375 LYS A O 1
ATOM 3019 N N . ASN A 1 376 ? -23.414 -6.526 -36.238 1.00 78.50 376 ASN A N 1
ATOM 3020 C CA . ASN A 1 376 ? -23.346 -7.923 -35.817 1.00 78.50 376 ASN A CA 1
ATOM 3021 C C . ASN A 1 376 ? -22.444 -8.140 -34.588 1.00 78.50 376 ASN A C 1
ATOM 3023 O O . ASN A 1 376 ? -22.352 -9.257 -34.096 1.00 78.50 376 ASN A O 1
ATOM 3027 N N . LEU A 1 377 ? -21.784 -7.097 -34.080 1.00 79.31 377 LEU A N 1
ATOM 3028 C CA . LEU A 1 377 ? -20.864 -7.187 -32.947 1.00 79.31 377 LEU A CA 1
ATOM 3029 C C . LEU A 1 377 ? -21.478 -6.586 -31.679 1.00 79.31 377 LEU A C 1
ATOM 3031 O O . LEU A 1 377 ? -22.204 -5.591 -31.744 1.00 79.31 377 LEU A O 1
ATOM 3035 N N . VAL A 1 378 ? -21.161 -7.172 -30.526 1.00 79.44 378 VAL A N 1
ATOM 3036 C CA . VAL A 1 378 ? -21.456 -6.649 -29.180 1.00 79.44 378 VAL A CA 1
ATOM 3037 C C . VAL A 1 378 ? -20.255 -6.820 -28.267 1.00 79.44 378 VAL A C 1
ATOM 3039 O O . VAL A 1 378 ? -19.439 -7.710 -28.477 1.00 79.44 378 VAL A O 1
ATOM 3042 N N . VAL A 1 379 ? -20.148 -5.980 -27.240 1.00 77.81 379 VAL A N 1
ATOM 3043 C CA . VAL A 1 379 ? -19.084 -6.080 -26.234 1.00 77.81 379 VAL A CA 1
ATOM 3044 C C . VAL A 1 379 ? -19.654 -6.712 -24.972 1.00 77.81 379 VAL A C 1
ATOM 3046 O O . VAL A 1 379 ? -20.668 -6.257 -24.448 1.00 77.81 379 VAL A O 1
ATOM 3049 N N . LEU A 1 380 ? -19.000 -7.765 -24.490 1.00 77.00 380 LEU A N 1
ATOM 3050 C CA . LEU A 1 380 ? -19.377 -8.502 -23.289 1.00 77.00 380 LEU A CA 1
ATOM 3051 C C . LEU A 1 380 ? -18.224 -8.465 -22.281 1.00 77.00 380 LEU A C 1
ATOM 3053 O O . LEU A 1 380 ? -17.056 -8.396 -22.664 1.00 77.00 380 LEU A O 1
ATOM 3057 N N . HIS A 1 381 ? -18.525 -8.600 -20.986 1.00 76.50 381 HIS A N 1
ATOM 3058 C CA . HIS A 1 381 ? -17.489 -8.991 -20.024 1.00 76.50 381 HIS A CA 1
ATOM 3059 C C . HIS A 1 381 ? -16.859 -10.313 -20.463 1.00 76.50 381 HIS A C 1
ATOM 3061 O O . HIS A 1 381 ? -17.581 -11.206 -20.909 1.00 76.50 381 HIS A O 1
ATOM 3067 N N . ARG A 1 382 ? -15.549 -10.486 -20.264 1.00 72.62 382 ARG A N 1
ATOM 3068 C CA . ARG A 1 382 ? -14.840 -11.723 -20.630 1.00 72.62 382 ARG A CA 1
ATOM 3069 C C . ARG A 1 382 ? -15.517 -12.980 -20.077 1.00 72.62 382 ARG A C 1
ATOM 3071 O O . ARG A 1 382 ? -15.613 -13.996 -20.758 1.00 72.62 382 ARG A O 1
ATOM 3078 N N . GLU A 1 383 ? -16.029 -12.913 -18.852 1.00 75.81 383 GLU A N 1
ATOM 3079 C CA . GLU A 1 383 ? -16.711 -14.055 -18.238 1.00 75.81 383 GLU A CA 1
ATOM 3080 C C . GLU A 1 383 ? -18.108 -14.297 -18.827 1.00 75.81 383 GLU A C 1
ATOM 3082 O O . GLU A 1 383 ? -18.464 -15.436 -19.113 1.00 75.81 383 GLU A O 1
ATOM 3087 N N . CYS A 1 384 ? -18.866 -13.236 -19.119 1.00 77.94 384 CYS A N 1
ATOM 3088 C CA . CYS A 1 384 ? -20.132 -13.341 -19.848 1.00 77.94 384 CYS A CA 1
ATOM 3089 C C . CYS A 1 384 ? -19.923 -13.894 -21.264 1.00 77.94 384 CYS A C 1
ATOM 3091 O O . CYS A 1 384 ? -20.711 -14.707 -21.735 1.00 77.94 384 CYS A O 1
ATOM 3093 N N . HIS A 1 385 ? -18.838 -13.502 -21.931 1.00 79.19 385 HIS A N 1
ATOM 3094 C CA . HIS A 1 385 ? -18.484 -14.014 -23.247 1.00 79.19 385 HIS A CA 1
ATOM 3095 C C . HIS A 1 385 ? -18.237 -15.524 -23.217 1.00 79.19 385 HIS A C 1
ATOM 3097 O O . HIS A 1 385 ? -18.797 -16.246 -24.044 1.00 79.19 385 HIS A O 1
ATOM 3103 N N . LYS A 1 386 ? -17.478 -16.022 -22.229 1.00 78.88 386 LYS A N 1
ATOM 3104 C CA . LYS A 1 386 ? -17.296 -17.467 -22.008 1.00 78.88 386 LYS A CA 1
ATOM 3105 C C . LYS A 1 386 ? -18.615 -18.172 -21.707 1.00 78.88 386 LYS A C 1
ATOM 3107 O O . LYS A 1 386 ? -18.854 -19.250 -22.240 1.00 78.88 386 LYS A O 1
ATOM 3112 N N . GLN A 1 387 ? -19.466 -17.576 -20.871 1.00 79.69 387 GLN A N 1
ATOM 3113 C CA . GLN A 1 387 ? -20.772 -18.152 -20.552 1.00 79.69 387 GLN A CA 1
ATOM 3114 C C . GLN A 1 387 ? -21.625 -18.338 -21.802 1.00 79.69 387 GLN A C 1
ATOM 3116 O O . GLN A 1 387 ? -22.230 -19.391 -21.935 1.00 79.69 387 GLN A O 1
ATOM 3121 N N . VAL A 1 388 ? -21.634 -17.371 -22.724 1.00 77.44 388 VAL A N 1
ATOM 3122 C CA . VAL A 1 388 ? -22.385 -17.470 -23.984 1.00 77.44 388 VAL A CA 1
ATOM 3123 C C . VAL A 1 388 ? -21.738 -18.475 -24.944 1.00 77.44 388 VAL A C 1
ATOM 3125 O O . VAL A 1 388 ? -22.426 -19.335 -25.484 1.00 77.44 388 VAL A O 1
ATOM 3128 N N . THR A 1 389 ? -20.414 -18.427 -25.129 1.00 76.12 389 THR A N 1
ATOM 3129 C CA . THR A 1 389 ? -19.710 -19.299 -26.095 1.00 76.12 389 THR A CA 1
ATOM 3130 C C . THR A 1 389 ? -19.652 -20.767 -25.685 1.00 76.12 389 THR A C 1
ATOM 3132 O O . THR A 1 389 ? -19.704 -21.639 -26.550 1.00 76.12 389 THR A O 1
ATOM 3135 N N . TYR A 1 390 ? -19.551 -21.057 -24.388 1.00 76.62 390 TYR A N 1
ATOM 3136 C CA . TYR A 1 390 ? -19.431 -22.422 -23.868 1.00 76.62 390 TYR A CA 1
ATOM 3137 C C . TYR A 1 390 ? -20.711 -22.922 -23.182 1.00 76.62 390 TYR A C 1
ATOM 3139 O O . TYR A 1 390 ? -20.685 -23.972 -22.534 1.00 76.62 390 TYR A O 1
ATOM 3147 N N . CYS A 1 391 ? -21.837 -22.205 -23.312 1.00 73.12 391 CYS A N 1
ATOM 3148 C CA . CYS A 1 391 ? -23.097 -22.605 -22.690 1.00 73.12 391 CYS A CA 1
ATOM 3149 C C . CYS A 1 391 ? -23.586 -23.953 -23.234 1.00 73.12 391 CYS A C 1
ATOM 3151 O O . CYS A 1 391 ? -23.861 -24.091 -24.426 1.00 73.12 391 CYS A O 1
ATOM 3153 N N . ARG A 1 392 ? -23.765 -24.942 -22.352 1.00 69.81 392 ARG A N 1
ATOM 3154 C CA . ARG A 1 392 ? -24.379 -26.240 -22.693 1.00 69.81 392 ARG A CA 1
ATOM 3155 C C . ARG A 1 392 ? -25.841 -26.363 -22.256 1.00 69.81 392 ARG A C 1
ATOM 3157 O O . ARG A 1 392 ? -26.476 -27.348 -22.594 1.00 69.81 392 ARG A O 1
ATOM 3164 N N . SER A 1 393 ? -26.353 -25.392 -21.503 1.00 73.88 393 SER A N 1
ATOM 3165 C CA . SER A 1 393 ? -27.721 -25.389 -20.980 1.00 73.88 393 SER A CA 1
ATOM 3166 C C . SER A 1 393 ? -28.667 -24.716 -21.973 1.00 73.88 393 SER A C 1
ATOM 3168 O O . SER A 1 393 ? -28.482 -23.546 -22.306 1.00 73.88 393 SER A O 1
ATOM 3170 N N . ASP A 1 394 ? -29.691 -25.439 -22.418 1.00 70.00 394 ASP A N 1
ATOM 3171 C CA . ASP A 1 394 ? -30.637 -24.934 -23.420 1.00 70.00 394 ASP A CA 1
ATOM 3172 C C . ASP A 1 394 ? -31.551 -23.830 -22.864 1.00 70.00 394 ASP A C 1
ATOM 3174 O O . ASP A 1 394 ? -31.878 -22.878 -23.568 1.00 70.00 394 ASP A O 1
ATOM 3178 N N . THR A 1 395 ? -31.851 -23.861 -21.562 1.00 71.50 395 THR A N 1
ATOM 3179 C CA . THR A 1 395 ? -32.595 -22.790 -20.877 1.00 71.50 395 THR A CA 1
ATOM 3180 C C . THR A 1 395 ? -31.821 -21.473 -20.816 1.00 71.50 395 THR A C 1
ATOM 3182 O O . THR A 1 395 ? -32.409 -20.403 -20.955 1.00 71.50 395 THR A O 1
ATOM 3185 N N . LEU A 1 396 ? -30.497 -21.517 -20.633 1.00 68.12 396 LEU A N 1
ATOM 3186 C CA . LEU A 1 396 ? -29.658 -20.314 -20.665 1.00 68.12 396 LEU A CA 1
ATOM 3187 C C . LEU A 1 396 ? -29.453 -19.793 -22.092 1.00 68.12 396 LEU A C 1
ATOM 3189 O O . LEU A 1 396 ? -29.455 -18.580 -22.289 1.00 68.12 396 LEU A O 1
ATOM 3193 N N . LYS A 1 397 ? -29.340 -20.683 -23.087 1.00 71.19 397 LYS A N 1
ATOM 3194 C CA . LYS A 1 397 ? -29.284 -20.286 -24.502 1.00 71.19 397 LYS A CA 1
ATOM 3195 C C . LYS A 1 397 ? -30.546 -19.549 -24.940 1.00 71.19 397 LYS A C 1
ATOM 3197 O O . LYS A 1 397 ? -30.418 -18.484 -25.535 1.00 71.19 397 LYS A O 1
ATOM 3202 N N . ALA A 1 398 ? -31.729 -20.043 -24.567 1.00 69.56 398 ALA A N 1
ATOM 3203 C CA . ALA A 1 398 ? -33.001 -19.383 -24.870 1.00 69.56 398 ALA A CA 1
ATOM 3204 C C . ALA A 1 398 ? -33.030 -17.924 -24.371 1.00 69.56 398 ALA A C 1
ATOM 3206 O O . ALA A 1 398 ? -33.395 -17.021 -25.119 1.00 69.56 398 ALA A O 1
ATOM 3207 N N . ARG A 1 399 ? -32.510 -17.658 -23.163 1.00 72.50 399 ARG A N 1
ATOM 3208 C CA . ARG A 1 399 ? -32.391 -16.287 -22.626 1.00 72.50 399 ARG A CA 1
ATOM 3209 C C . ARG A 1 399 ? -31.445 -15.397 -23.438 1.00 72.50 399 ARG A C 1
ATOM 3211 O O . ARG A 1 399 ? -31.677 -14.195 -23.543 1.00 72.50 399 ARG A O 1
ATOM 3218 N N . PHE A 1 400 ? -30.372 -15.952 -24.005 1.00 76.56 400 PHE A N 1
ATOM 3219 C CA . PHE A 1 400 ? -29.458 -15.193 -24.867 1.00 76.56 400 PHE A CA 1
ATOM 3220 C C . PHE A 1 400 ? -30.066 -14.889 -26.243 1.00 76.56 400 PHE A C 1
ATOM 3222 O O . PHE A 1 400 ? -29.752 -13.847 -26.825 1.00 76.56 400 PHE A O 1
ATOM 3229 N N . VAL A 1 401 ? -30.941 -15.766 -26.740 1.00 70.19 401 VAL A N 1
ATOM 3230 C CA . VAL A 1 401 ? -31.695 -15.565 -27.986 1.00 70.19 401 VAL A CA 1
ATOM 3231 C C . VAL A 1 401 ? -32.780 -14.503 -27.795 1.00 70.19 401 VAL A C 1
ATOM 3233 O O . VAL A 1 401 ? -32.825 -13.540 -28.558 1.00 70.19 401 VAL A O 1
ATOM 3236 N N . GLU A 1 402 ? -33.571 -14.593 -26.722 1.00 68.12 402 GLU A N 1
ATOM 3237 C CA . GLU A 1 402 ? -34.579 -13.583 -26.356 1.00 68.12 402 GLU A CA 1
ATOM 3238 C C . GLU A 1 402 ? -33.961 -12.191 -26.144 1.00 68.12 402 GLU A C 1
ATOM 3240 O O . GLU A 1 402 ? -34.519 -11.183 -26.574 1.00 68.12 402 GLU A O 1
ATOM 3245 N N . GLY A 1 403 ? -32.766 -12.127 -25.544 1.00 62.62 403 GLY A N 1
ATOM 3246 C CA . GLY A 1 403 ? -32.006 -10.886 -25.366 1.00 62.62 403 GLY A CA 1
ATOM 3247 C C . GLY A 1 403 ? -31.330 -10.350 -26.637 1.00 62.62 403 GLY A C 1
ATOM 3248 O O . GLY A 1 403 ? -30.648 -9.326 -26.581 1.00 62.62 403 GLY A O 1
ATOM 3249 N N . GLY A 1 404 ? -31.455 -11.033 -27.783 1.00 65.19 404 GLY A N 1
ATOM 3250 C CA . GLY A 1 404 ? -30.834 -10.635 -29.052 1.00 65.19 404 GLY A CA 1
ATOM 3251 C C . GLY A 1 404 ? -29.298 -10.648 -29.038 1.00 65.19 404 GLY A C 1
ATOM 3252 O O . GLY A 1 404 ? -28.664 -9.934 -29.829 1.00 65.19 404 GLY A O 1
ATOM 3253 N N . ILE A 1 405 ? -28.704 -11.418 -28.119 1.00 69.25 405 ILE A N 1
ATOM 3254 C CA . ILE A 1 405 ? -27.253 -11.591 -27.926 1.00 69.25 405 ILE A CA 1
ATOM 3255 C C . ILE A 1 405 ? -26.730 -12.679 -28.862 1.00 69.25 405 ILE A C 1
ATOM 3257 O O . ILE A 1 405 ? -25.623 -12.551 -29.378 1.00 69.25 405 ILE A O 1
ATOM 3261 N N . VAL A 1 406 ? -27.551 -13.699 -29.120 1.00 69.62 406 VAL A N 1
ATOM 3262 C CA . VAL A 1 406 ? -27.331 -14.740 -30.126 1.00 69.62 406 VAL A CA 1
ATOM 3263 C C . VAL A 1 406 ? -28.504 -14.705 -31.103 1.00 69.62 406 VAL A C 1
ATOM 3265 O O . VAL A 1 406 ? -29.656 -14.655 -30.685 1.00 69.62 406 VAL A O 1
ATOM 3268 N N . LYS A 1 407 ? -28.226 -14.707 -32.406 1.00 59.72 407 LYS A N 1
ATOM 3269 C CA . LYS A 1 407 ? -29.236 -14.912 -33.447 1.00 59.72 407 LYS A CA 1
ATOM 3270 C C . LYS A 1 407 ? -29.207 -16.376 -33.872 1.00 59.72 407 LYS A C 1
ATOM 3272 O O . LYS A 1 407 ? -28.199 -16.823 -34.421 1.00 59.72 407 LYS A O 1
ATOM 3277 N N . GLU A 1 408 ? -30.289 -17.098 -33.606 1.00 58.19 408 GLU A N 1
ATOM 3278 C CA . GLU A 1 408 ? -30.572 -18.369 -34.281 1.00 58.19 408 GLU A CA 1
ATOM 3279 C C . GLU A 1 408 ? -31.124 -18.088 -35.689 1.00 58.19 408 GLU A C 1
ATOM 3281 O O . GLU A 1 408 ? -31.526 -16.955 -35.976 1.00 58.19 408 GLU A O 1
ATOM 3286 N N . GLN A 1 409 ? -31.022 -19.075 -36.584 1.00 49.84 409 GLN A N 1
ATOM 3287 C CA . GLN A 1 409 ? -31.570 -18.977 -37.942 1.00 49.84 409 GLN A CA 1
ATOM 3288 C C . GLN A 1 409 ? -33.089 -18.868 -37.926 1.00 49.84 409 GLN A C 1
ATOM 3290 O O . GLN A 1 409 ? -33.711 -19.626 -37.150 1.00 49.84 409 GLN A O 1
#

InterPro domains:
  IPR000477 Reverse transcriptase domain [PF00078] (4-135)
  IPR000477 Reverse transcriptase domain [PS50878] (1-135)
  IPR002711 HNH endonuclease [PF01844] (345-389)
  IPR003615 HNH nuclease [SM00507] (332-386)
  IPR003615 HNH nuclease [cd00085] (336-389)
  IPR013597 Group II intron, maturase-specific [PF08388] (161-234)
  IPR043502 DNA/RNA polymerase superfamily [SSF56672] (10-219)
  IPR051083 Group II Intron Splicing and Mobility/Defense [PTHR34047] (10-248)